Protein AF-A0AAV2ZDL5-F1 (afdb_monomer_lite)

InterPro domains:
  IPR011072 HR1 rho-binding domain [PS51860] (243-323)
  IPR027267 AH/BAR domain superfamily [G3DSA:1.20.1270.60] (12-220)
  IPR027267 AH/BAR domain superfamily [SSF103657] (15-218)
  IPR031160 F-BAR domain [PS51741] (1-211)
  IPR057870 TOCA, HR1 domain [PF25610] (236-327)

Foldseek 3Di:
DVVLVVVLVVLLCPALVVVLVVLLVVLVVVLVVLVVVLVVLCVPLPVVVLVVLVVVVVVVVVVLVVLLVVLVVVLVVLVVVLVVLVVVLVVLVVVLVVLVVVLVCCVPPDDDDPVVNVVSVVVNVVSVVVNVVSVVVNVVSVVVSVVSVVVSVVSVVVSVVVVVVSVVVVVVSNVVSVVSSVVSVVVSVVSNVVSVVSSVVSVVPRDPVVSVVSSLVSVQVVQQPDWDKFWADDDLLLDPPHPDDLVVSLVVLVVVLVVLVVVLVVLVVVLVVLVVVLVVCVVDVVVDDPVVNVVSVVSNVVSVVVNVRSVVNSLSSQQSNCVSVVHDRDDDPQPVQKDWDDDPRGIIIIGTDRDRPPSVVVVVVVVVVCVVPVPPDDDDDDDDPDPDDDDDDDDPDDDDDDDDD

Structure (mmCIF, N/CA/C/O backbone):
data_AF-A0AAV2ZDL5-F1
#
_entry.id   AF-A0AAV2ZDL5-F1
#
loop_
_atom_site.group_PDB
_atom_site.id
_atom_site.type_symbol
_atom_site.label_atom_id
_atom_site.label_alt_id
_atom_site.label_comp_id
_atom_site.label_asym_id
_atom_site.label_entity_id
_atom_site.label_seq_id
_atom_site.pdbx_PDB_ins_code
_atom_site.Cartn_x
_atom_site.Cartn_y
_atom_site.Cartn_z
_atom_site.occupancy
_atom_site.B_iso_or_equiv
_atom_site.auth_seq_id
_atom_site.auth_comp_id
_atom_site.auth_asym_id
_atom_site.auth_atom_id
_atom_site.pdbx_PDB_model_num
ATOM 1 N N . MET A 1 1 ? 13.902 4.322 -51.307 1.00 53.91 1 MET A N 1
ATOM 2 C CA . MET A 1 1 ? 14.464 5.037 -50.133 1.00 53.91 1 MET A CA 1
ATOM 3 C C . MET A 1 1 ? 13.556 5.014 -48.897 1.00 53.91 1 MET A C 1
ATOM 5 O O . MET A 1 1 ? 14.048 4.603 -47.859 1.00 53.91 1 MET A O 1
ATOM 9 N N . ARG A 1 2 ? 12.256 5.366 -48.966 1.00 51.53 2 ARG A N 1
ATOM 10 C CA . ARG A 1 2 ? 11.361 5.420 -47.777 1.00 51.53 2 ARG A CA 1
ATOM 11 C C . ARG A 1 2 ? 11.283 4.133 -46.925 1.00 51.53 2 ARG A C 1
ATOM 13 O O . ARG A 1 2 ? 11.251 4.244 -45.709 1.00 51.53 2 ARG A O 1
ATOM 20 N N . GLY A 1 3 ? 11.305 2.939 -47.527 1.00 60.53 3 GLY A N 1
ATOM 21 C CA . GLY A 1 3 ? 11.232 1.670 -46.777 1.00 60.53 3 GLY A CA 1
ATOM 22 C C . GLY A 1 3 ? 12.473 1.341 -45.933 1.00 60.53 3 GLY A C 1
ATOM 23 O O . GLY A 1 3 ? 12.337 0.785 -44.851 1.00 60.53 3 GLY A O 1
ATOM 24 N N . LYS A 1 4 ? 13.670 1.755 -46.376 1.00 65.88 4 LYS A N 1
ATOM 25 C CA . LYS A 1 4 ? 14.940 1.463 -45.682 1.00 65.88 4 LYS A CA 1
ATOM 26 C C . LYS A 1 4 ? 15.053 2.216 -44.347 1.00 65.88 4 LYS A C 1
ATOM 28 O O . LYS A 1 4 ? 15.503 1.663 -43.356 1.00 65.88 4 LYS A O 1
ATOM 33 N N . PHE A 1 5 ? 14.570 3.460 -44.295 1.00 67.56 5 PHE A N 1
ATOM 34 C CA . PHE A 1 5 ? 14.575 4.253 -43.060 1.00 67.56 5 PHE A CA 1
ATOM 35 C C . PHE A 1 5 ? 13.596 3.730 -42.006 1.00 67.56 5 PHE A C 1
ATOM 37 O O . PHE A 1 5 ? 13.912 3.761 -40.822 1.00 67.56 5 PHE A O 1
ATOM 44 N N . LEU A 1 6 ? 12.430 3.218 -42.415 1.00 72.12 6 LEU A N 1
ATOM 45 C CA . LEU A 1 6 ? 11.452 2.652 -41.482 1.00 72.12 6 LEU A CA 1
ATOM 46 C C . LEU A 1 6 ? 12.008 1.419 -40.753 1.00 72.12 6 LEU A C 1
ATOM 48 O O . LEU A 1 6 ? 11.815 1.282 -39.549 1.00 72.12 6 LEU A O 1
ATOM 52 N N . GLN A 1 7 ? 12.745 0.565 -41.465 1.00 69.75 7 GLN A N 1
ATOM 53 C CA . GLN A 1 7 ? 13.383 -0.623 -40.896 1.00 69.75 7 GLN A CA 1
ATOM 54 C C . GLN A 1 7 ? 14.458 -0.261 -39.857 1.00 69.75 7 GLN A C 1
ATOM 56 O O . GLN A 1 7 ? 14.500 -0.858 -38.786 1.00 69.75 7 GLN A O 1
ATOM 61 N N . ILE A 1 8 ? 15.237 0.796 -40.112 1.00 72.31 8 ILE A N 1
ATOM 62 C CA . ILE A 1 8 ? 16.214 1.337 -39.153 1.00 72.31 8 ILE A CA 1
ATOM 63 C C . ILE A 1 8 ? 15.527 1.847 -37.874 1.00 72.31 8 ILE A C 1
ATOM 65 O O . ILE A 1 8 ? 16.003 1.587 -36.773 1.00 72.31 8 ILE A O 1
ATOM 69 N N . PHE A 1 9 ? 14.392 2.546 -37.986 1.00 73.25 9 PHE A N 1
ATOM 70 C CA . PHE A 1 9 ? 13.649 3.018 -36.808 1.00 73.25 9 PHE A CA 1
ATOM 71 C C . PHE A 1 9 ? 13.072 1.875 -35.967 1.00 73.25 9 PHE A C 1
ATOM 73 O O . PHE A 1 9 ? 13.092 1.953 -34.740 1.00 73.25 9 PHE A O 1
ATOM 80 N N . ILE A 1 10 ? 12.589 0.813 -36.615 1.00 75.38 10 ILE A N 1
ATOM 81 C CA . ILE A 1 10 ? 12.140 -0.399 -35.924 1.00 75.38 10 ILE A CA 1
ATOM 82 C C . ILE A 1 10 ? 13.317 -1.035 -35.181 1.00 75.38 10 ILE A C 1
ATOM 84 O O . ILE A 1 10 ? 13.180 -1.375 -34.013 1.00 75.38 10 ILE A O 1
ATOM 88 N N . PHE A 1 11 ? 14.491 -1.127 -35.802 1.00 73.69 11 PHE A N 1
ATOM 89 C CA . PHE A 1 11 ? 15.674 -1.675 -35.144 1.00 73.69 11 PHE A CA 1
ATOM 90 C C . PHE A 1 11 ? 16.095 -0.870 -33.908 1.00 73.69 11 PHE A C 1
ATOM 92 O O . PHE A 1 11 ? 16.310 -1.441 -32.843 1.00 73.69 11 PHE A O 1
ATOM 99 N N . ILE A 1 12 ? 16.124 0.465 -34.014 1.00 75.50 12 ILE A N 1
ATOM 100 C CA . ILE A 1 12 ? 16.434 1.343 -32.876 1.00 75.50 12 ILE A CA 1
ATOM 101 C C . ILE A 1 12 ? 15.496 1.056 -31.699 1.00 75.50 12 ILE A C 1
ATOM 103 O O . ILE A 1 12 ? 15.943 1.112 -30.560 1.00 75.50 12 ILE A O 1
ATOM 107 N N . SER A 1 13 ? 14.231 0.691 -31.941 1.00 74.69 13 SER A N 1
ATOM 108 C CA . SER A 1 13 ? 13.286 0.354 -30.866 1.00 74.69 13 SER A CA 1
ATOM 109 C C . SER A 1 13 ? 13.672 -0.882 -30.034 1.00 74.69 13 SER A C 1
ATOM 111 O O . SER A 1 13 ? 13.185 -1.016 -28.915 1.00 74.69 13 SER A O 1
ATOM 113 N N . PHE A 1 14 ? 14.590 -1.726 -30.520 1.00 78.19 14 PHE A N 1
ATOM 114 C CA . PHE A 1 14 ? 15.115 -2.908 -29.821 1.00 78.19 14 PHE A CA 1
ATOM 115 C C . PHE A 1 14 ? 16.468 -2.681 -29.132 1.00 78.19 14 PHE A C 1
ATOM 117 O O . PHE A 1 14 ? 17.075 -3.628 -28.638 1.00 78.19 14 PHE A O 1
ATOM 124 N N . SER A 1 15 ? 16.952 -1.441 -29.091 1.00 87.38 15 SER A N 1
ATOM 125 C CA . SER A 1 15 ? 18.209 -1.100 -28.429 1.00 87.38 15 SER A CA 1
ATOM 126 C C . SER A 1 15 ? 18.179 -1.391 -26.922 1.00 87.38 15 SER A C 1
ATOM 128 O O . SER A 1 15 ? 17.113 -1.424 -26.286 1.00 87.38 15 SER A O 1
ATOM 130 N N . CYS A 1 16 ? 19.352 -1.581 -26.316 1.00 90.88 16 CYS A N 1
ATOM 131 C CA . CYS A 1 16 ? 19.444 -1.868 -24.885 1.00 90.88 16 CYS A CA 1
ATOM 132 C C . CYS A 1 16 ? 18.875 -0.716 -24.038 1.00 90.88 16 CYS A C 1
ATOM 134 O O . CYS A 1 16 ? 18.203 -0.965 -23.036 1.00 90.88 16 CYS A O 1
ATOM 136 N N . ILE A 1 17 ? 19.024 0.539 -24.484 1.00 91.69 17 ILE A N 1
ATOM 137 C CA . ILE A 1 17 ? 18.417 1.701 -23.819 1.00 91.69 17 ILE A CA 1
ATOM 138 C C . ILE A 1 17 ? 16.883 1.659 -23.856 1.00 91.69 17 ILE A C 1
ATOM 140 O O . ILE A 1 17 ? 16.236 1.986 -22.861 1.00 91.69 17 ILE A O 1
ATOM 144 N N . ASN A 1 18 ? 16.280 1.223 -24.965 1.00 91.06 18 ASN A N 1
ATOM 145 C CA . ASN A 1 18 ? 14.827 1.083 -25.057 1.00 91.06 18 ASN A CA 1
ATOM 146 C C . ASN A 1 18 ? 14.321 -0.077 -24.201 1.00 91.06 18 ASN A C 1
ATOM 148 O O . ASN A 1 18 ? 13.294 0.056 -23.540 1.00 91.06 18 ASN A O 1
ATOM 152 N N . THR A 1 19 ? 15.085 -1.167 -24.135 1.00 92.00 19 THR A N 1
ATOM 153 C CA . THR A 1 19 ? 14.809 -2.285 -23.225 1.00 92.00 19 THR A CA 1
ATOM 154 C C . THR A 1 19 ? 14.855 -1.834 -21.762 1.00 92.00 19 THR A C 1
ATOM 156 O O . THR A 1 19 ? 13.963 -2.173 -20.985 1.00 92.00 19 THR A O 1
ATOM 159 N N . ALA A 1 20 ? 15.834 -1.008 -21.381 1.00 95.19 20 ALA A N 1
ATOM 160 C CA . ALA A 1 20 ? 15.928 -0.463 -20.029 1.00 95.19 20 ALA A CA 1
ATOM 161 C C . ALA A 1 20 ? 14.747 0.459 -19.681 1.00 95.19 20 ALA A C 1
ATOM 163 O O . ALA A 1 20 ? 14.181 0.352 -18.593 1.00 95.19 20 ALA A O 1
ATOM 164 N N . TRP A 1 21 ? 14.318 1.318 -20.612 1.00 96.00 21 TRP A N 1
ATOM 165 C CA . TRP A 1 21 ? 13.121 2.146 -20.428 1.00 96.00 21 TRP A CA 1
ATOM 166 C C . TRP A 1 21 ? 11.828 1.330 -20.365 1.00 96.00 21 TRP A C 1
ATOM 168 O O . TRP A 1 21 ? 10.944 1.662 -19.575 1.00 96.00 21 TRP A O 1
ATOM 178 N N . ALA A 1 22 ? 11.715 0.266 -21.163 1.00 95.06 22 ALA A N 1
ATOM 179 C CA . ALA A 1 22 ? 10.581 -0.650 -21.108 1.00 95.06 22 ALA A CA 1
ATOM 180 C C . ALA A 1 22 ? 10.503 -1.346 -19.740 1.00 95.06 22 ALA A C 1
ATOM 182 O O . ALA A 1 22 ? 9.456 -1.280 -19.098 1.00 95.06 22 ALA A O 1
ATOM 183 N N . CYS A 1 23 ? 11.625 -1.891 -19.256 1.00 96.88 23 CYS A N 1
ATOM 184 C CA . CYS A 1 23 ? 11.739 -2.470 -17.915 1.00 96.88 23 CYS A CA 1
ATOM 185 C C . CYS A 1 23 ? 11.330 -1.456 -16.835 1.00 96.88 23 CYS A C 1
ATOM 187 O O . CYS A 1 23 ? 10.445 -1.727 -16.028 1.00 96.88 23 CYS A O 1
ATOM 189 N N . ALA A 1 24 ? 11.873 -0.234 -16.866 1.00 97.31 24 ALA A N 1
ATOM 190 C CA . ALA A 1 24 ? 11.500 0.805 -15.906 1.00 97.31 24 ALA A CA 1
ATOM 191 C C . ALA A 1 24 ? 9.993 1.113 -15.918 1.00 97.31 24 ALA A C 1
ATOM 193 O O . ALA A 1 24 ? 9.380 1.260 -14.860 1.00 97.31 24 ALA A O 1
ATOM 194 N N . ALA A 1 25 ? 9.371 1.180 -17.098 1.00 97.56 25 ALA A N 1
ATOM 195 C CA . ALA A 1 25 ? 7.934 1.403 -17.219 1.00 97.56 25 ALA A CA 1
ATOM 196 C C . ALA A 1 25 ? 7.100 0.230 -16.668 1.00 97.56 25 ALA A C 1
ATOM 198 O O . ALA A 1 25 ? 6.031 0.454 -16.093 1.00 97.56 25 ALA A O 1
ATOM 199 N N . GLU A 1 26 ? 7.558 -1.010 -16.836 1.00 97.62 26 GLU A N 1
ATOM 200 C CA . GLU A 1 26 ? 6.923 -2.203 -16.266 1.00 97.62 26 GLU A CA 1
ATOM 201 C C . GLU A 1 26 ? 7.037 -2.226 -14.739 1.00 97.62 26 GLU A C 1
ATOM 203 O O . GLU A 1 26 ? 6.022 -2.373 -14.054 1.00 97.62 26 GLU A O 1
ATOM 208 N N . GLU A 1 27 ? 8.219 -1.950 -14.194 1.00 97.88 27 GLU A N 1
ATOM 209 C CA . GLU A 1 27 ? 8.453 -1.906 -12.748 1.00 97.88 27 GLU A CA 1
ATOM 210 C C . GLU A 1 27 ? 7.701 -0.750 -12.063 1.00 97.88 27 GLU A C 1
ATOM 212 O O . GLU A 1 27 ? 7.210 -0.889 -10.938 1.00 97.88 27 GLU A O 1
ATOM 217 N N . MET A 1 28 ? 7.498 0.380 -12.752 1.00 96.50 28 MET A N 1
ATOM 218 C CA . MET A 1 28 ? 6.607 1.451 -12.281 1.00 96.50 28 MET A CA 1
ATOM 219 C C . MET A 1 28 ? 5.148 0.984 -12.183 1.00 96.50 28 MET A C 1
ATOM 221 O O . MET A 1 28 ? 4.465 1.289 -11.200 1.00 96.50 28 MET A O 1
ATOM 225 N N . LYS A 1 29 ? 4.659 0.217 -13.168 1.00 97.50 29 LYS A N 1
ATOM 226 C CA . LYS A 1 29 ? 3.310 -0.377 -13.113 1.00 97.50 29 LYS A CA 1
ATOM 227 C C . LYS A 1 29 ? 3.208 -1.401 -11.984 1.00 97.50 29 LYS A C 1
ATOM 229 O O . LYS A 1 29 ? 2.225 -1.385 -11.245 1.00 97.50 29 LYS A O 1
ATOM 234 N N . ALA A 1 30 ? 4.223 -2.249 -11.814 1.00 97.00 30 ALA A N 1
ATOM 235 C CA . ALA A 1 30 ? 4.283 -3.216 -10.721 1.00 97.00 30 ALA A CA 1
ATOM 236 C C . ALA A 1 30 ? 4.237 -2.513 -9.354 1.00 97.00 30 ALA A C 1
ATOM 238 O O . ALA A 1 30 ? 3.434 -2.881 -8.496 1.00 97.00 30 ALA A O 1
ATOM 239 N N . THR A 1 31 ? 5.006 -1.434 -9.189 1.00 96.75 31 THR A N 1
ATOM 240 C CA . THR A 1 31 ? 5.013 -0.602 -7.976 1.00 96.75 31 THR A CA 1
ATOM 241 C C . THR A 1 31 ? 3.627 -0.024 -7.672 1.00 96.75 31 THR A C 1
ATOM 243 O O . THR A 1 31 ? 3.155 -0.101 -6.535 1.00 96.75 31 THR A O 1
ATOM 246 N N . ALA A 1 32 ? 2.925 0.502 -8.681 1.00 97.75 32 ALA A N 1
ATOM 247 C CA . ALA A 1 32 ? 1.563 1.013 -8.513 1.00 97.75 32 ALA A CA 1
ATOM 248 C C . ALA A 1 32 ? 0.581 -0.079 -8.039 1.00 97.75 32 ALA A C 1
ATOM 250 O O . ALA A 1 32 ? -0.213 0.145 -7.120 1.00 97.75 32 ALA A O 1
ATOM 251 N N . GLU A 1 33 ? 0.663 -1.284 -8.609 1.00 97.50 33 GLU A N 1
ATOM 252 C CA . GLU A 1 33 ? -0.158 -2.418 -8.172 1.00 97.50 33 GLU A CA 1
ATOM 253 C C . GLU A 1 33 ? 0.184 -2.873 -6.747 1.00 97.50 33 GLU A C 1
ATOM 255 O O . GLU A 1 33 ? -0.709 -3.239 -5.981 1.00 97.50 33 GLU A O 1
ATOM 260 N N . VAL A 1 34 ? 1.454 -2.804 -6.345 1.00 97.31 34 VAL A N 1
ATOM 261 C CA . VAL A 1 34 ? 1.894 -3.119 -4.978 1.00 97.31 34 VAL A CA 1
ATOM 262 C C . VAL A 1 34 ? 1.311 -2.128 -3.961 1.00 97.31 34 VAL A C 1
ATOM 264 O O . VAL A 1 34 ? 0.780 -2.557 -2.934 1.00 97.31 34 VAL A O 1
ATOM 267 N N . HIS A 1 35 ? 1.284 -0.826 -4.267 1.00 97.69 35 HIS A N 1
ATOM 268 C CA . HIS A 1 35 ? 0.589 0.171 -3.439 1.00 97.69 35 HIS A CA 1
ATOM 269 C C . HIS A 1 35 ? -0.911 -0.113 -3.309 1.00 97.69 35 HIS A C 1
ATOM 271 O O . HIS A 1 35 ? -1.470 -0.062 -2.210 1.00 97.69 35 HIS A O 1
ATOM 277 N N . LYS A 1 36 ? -1.574 -0.440 -4.423 1.00 98.19 36 LYS A N 1
ATOM 278 C CA . LYS A 1 36 ? -3.004 -0.771 -4.440 1.00 98.19 36 LYS A CA 1
ATOM 279 C C . LYS A 1 36 ? -3.311 -2.017 -3.606 1.00 98.19 36 LYS A C 1
ATOM 281 O O . LYS A 1 36 ? -4.295 -2.029 -2.858 1.00 98.19 36 LYS A O 1
ATOM 286 N N . LYS A 1 37 ? -2.468 -3.049 -3.701 1.00 97.38 37 LYS A N 1
ATOM 287 C CA . LYS A 1 37 ? -2.567 -4.265 -2.881 1.00 97.38 37 LYS A CA 1
ATOM 288 C C . LYS A 1 37 ? -2.408 -3.947 -1.398 1.00 97.38 37 LYS A C 1
ATOM 290 O O . LYS A 1 37 ? -3.260 -4.364 -0.621 1.00 97.38 37 LYS A O 1
ATOM 295 N N . LEU A 1 38 ? -1.402 -3.153 -1.019 1.00 98.12 38 LEU A N 1
ATOM 296 C CA . LEU A 1 38 ? -1.198 -2.736 0.372 1.00 98.12 38 LEU A CA 1
ATOM 297 C C . LEU A 1 38 ? -2.417 -1.980 0.921 1.00 98.12 38 LEU A C 1
ATOM 299 O O . LEU A 1 38 ? -2.917 -2.315 1.992 1.00 98.12 38 LEU A O 1
ATOM 303 N N . GLY A 1 39 ? -2.936 -1.000 0.174 1.00 98.06 39 GLY A N 1
ATOM 304 C CA . GLY A 1 39 ? -4.128 -0.252 0.583 1.00 98.06 39 GLY A CA 1
ATOM 305 C C . GLY A 1 39 ? -5.353 -1.153 0.765 1.00 98.06 39 GLY A C 1
ATOM 306 O O . GLY A 1 39 ? -6.083 -1.027 1.748 1.00 98.06 39 GLY A O 1
ATOM 307 N N . THR A 1 40 ? -5.543 -2.115 -0.142 1.00 98.25 40 THR A N 1
ATOM 308 C CA . THR A 1 40 ? -6.632 -3.100 -0.050 1.00 98.25 40 THR A CA 1
ATOM 309 C C . THR A 1 40 ? -6.473 -4.005 1.172 1.00 98.25 40 THR A C 1
ATOM 311 O O . THR A 1 40 ? -7.444 -4.214 1.896 1.00 98.25 40 THR A O 1
ATOM 314 N N . ALA A 1 41 ? -5.259 -4.493 1.431 1.00 97.94 41 ALA A N 1
ATOM 315 C CA . ALA A 1 41 ? -4.955 -5.353 2.568 1.00 97.94 41 ALA A CA 1
ATOM 316 C C . ALA A 1 41 ? -5.192 -4.634 3.905 1.00 97.94 41 ALA A C 1
ATOM 318 O O . ALA A 1 41 ? -5.907 -5.145 4.758 1.00 97.94 41 ALA A O 1
ATOM 319 N N . ILE A 1 42 ? -4.713 -3.394 4.062 1.00 97.75 42 ILE A N 1
ATOM 320 C CA . ILE A 1 42 ? -4.975 -2.584 5.267 1.00 97.75 42 ILE A CA 1
ATOM 321 C C . ILE A 1 42 ? -6.484 -2.364 5.462 1.00 97.75 42 ILE A C 1
ATOM 323 O O . ILE A 1 42 ? -7.007 -2.488 6.572 1.00 97.75 42 ILE A O 1
ATOM 327 N N . GLN A 1 43 ? -7.213 -2.068 4.385 1.00 97.94 43 GLN A N 1
ATOM 328 C CA . GLN A 1 43 ? -8.656 -1.862 4.456 1.00 97.94 43 GLN A CA 1
ATOM 329 C C . GLN A 1 43 ? -9.411 -3.126 4.895 1.00 97.94 43 GLN A C 1
ATOM 331 O O . GLN A 1 43 ? -10.378 -3.025 5.657 1.00 97.94 43 GLN A O 1
ATOM 336 N N . GLN A 1 44 ? -9.015 -4.295 4.389 1.00 97.44 44 GLN A N 1
ATOM 337 C CA . GLN A 1 44 ? -9.683 -5.572 4.647 1.00 97.44 44 GLN A CA 1
ATOM 338 C C . GLN A 1 44 ? -9.294 -6.186 5.989 1.00 97.44 44 GLN A C 1
ATOM 340 O O . GLN A 1 44 ? -10.181 -6.649 6.701 1.00 97.44 44 GLN A O 1
ATOM 345 N N . ASP A 1 45 ? -8.017 -6.119 6.347 1.00 96.69 45 ASP A N 1
ATOM 346 C CA . ASP A 1 45 ? -7.460 -6.888 7.459 1.00 96.69 45 ASP A CA 1
ATOM 347 C C . ASP A 1 45 ? -7.282 -6.056 8.732 1.00 96.69 45 ASP A C 1
ATOM 349 O O . ASP A 1 45 ? -7.204 -6.617 9.821 1.00 96.69 45 ASP A O 1
ATOM 353 N N . ALA A 1 46 ? -7.240 -4.722 8.629 1.00 95.12 46 ALA A N 1
ATOM 354 C CA . ALA A 1 46 ? -7.106 -3.840 9.789 1.00 95.12 46 ALA A CA 1
ATOM 355 C C . ALA A 1 46 ? -8.360 -2.997 10.033 1.00 95.12 46 ALA A C 1
ATOM 357 O O . ALA A 1 46 ? -8.949 -3.051 11.114 1.00 95.12 46 ALA A O 1
ATOM 358 N N . ILE A 1 47 ? -8.808 -2.234 9.032 1.00 96.00 47 ILE A N 1
ATOM 359 C CA . ILE A 1 47 ? -9.884 -1.248 9.228 1.00 96.00 47 ILE A CA 1
ATOM 360 C C . ILE A 1 47 ? -11.237 -1.934 9.452 1.00 96.00 47 ILE A C 1
ATOM 362 O O . ILE A 1 47 ? -11.925 -1.633 10.428 1.00 96.00 47 ILE A O 1
ATOM 366 N N . LYS A 1 48 ? -11.630 -2.868 8.574 1.00 96.56 48 LYS A N 1
ATOM 367 C CA . LYS A 1 48 ? -12.922 -3.566 8.704 1.00 96.56 48 LYS A CA 1
ATOM 368 C C . LYS A 1 48 ? -13.052 -4.347 10.024 1.00 96.56 48 LYS A C 1
ATOM 370 O O . LYS A 1 48 ? -14.061 -4.136 10.697 1.00 96.56 48 LYS A O 1
ATOM 375 N N . PRO A 1 49 ? -12.071 -5.169 10.448 1.00 95.19 49 PRO A N 1
ATOM 376 C CA . PRO A 1 49 ? -12.179 -5.921 11.696 1.00 95.19 49 PRO A CA 1
ATOM 377 C C . PRO A 1 49 ? -12.202 -5.011 12.928 1.00 95.19 49 PRO A C 1
ATOM 379 O O . PRO A 1 49 ? -12.962 -5.266 13.859 1.00 95.19 49 PRO A O 1
ATOM 382 N N . THR A 1 50 ? -11.447 -3.903 12.911 1.00 95.25 50 THR A N 1
ATOM 383 C CA . THR A 1 50 ? -11.468 -2.905 13.999 1.00 95.25 50 THR A CA 1
ATOM 384 C C . THR A 1 50 ? -12.850 -2.267 14.157 1.00 95.25 50 THR A C 1
ATOM 386 O O . THR A 1 50 ? -13.345 -2.122 15.274 1.00 95.25 50 THR A O 1
ATOM 389 N N . ASN A 1 51 ? -13.506 -1.911 13.051 1.00 96.00 51 ASN A N 1
ATOM 390 C CA . ASN A 1 51 ? -14.856 -1.351 13.109 1.00 96.00 51 ASN A CA 1
ATOM 391 C C . ASN A 1 51 ? -15.877 -2.388 13.589 1.00 96.00 51 ASN A C 1
ATOM 393 O O . ASN A 1 51 ? -16.727 -2.074 14.421 1.00 96.00 51 ASN A O 1
ATOM 397 N N . GLN A 1 52 ? -15.762 -3.632 13.115 1.00 94.94 52 GLN A N 1
ATOM 398 C CA . GLN A 1 52 ? -16.655 -4.714 13.518 1.00 94.94 52 GLN A CA 1
ATOM 399 C C . GLN A 1 52 ? -16.593 -4.966 15.032 1.00 94.94 52 GLN A C 1
ATOM 401 O O . GLN A 1 52 ? -17.633 -4.961 15.692 1.00 94.94 52 GLN A O 1
ATOM 406 N N . ILE A 1 53 ? -15.393 -5.125 15.603 1.00 94.81 53 ILE A N 1
ATOM 407 C CA . ILE A 1 53 ? -15.258 -5.380 17.044 1.00 94.81 53 ILE A CA 1
ATOM 408 C C . ILE A 1 53 ? -15.746 -4.193 17.882 1.00 94.81 53 ILE A C 1
ATOM 410 O O . ILE A 1 53 ? -16.369 -4.386 18.925 1.00 94.81 53 ILE A O 1
ATOM 414 N N . LEU A 1 54 ? -15.539 -2.959 17.409 1.00 94.81 54 LEU A N 1
ATOM 415 C CA . LEU A 1 54 ? -16.021 -1.754 18.083 1.00 94.81 54 LEU A CA 1
ATOM 416 C C . LEU A 1 54 ? -17.554 -1.723 18.159 1.00 94.81 54 LEU A C 1
ATOM 418 O O . LEU A 1 54 ? -18.113 -1.454 19.225 1.00 94.81 54 LEU A O 1
ATOM 422 N N . GLU A 1 55 ? -18.243 -2.050 17.065 1.00 96.44 55 GLU A N 1
ATOM 423 C CA . GLU A 1 55 ? -19.706 -2.141 17.045 1.00 96.44 55 GLU A CA 1
ATOM 424 C C . GLU A 1 55 ? -20.239 -3.275 17.930 1.00 96.44 55 GLU A C 1
ATOM 426 O O . GLU A 1 55 ? -21.240 -3.106 18.635 1.00 96.44 55 GLU A O 1
ATOM 431 N N . GLU A 1 56 ? -19.599 -4.443 17.893 1.00 95.50 56 GLU A N 1
ATOM 432 C CA . GLU A 1 56 ? -19.989 -5.592 18.709 1.00 95.50 56 GLU A CA 1
ATOM 433 C C . GLU A 1 56 ? -19.807 -5.310 20.205 1.00 95.50 56 GLU A C 1
ATOM 435 O O . GLU A 1 56 ? -20.716 -5.577 21.001 1.00 95.50 56 GLU A O 1
ATOM 440 N N . HIS A 1 57 ? -18.684 -4.700 20.591 1.00 96.62 57 HIS A N 1
ATOM 441 C CA . HIS A 1 57 ? -18.410 -4.321 21.975 1.00 96.62 57 HIS A CA 1
ATOM 442 C C . HIS A 1 57 ? -19.372 -3.241 22.469 1.00 96.62 57 HIS A C 1
ATOM 444 O O . HIS A 1 57 ? -19.868 -3.355 23.589 1.00 96.62 57 HIS A O 1
ATOM 450 N N . ASP A 1 58 ? -19.709 -2.238 21.651 1.00 96.38 58 ASP A N 1
ATOM 451 C CA . ASP A 1 58 ? -20.684 -1.211 22.041 1.00 96.38 58 ASP A CA 1
ATOM 452 C C . ASP A 1 58 ? -22.079 -1.808 22.296 1.00 96.38 58 ASP A C 1
ATOM 454 O O . ASP A 1 58 ? -22.739 -1.477 23.286 1.00 96.38 58 ASP A O 1
ATOM 458 N N . LYS A 1 59 ? -22.511 -2.759 21.454 1.00 97.06 59 LYS A N 1
ATOM 459 C CA . LYS A 1 59 ? -23.777 -3.488 21.647 1.00 97.06 59 LYS A CA 1
ATOM 460 C C . LYS A 1 59 ? -23.769 -4.315 22.932 1.00 97.06 59 LYS A C 1
ATOM 462 O O . LYS A 1 59 ? -24.768 -4.314 23.652 1.00 97.06 59 LYS A O 1
ATOM 467 N N . ARG A 1 60 ? -22.677 -5.034 23.222 1.00 96.56 60 ARG A N 1
ATOM 468 C CA . ARG A 1 60 ? -22.552 -5.849 24.444 1.00 96.56 60 ARG A CA 1
ATOM 469 C C . ARG A 1 60 ? -22.496 -4.963 25.693 1.00 96.56 60 ARG A C 1
ATOM 471 O O . ARG A 1 60 ? -23.267 -5.200 26.617 1.00 96.56 60 ARG A O 1
ATOM 478 N N . ARG A 1 61 ? -21.704 -3.887 25.679 1.00 96.19 61 ARG A N 1
ATOM 479 C CA . ARG A 1 61 ? -21.620 -2.896 26.766 1.00 96.19 61 ARG A CA 1
ATOM 480 C C . ARG A 1 61 ? -22.990 -2.332 27.142 1.00 96.19 61 ARG A C 1
ATOM 482 O O . ARG A 1 61 ? -23.361 -2.380 28.305 1.00 96.19 61 ARG A O 1
ATOM 489 N N . LYS A 1 62 ? -23.785 -1.889 26.160 1.00 97.19 62 LYS A N 1
ATOM 490 C CA . LYS A 1 62 ? -25.145 -1.369 26.401 1.00 97.19 62 LYS A CA 1
ATOM 491 C C . LYS A 1 62 ? -26.061 -2.374 27.107 1.00 97.19 62 LYS A C 1
ATOM 493 O O . LYS A 1 62 ? -26.906 -1.972 27.901 1.00 97.19 62 LYS A O 1
ATOM 498 N N . LYS A 1 63 ? -25.935 -3.674 26.812 1.00 97.12 63 LYS A N 1
ATOM 499 C CA . LYS A 1 63 ? -26.712 -4.716 27.505 1.00 97.12 63 LYS A CA 1
ATOM 500 C C . LYS A 1 63 ? -26.298 -4.831 28.971 1.00 97.12 63 LYS A C 1
ATOM 502 O O . LYS A 1 63 ? -27.176 -4.852 29.826 1.00 97.12 63 LYS A O 1
ATOM 507 N N . LEU A 1 64 ? -24.992 -4.838 29.237 1.00 97.75 64 LEU A N 1
ATOM 508 C CA . LEU A 1 64 ? -24.448 -4.889 30.595 1.00 97.75 64 LEU A CA 1
ATOM 509 C C . LEU A 1 64 ? -24.861 -3.655 31.411 1.00 97.75 64 LEU A C 1
ATOM 511 O O . LEU A 1 64 ? -25.345 -3.809 32.529 1.00 97.75 64 LEU A O 1
ATOM 515 N N . ASP A 1 65 ? -24.768 -2.452 30.830 1.00 96.88 65 ASP A N 1
ATOM 516 C CA . ASP A 1 65 ? -25.195 -1.198 31.472 1.00 96.88 65 ASP A CA 1
ATOM 517 C C . ASP A 1 65 ? -26.674 -1.280 31.908 1.00 96.88 65 ASP A C 1
ATOM 519 O O . ASP A 1 65 ? -27.011 -1.014 33.062 1.00 96.88 65 ASP A O 1
ATOM 523 N N . ASN A 1 66 ? -27.558 -1.753 31.019 1.00 97.56 66 ASN A N 1
ATOM 524 C CA . ASN A 1 66 ? -28.984 -1.917 31.322 1.00 97.56 66 ASN A CA 1
ATOM 525 C C . ASN A 1 66 ? -29.254 -2.941 32.441 1.00 97.56 66 ASN A C 1
ATOM 527 O O . ASN A 1 66 ? -30.170 -2.753 33.247 1.00 97.56 66 ASN A O 1
ATOM 531 N N . GLU A 1 67 ? -28.504 -4.045 32.484 1.00 97.12 67 GLU A N 1
ATOM 532 C CA . GLU A 1 67 ? -28.642 -5.066 33.528 1.00 97.12 67 GLU A CA 1
ATOM 533 C C . GLU A 1 67 ? -28.199 -4.540 34.897 1.00 97.12 67 GLU A C 1
ATOM 535 O O . GLU A 1 67 ? -28.916 -4.721 35.890 1.00 97.12 67 GLU A O 1
ATOM 540 N N . VAL A 1 68 ? -27.069 -3.827 34.940 1.00 97.56 68 VAL A N 1
ATOM 541 C CA . VAL A 1 68 ? -26.562 -3.176 36.154 1.00 97.56 68 VAL A CA 1
ATOM 542 C C . VAL A 1 68 ? -27.555 -2.129 36.654 1.00 97.56 68 VAL A C 1
ATOM 544 O O . VAL A 1 68 ? -27.929 -2.168 37.828 1.00 97.56 68 VAL A O 1
ATOM 547 N N . ASP A 1 69 ? -28.058 -1.258 35.776 1.00 97.81 69 ASP A N 1
ATOM 548 C CA . ASP A 1 69 ? -29.036 -0.225 36.134 1.00 97.81 69 ASP A CA 1
ATOM 549 C C . ASP A 1 69 ? -30.336 -0.825 36.673 1.00 97.81 69 ASP A C 1
ATOM 551 O O . ASP A 1 69 ? -30.893 -0.360 37.676 1.00 97.81 69 ASP A O 1
ATOM 555 N N . LYS A 1 70 ? -30.833 -1.897 36.047 1.00 97.88 70 LYS A N 1
ATOM 556 C CA . LYS A 1 70 ? -32.034 -2.599 36.510 1.00 97.88 70 LYS A CA 1
ATOM 557 C C . LYS A 1 70 ? -31.853 -3.132 37.932 1.00 97.88 70 LYS A C 1
ATOM 559 O O . LYS A 1 70 ? -32.742 -2.957 38.770 1.00 97.88 70 LYS A O 1
ATOM 564 N N . MET A 1 71 ? -30.716 -3.762 38.218 1.00 97.44 71 MET A N 1
ATOM 565 C CA . MET A 1 71 ? -30.451 -4.337 39.537 1.00 97.44 71 MET A CA 1
ATOM 566 C C . MET A 1 71 ? -30.144 -3.274 40.595 1.00 97.44 71 MET A C 1
ATOM 568 O O . MET A 1 71 ? -30.638 -3.380 41.719 1.00 97.44 71 MET A O 1
ATOM 572 N N . ALA A 1 72 ? -29.428 -2.206 40.237 1.00 97.19 72 ALA A N 1
ATOM 573 C CA . ALA A 1 72 ? -29.200 -1.063 41.118 1.00 97.19 72 ALA A CA 1
ATOM 574 C C . ALA A 1 72 ? -30.527 -0.410 41.544 1.00 97.19 72 ALA A C 1
ATOM 576 O O . ALA A 1 72 ? -30.743 -0.127 42.727 1.00 97.19 72 ALA A O 1
ATOM 577 N N . ASN A 1 73 ? -31.466 -0.256 40.606 1.00 98.00 73 ASN A N 1
ATOM 578 C CA . ASN A 1 73 ? -32.810 0.239 40.899 1.00 98.00 73 ASN A CA 1
ATOM 579 C C . ASN A 1 73 ? -33.599 -0.701 41.823 1.00 98.00 73 ASN A C 1
ATOM 581 O O . ASN A 1 73 ? -34.305 -0.226 42.716 1.00 98.00 73 ASN A O 1
ATOM 585 N N . ALA A 1 74 ? -33.472 -2.021 41.655 1.00 97.50 74 ALA A N 1
ATOM 586 C CA . ALA A 1 74 ? -34.112 -2.995 42.540 1.00 97.50 74 ALA A CA 1
ATOM 587 C C . ALA A 1 74 ? -33.603 -2.875 43.988 1.00 97.50 74 ALA A C 1
ATOM 589 O O . ALA A 1 74 ? -34.414 -2.803 44.916 1.00 97.50 74 ALA A O 1
ATOM 590 N N . VAL A 1 75 ? -32.282 -2.763 44.178 1.00 97.94 75 VAL A N 1
ATOM 591 C CA . VAL A 1 75 ? -31.656 -2.542 45.495 1.00 97.94 75 VAL A CA 1
ATOM 592 C C . VAL A 1 75 ? -32.135 -1.227 46.112 1.00 97.94 75 VAL A C 1
ATOM 594 O O . VAL A 1 75 ? -32.570 -1.203 47.264 1.00 97.94 75 VAL A O 1
ATOM 597 N N . LEU A 1 76 ? -32.121 -0.133 45.343 1.00 98.06 76 LEU A N 1
ATOM 598 C CA . LEU A 1 76 ? -32.558 1.178 45.826 1.00 98.06 76 LEU A CA 1
ATOM 599 C C . LEU A 1 76 ? -34.038 1.181 46.235 1.00 98.06 76 LEU A C 1
ATOM 601 O O . LEU A 1 76 ? -34.412 1.795 47.237 1.00 98.06 76 LEU A O 1
ATOM 605 N N . ASN A 1 77 ? -34.893 0.507 45.467 1.00 97.94 77 ASN A N 1
ATOM 606 C CA . ASN A 1 77 ? -36.319 0.416 45.763 1.00 97.94 77 ASN A CA 1
ATOM 607 C C . ASN A 1 77 ? -36.592 -0.417 47.017 1.00 97.94 77 ASN A C 1
ATOM 609 O O . ASN A 1 77 ? -37.374 0.025 47.860 1.00 97.94 77 ASN A O 1
ATOM 613 N N . ASN A 1 78 ? -35.927 -1.563 47.183 1.00 97.56 78 ASN A N 1
ATOM 614 C CA . ASN A 1 78 ? -36.030 -2.356 48.409 1.00 97.56 78 ASN A CA 1
ATOM 615 C C . ASN A 1 78 ? -35.537 -1.560 49.632 1.00 97.56 78 ASN A C 1
ATOM 617 O O . ASN A 1 78 ? -36.263 -1.463 50.621 1.00 97.56 78 ASN A O 1
ATOM 621 N N . TRP A 1 79 ? -34.392 -0.875 49.533 1.00 97.62 79 TRP A N 1
ATOM 622 C CA . TRP A 1 79 ? -33.885 -0.005 50.601 1.00 97.62 79 TRP A CA 1
ATOM 623 C C . TRP A 1 79 ? -34.914 1.055 51.027 1.00 97.62 79 TRP A C 1
ATOM 625 O O . TRP A 1 79 ? -35.166 1.268 52.216 1.00 97.62 79 TRP A O 1
ATOM 635 N N . LYS A 1 80 ? -35.583 1.698 50.060 1.00 98.19 80 LYS A N 1
ATOM 636 C CA . LYS A 1 80 ? -36.665 2.657 50.343 1.00 98.19 80 LYS A CA 1
ATOM 637 C C . LYS A 1 80 ? -37.831 2.008 51.102 1.00 98.19 80 LYS A C 1
ATOM 639 O O . LYS A 1 80 ? -38.378 2.649 52.003 1.00 98.19 80 LYS A O 1
ATOM 644 N N . GLN A 1 81 ? -38.213 0.769 50.775 1.00 97.81 81 GLN A N 1
ATOM 645 C CA . GLN A 1 81 ? -39.277 0.053 51.497 1.00 97.81 81 GLN A CA 1
ATOM 646 C C . GLN A 1 81 ? -38.858 -0.322 52.918 1.00 97.81 81 GLN A C 1
ATOM 648 O O . GLN A 1 81 ? -39.617 -0.055 53.850 1.00 97.81 81 GLN A O 1
ATOM 653 N N . GLN A 1 82 ? -37.635 -0.821 53.114 1.00 97.56 82 GLN A N 1
ATOM 654 C CA . GLN A 1 82 ? -37.096 -1.125 54.444 1.00 97.56 82 GLN A CA 1
ATOM 655 C C . GLN A 1 82 ? -37.157 0.097 55.366 1.00 97.56 82 GLN A C 1
ATOM 657 O O . GLN A 1 82 ? -37.688 0.023 56.474 1.00 97.56 82 GLN A O 1
ATOM 662 N N . ILE A 1 83 ? -36.698 1.260 54.887 1.00 98.12 83 ILE A N 1
ATOM 663 C CA . ILE A 1 83 ? -36.760 2.517 55.648 1.00 98.12 83 ILE A CA 1
ATOM 664 C C . ILE A 1 83 ? -38.207 2.927 55.945 1.00 98.12 83 ILE A C 1
ATOM 666 O O . ILE A 1 83 ? -38.504 3.416 57.039 1.00 98.12 83 ILE A O 1
ATOM 670 N N . LYS A 1 84 ? -39.125 2.736 54.993 1.00 98.06 84 LYS A N 1
ATOM 671 C CA . LYS A 1 84 ? -40.544 3.066 55.165 1.00 98.06 84 LYS A CA 1
ATOM 672 C C . LYS A 1 84 ? -41.203 2.200 56.240 1.00 98.06 84 LYS A C 1
ATOM 674 O O . LYS A 1 84 ? -41.895 2.749 57.096 1.00 98.06 84 LYS A O 1
ATOM 679 N N . ILE A 1 85 ? -40.998 0.884 56.212 1.00 97.81 85 ILE A N 1
ATOM 680 C CA . ILE A 1 85 ? -41.580 -0.037 57.199 1.00 97.81 85 ILE A CA 1
ATOM 681 C C . ILE A 1 85 ? -40.918 0.164 58.565 1.00 97.81 85 ILE A C 1
ATOM 683 O O . ILE A 1 85 ? -41.632 0.261 59.558 1.00 97.81 85 ILE A O 1
ATOM 687 N N . LYS A 1 86 ? -39.596 0.385 58.619 1.00 98.25 86 LYS A N 1
ATOM 688 C CA . LYS A 1 86 ? -38.885 0.736 59.860 1.00 98.25 86 LYS A CA 1
ATOM 689 C C . LYS A 1 86 ? -39.511 1.937 60.565 1.00 98.25 86 LYS A C 1
ATOM 691 O O . LYS A 1 86 ? -39.766 1.891 61.763 1.00 98.25 86 LYS A O 1
ATOM 696 N N . LYS A 1 87 ? -39.773 3.019 59.822 1.00 98.38 87 LYS A N 1
ATOM 697 C CA . LYS A 1 87 ? -40.422 4.221 60.371 1.00 98.38 87 LYS A CA 1
ATOM 698 C C . LYS A 1 87 ? -41.816 3.903 60.921 1.00 98.38 87 LYS A C 1
ATOM 700 O O . LYS A 1 87 ? -42.121 4.303 62.039 1.00 98.38 87 LYS A O 1
ATOM 705 N N . LYS A 1 88 ? -42.625 3.136 60.177 1.00 97.81 88 LYS A N 1
ATOM 706 C CA . LYS A 1 88 ? -43.953 2.692 60.637 1.00 97.81 88 LYS A CA 1
ATOM 707 C C . LYS A 1 88 ? -43.874 1.865 61.920 1.00 97.81 88 LYS A C 1
ATOM 709 O O . LYS A 1 88 ? -44.648 2.123 62.835 1.00 97.81 88 LYS A O 1
ATOM 714 N N . LEU A 1 89 ? -42.941 0.914 61.986 1.00 98.31 89 LEU A N 1
ATOM 715 C CA . LEU A 1 89 ? -42.711 0.085 63.165 1.00 98.31 89 LEU A CA 1
ATOM 716 C C . LEU A 1 89 ? -42.388 0.962 64.376 1.00 98.31 89 LEU A C 1
ATOM 718 O O . LEU A 1 89 ? -43.088 0.883 65.376 1.00 98.31 89 LEU A O 1
ATOM 722 N N . MET A 1 90 ? -41.423 1.881 64.248 1.00 97.88 90 MET A N 1
ATOM 723 C CA . MET A 1 90 ? -41.062 2.806 65.330 1.00 97.88 90 MET A CA 1
ATOM 724 C C . MET A 1 90 ? -42.249 3.643 65.822 1.00 97.88 90 MET A C 1
ATOM 726 O O . MET A 1 90 ? -42.399 3.852 67.026 1.00 97.88 90 MET A O 1
ATOM 730 N N . ASP A 1 91 ? -43.092 4.132 64.913 1.00 97.88 91 ASP A N 1
ATOM 731 C CA . ASP A 1 91 ? -44.275 4.912 65.281 1.00 97.88 91 ASP A CA 1
ATOM 732 C C . ASP A 1 91 ? -45.336 4.055 65.988 1.00 97.88 91 ASP A C 1
ATOM 734 O O . ASP A 1 91 ? -45.970 4.523 66.938 1.00 97.88 91 ASP A O 1
ATOM 738 N N . HIS A 1 92 ? -45.531 2.805 65.553 1.00 97.44 92 HIS A N 1
ATOM 739 C CA . HIS A 1 92 ? -46.417 1.848 66.220 1.00 97.44 92 HIS A CA 1
ATOM 740 C C . HIS A 1 92 ? -45.899 1.479 67.613 1.00 97.44 92 HIS A C 1
ATOM 742 O O . HIS A 1 92 ? -46.678 1.532 68.562 1.00 97.44 92 HIS A O 1
ATOM 748 N N . THR A 1 93 ? -44.599 1.205 67.760 1.00 97.75 93 THR A N 1
ATOM 749 C CA . THR A 1 93 ? -43.969 0.917 69.056 1.00 97.75 93 THR A CA 1
ATOM 750 C C . THR A 1 93 ? -44.167 2.077 70.026 1.00 97.75 93 THR A C 1
ATOM 752 O O . THR A 1 93 ? -44.696 1.877 71.110 1.00 97.75 93 THR A O 1
ATOM 755 N N . LYS A 1 94 ? -43.858 3.320 69.623 1.00 97.62 94 LYS A N 1
ATOM 756 C CA . LYS A 1 94 ? -44.044 4.503 70.489 1.00 97.62 94 LYS A CA 1
ATOM 757 C C . LYS A 1 94 ? -45.481 4.646 70.993 1.00 97.62 94 LYS A C 1
ATOM 759 O O . LYS A 1 94 ? -45.699 4.924 72.168 1.00 97.62 94 LYS A O 1
ATOM 764 N N . LYS A 1 95 ? -46.469 4.475 70.107 1.00 96.19 95 LYS A N 1
ATOM 765 C CA . LYS A 1 95 ? -47.893 4.542 70.476 1.00 96.19 95 LYS A CA 1
ATOM 766 C C . LYS A 1 95 ? -48.294 3.393 71.403 1.00 96.19 95 LYS A C 1
ATOM 768 O O . LYS A 1 95 ? -49.098 3.615 72.305 1.00 96.19 95 LYS A O 1
ATOM 773 N N . HIS A 1 96 ? -47.744 2.200 71.176 1.00 97.12 96 HIS A N 1
ATOM 774 C CA . HIS A 1 96 ? -47.987 1.028 72.008 1.00 97.12 96 HIS A CA 1
ATOM 775 C C . HIS A 1 96 ? -47.479 1.239 73.434 1.00 97.12 96 HIS A C 1
ATOM 777 O O . HIS A 1 96 ? -48.261 1.075 74.362 1.00 97.12 96 HIS A O 1
ATOM 783 N N . GLU A 1 97 ? -46.235 1.695 73.603 1.00 97.25 97 GLU A N 1
ATOM 784 C CA . GLU A 1 97 ? -45.631 1.943 74.922 1.00 97.25 97 GLU A CA 1
ATOM 785 C C . GLU A 1 97 ? -46.420 2.973 75.740 1.00 97.25 97 GLU A C 1
ATOM 787 O O . GLU A 1 97 ? -46.711 2.766 76.917 1.00 97.25 97 GLU A O 1
ATOM 792 N N . VAL A 1 98 ? -46.855 4.068 75.105 1.00 96.38 98 VAL A N 1
ATOM 793 C CA . VAL A 1 98 ? -47.701 5.075 75.769 1.00 96.38 98 VAL A CA 1
ATOM 794 C C . VAL A 1 98 ? -49.026 4.463 76.240 1.00 96.38 98 VAL A C 1
ATOM 796 O O . VAL A 1 98 ? -49.469 4.733 77.357 1.00 96.38 98 VAL A O 1
ATOM 799 N N . LEU A 1 99 ? -49.666 3.633 75.408 1.00 94.81 99 LEU A N 1
ATOM 800 C CA . LEU A 1 99 ? -50.916 2.960 75.764 1.00 94.81 99 LEU A CA 1
ATOM 801 C C . LEU A 1 99 ? -50.705 1.911 76.864 1.00 94.81 99 LEU A C 1
ATOM 803 O O . LEU A 1 99 ? -51.542 1.800 77.757 1.00 94.81 99 LEU A O 1
ATOM 807 N N . PHE A 1 100 ? -49.601 1.169 76.809 1.00 94.19 100 PHE A N 1
ATOM 808 C CA . PHE A 1 100 ? -49.229 0.158 77.792 1.00 94.19 100 PHE A CA 1
ATOM 809 C C . PHE A 1 100 ? -49.041 0.789 79.176 1.00 94.19 100 PHE A C 1
ATOM 811 O O . PHE A 1 100 ? -49.731 0.410 80.121 1.00 94.19 100 PHE A O 1
ATOM 818 N N . HIS A 1 101 ? -48.230 1.846 79.272 1.00 92.94 101 HIS A N 1
ATOM 819 C CA . HIS A 1 101 ? -48.045 2.589 80.519 1.00 92.94 101 HIS A CA 1
ATOM 820 C C . HIS A 1 101 ? -49.330 3.239 81.033 1.00 92.94 101 HIS A C 1
ATOM 822 O O . HIS A 1 101 ? -49.529 3.334 82.245 1.00 92.94 101 HIS A O 1
ATOM 828 N N . HIS A 1 102 ? -50.214 3.708 80.148 1.00 90.25 102 HIS A N 1
ATOM 829 C CA . HIS A 1 102 ? -51.518 4.211 80.573 1.00 90.25 102 HIS A CA 1
ATOM 830 C C . HIS A 1 102 ? -52.341 3.101 81.240 1.00 90.25 102 HIS A C 1
ATOM 832 O O . HIS A 1 102 ? -52.844 3.308 82.339 1.00 90.25 102 HIS A O 1
ATOM 838 N N . VAL A 1 103 ? -52.408 1.906 80.642 1.00 88.94 103 VAL A N 1
ATOM 839 C CA . VAL A 1 103 ? -53.108 0.751 81.230 1.00 88.94 103 VAL A CA 1
ATOM 840 C C . VAL A 1 103 ? -52.499 0.334 82.576 1.00 88.94 103 VAL A C 1
ATOM 842 O O . VAL A 1 103 ? -53.247 0.081 83.519 1.00 88.94 103 VAL A O 1
ATOM 845 N N . GLU A 1 104 ? -51.170 0.297 82.708 1.00 86.75 104 GLU A N 1
ATOM 846 C CA . GLU A 1 104 ? -50.498 -0.022 83.980 1.00 86.75 104 GLU A CA 1
ATOM 847 C C . GLU A 1 104 ? -50.798 0.993 85.092 1.00 86.75 104 GLU A C 1
ATOM 849 O O . GLU A 1 104 ? -51.105 0.610 86.225 1.00 86.75 104 GLU A O 1
ATOM 854 N N . ASN A 1 105 ? -50.730 2.290 84.774 1.00 85.31 105 ASN A N 1
ATOM 855 C CA . ASN A 1 105 ? -51.003 3.363 85.732 1.00 85.31 105 ASN A CA 1
ATOM 856 C C . ASN A 1 105 ? -52.467 3.369 86.190 1.00 85.31 105 ASN A C 1
ATOM 858 O O . ASN A 1 105 ? -52.749 3.561 87.372 1.00 85.31 105 ASN A O 1
ATOM 862 N N . GLU A 1 106 ? -53.400 3.150 85.267 1.00 82.81 106 GLU A N 1
ATOM 863 C CA . GLU A 1 106 ? -54.826 3.069 85.581 1.00 82.81 106 GLU A CA 1
ATOM 864 C C . GLU A 1 106 ? -55.147 1.848 86.461 1.00 82.81 106 GLU A C 1
ATOM 866 O O . GLU A 1 106 ? -55.915 1.963 87.412 1.00 82.81 106 GLU A O 1
ATOM 871 N N . ASN A 1 107 ? -54.483 0.706 86.238 1.00 73.94 107 ASN A N 1
ATOM 872 C CA . ASN A 1 107 ? -54.623 -0.483 87.091 1.00 73.94 107 ASN A CA 1
ATOM 873 C C . ASN A 1 107 ? -54.101 -0.281 88.529 1.00 73.94 107 ASN A C 1
ATOM 875 O O . ASN A 1 107 ? -54.478 -1.042 89.419 1.00 73.94 107 ASN A O 1
ATOM 879 N N . THR A 1 108 ? -53.230 0.706 88.769 1.00 73.62 108 THR A N 1
ATOM 880 C CA . THR A 1 108 ? -52.604 0.955 90.081 1.00 73.62 108 THR A CA 1
ATOM 881 C C . THR A 1 108 ? -53.209 2.123 90.863 1.00 73.62 108 THR A C 1
ATOM 883 O O . THR A 1 108 ? -53.041 2.161 92.081 1.00 73.62 108 THR A O 1
ATOM 886 N N . LYS A 1 109 ? -53.892 3.082 90.215 1.00 68.88 109 LYS A N 1
ATOM 887 C CA . LYS A 1 109 ? -54.258 4.371 90.845 1.00 68.88 109 LYS A CA 1
ATOM 888 C C . LYS A 1 109 ? -55.758 4.661 91.001 1.00 68.88 109 LYS A C 1
ATOM 890 O O . LYS A 1 109 ? -56.097 5.391 91.930 1.00 68.88 109 LYS A O 1
ATOM 895 N N . GLN A 1 110 ? -56.660 4.146 90.156 1.00 59.25 110 GLN A N 1
ATOM 896 C CA . GLN A 1 110 ? -58.108 4.421 90.265 1.00 59.25 110 GLN A CA 1
ATOM 897 C C . GLN A 1 110 ? -58.987 3.222 89.857 1.00 59.25 110 GLN A C 1
ATOM 899 O O . GLN A 1 110 ? -58.664 2.522 88.901 1.00 59.25 110 GLN A O 1
ATOM 904 N N . PRO A 1 111 ? -60.144 2.990 90.516 1.00 61.72 111 PRO A N 1
ATOM 905 C CA . PRO A 1 111 ? -61.104 1.986 90.073 1.00 61.72 111 PRO A CA 1
ATOM 906 C C . PRO A 1 111 ? -61.881 2.501 88.849 1.00 61.72 111 PRO A C 1
ATOM 908 O O . PRO A 1 111 ? -62.874 3.216 88.970 1.00 61.72 111 PRO A O 1
ATOM 911 N N . LEU A 1 112 ? -61.422 2.134 87.651 1.00 68.81 112 LEU A N 1
ATOM 912 C CA . LEU A 1 112 ? -62.182 2.302 86.409 1.00 68.81 112 LEU A CA 1
ATOM 913 C C . LEU A 1 112 ? -63.458 1.449 86.420 1.00 68.81 112 LEU A C 1
ATOM 915 O O . LEU A 1 112 ? -63.485 0.342 86.958 1.00 68.81 112 LEU A O 1
ATOM 919 N N . SER A 1 113 ? -64.499 1.923 85.727 1.00 77.88 113 SER A N 1
ATOM 920 C CA . SER A 1 113 ? -65.645 1.077 85.381 1.00 77.88 113 SER A CA 1
ATOM 921 C C . SER A 1 113 ? -65.169 -0.145 84.594 1.00 77.88 113 SER A C 1
ATOM 923 O O . SER A 1 113 ? -64.378 -0.020 83.658 1.00 77.88 113 SER A O 1
ATOM 925 N N . GLU A 1 114 ? -65.716 -1.320 84.909 1.00 79.75 114 GLU A N 1
ATOM 926 C CA . GLU A 1 114 ? -65.407 -2.585 84.232 1.00 79.75 114 GLU A CA 1
ATOM 927 C C . GLU A 1 114 ? -65.519 -2.481 82.699 1.00 79.75 114 GLU A C 1
ATOM 929 O O . GLU A 1 114 ? -64.699 -3.015 81.948 1.00 79.75 114 GLU A O 1
ATOM 934 N N . LYS A 1 115 ? -66.490 -1.693 82.216 1.00 85.25 115 LYS A N 1
ATOM 935 C CA . LYS A 1 115 ? -66.697 -1.434 80.787 1.00 85.25 115 LYS A CA 1
ATOM 936 C C . LYS A 1 115 ? -65.547 -0.642 80.159 1.00 85.25 115 LYS A C 1
ATOM 938 O O . LYS A 1 115 ? -65.183 -0.903 79.012 1.00 85.25 115 LYS A O 1
ATOM 943 N N . ASP A 1 116 ? -64.988 0.330 80.872 1.00 86.19 116 ASP A N 1
ATOM 944 C CA . ASP A 1 116 ? -63.903 1.177 80.367 1.00 86.19 116 ASP A CA 1
ATOM 945 C C . ASP A 1 116 ? -62.542 0.487 80.487 1.00 86.19 116 ASP A C 1
ATOM 947 O O . ASP A 1 116 ? -61.741 0.554 79.550 1.00 86.19 116 ASP A O 1
ATOM 951 N N . ARG A 1 117 ? -62.349 -0.314 81.542 1.00 84.62 117 ARG A N 1
ATOM 952 C CA . ARG A 1 117 ? -61.223 -1.247 81.676 1.00 84.62 117 ARG A CA 1
ATOM 953 C C . ARG A 1 117 ? -61.161 -2.223 80.497 1.00 84.62 117 ARG A C 1
ATOM 955 O O . ARG A 1 117 ? -60.127 -2.345 79.840 1.00 84.62 117 ARG A O 1
ATOM 962 N N . GLN A 1 118 ? -62.287 -2.849 80.145 1.00 89.12 118 GLN A N 1
ATOM 963 C CA . GLN A 1 118 ? -62.345 -3.772 79.009 1.00 89.12 118 GLN A CA 1
ATOM 964 C C . GLN A 1 118 ? -62.041 -3.082 77.667 1.00 89.12 118 GLN A C 1
ATOM 966 O O . GLN A 1 118 ? -61.362 -3.655 76.813 1.00 89.12 118 GLN A O 1
ATOM 971 N N . LYS A 1 119 ? -62.501 -1.839 77.455 1.00 92.12 119 LYS A N 1
ATOM 972 C CA . LYS A 1 119 ? -62.171 -1.071 76.237 1.00 92.12 119 LYS A CA 1
ATOM 973 C C . LYS A 1 119 ? -60.672 -0.794 76.121 1.00 92.12 119 LYS A C 1
ATOM 975 O O . LYS A 1 119 ? -60.136 -0.893 75.017 1.00 92.12 119 LYS A O 1
ATOM 980 N N . LEU A 1 120 ? -60.015 -0.431 77.222 1.00 90.25 120 LEU A N 1
ATOM 981 C CA . LEU A 1 120 ? -58.575 -0.170 77.258 1.00 90.25 120 LEU A CA 1
ATOM 982 C C . LEU A 1 120 ? -57.770 -1.431 76.936 1.00 90.25 120 LEU A C 1
ATOM 984 O O . LEU A 1 120 ? -56.926 -1.394 76.043 1.00 90.25 120 LEU A O 1
ATOM 988 N N . LEU A 1 121 ? -58.110 -2.565 77.555 1.00 90.62 121 LEU A N 1
ATOM 989 C CA . LEU A 1 121 ? -57.490 -3.858 77.249 1.00 90.62 121 LEU A CA 1
ATOM 990 C C . LEU A 1 121 ? -57.700 -4.268 75.784 1.00 90.62 121 LEU A C 1
ATOM 992 O O . LEU A 1 121 ? -56.768 -4.726 75.126 1.00 90.62 121 LEU A O 1
ATOM 996 N N . ASN A 1 122 ? -58.890 -4.028 75.227 1.00 95.06 122 ASN A N 1
ATOM 997 C CA . ASN A 1 122 ? -59.161 -4.290 73.812 1.00 95.06 122 ASN A CA 1
ATOM 998 C C . ASN A 1 122 ? -58.331 -3.390 72.876 1.00 95.06 122 ASN A C 1
ATOM 1000 O O . ASN A 1 122 ? -57.896 -3.848 71.819 1.00 95.06 122 ASN A O 1
ATOM 1004 N N . LYS A 1 123 ? -58.107 -2.115 73.233 1.00 95.50 123 LYS A N 1
ATOM 1005 C CA . LYS A 1 123 ? -57.209 -1.218 72.480 1.00 95.50 123 LYS A CA 1
ATOM 1006 C C . LYS A 1 123 ? -55.761 -1.693 72.561 1.00 95.50 123 LYS A C 1
ATOM 1008 O O . LYS A 1 123 ? -55.083 -1.695 71.536 1.00 95.50 123 LYS A O 1
ATOM 1013 N N . LEU A 1 124 ? -55.314 -2.112 73.746 1.00 95.19 124 LEU A N 1
ATOM 1014 C CA . LEU A 1 124 ? -53.962 -2.620 73.954 1.00 95.19 124 LEU A CA 1
ATOM 1015 C C . LEU A 1 124 ? -53.724 -3.877 73.117 1.00 95.19 124 LEU A C 1
ATOM 1017 O O . LEU A 1 124 ? -52.779 -3.901 72.337 1.00 95.19 124 LEU A O 1
ATOM 1021 N N . LYS A 1 125 ? -54.650 -4.844 73.170 1.00 96.56 125 LYS A N 1
ATOM 1022 C CA . LYS A 1 125 ? -54.611 -6.062 72.349 1.00 96.56 125 LYS A CA 1
ATOM 1023 C C . LYS A 1 125 ? -54.491 -5.751 70.854 1.00 96.56 125 LYS A C 1
ATOM 1025 O O . LYS A 1 125 ? -53.599 -6.271 70.194 1.00 96.56 125 LYS A O 1
ATOM 1030 N N . LYS A 1 126 ? -55.332 -4.852 70.325 1.00 97.38 126 LYS A N 1
ATOM 1031 C CA . LYS A 1 126 ? -55.253 -4.420 68.915 1.00 97.38 126 LYS A CA 1
ATOM 1032 C C . LYS A 1 126 ? -53.916 -3.761 68.582 1.00 97.38 126 LYS A C 1
ATOM 1034 O O . LYS A 1 126 ? -53.387 -3.958 67.494 1.00 97.38 126 LYS A O 1
ATOM 1039 N N . SER A 1 127 ? -53.377 -2.960 69.500 1.00 97.38 127 SER A N 1
ATOM 1040 C CA . SER A 1 127 ? -52.066 -2.340 69.318 1.00 97.38 127 SER A CA 1
ATOM 1041 C C . SER A 1 127 ? -50.946 -3.381 69.283 1.00 97.38 127 SER A C 1
ATOM 1043 O O . SER A 1 127 ? -50.046 -3.228 68.465 1.00 97.38 127 SER A O 1
ATOM 1045 N N . THR A 1 128 ? -51.009 -4.424 70.119 1.00 97.56 128 THR A N 1
ATOM 1046 C CA . THR A 1 128 ? -50.071 -5.556 70.087 1.00 97.56 128 THR A CA 1
ATOM 1047 C C . THR A 1 128 ? -50.162 -6.298 68.756 1.00 97.56 128 THR A C 1
ATOM 1049 O O . THR A 1 128 ? -49.142 -6.495 68.113 1.00 97.56 128 THR A O 1
ATOM 1052 N N . GLU A 1 129 ? -51.369 -6.626 68.283 1.00 97.69 129 GLU A N 1
ATOM 1053 C CA . GLU A 1 129 ? -51.575 -7.305 66.991 1.00 97.69 129 GLU A CA 1
ATOM 1054 C C . GLU A 1 129 ? -51.002 -6.500 65.808 1.00 97.69 129 GLU A C 1
ATOM 1056 O O . GLU A 1 129 ? -50.329 -7.052 64.938 1.00 97.69 129 GLU A O 1
ATOM 1061 N N . VAL A 1 130 ? -51.228 -5.179 65.783 1.00 97.12 130 VAL A N 1
ATOM 1062 C CA . VAL A 1 130 ? -50.656 -4.283 64.761 1.00 97.12 130 VAL A CA 1
ATOM 1063 C C . VAL A 1 130 ? -49.131 -4.229 64.857 1.00 97.12 130 VAL A C 1
ATOM 1065 O O . VAL A 1 130 ? -48.462 -4.203 63.820 1.00 97.12 130 VAL A O 1
ATOM 1068 N N . LEU A 1 131 ? -48.582 -4.200 66.074 1.00 97.31 131 LEU A N 1
ATOM 1069 C CA . LEU A 1 131 ? -47.142 -4.162 66.300 1.00 97.31 131 LEU A CA 1
ATOM 1070 C C . LEU A 1 131 ? -46.477 -5.455 65.823 1.00 97.31 131 LEU A C 1
ATOM 1072 O O . LEU A 1 131 ? -45.583 -5.369 64.990 1.00 97.31 131 LEU A O 1
ATOM 1076 N N . THR A 1 132 ? -46.972 -6.619 66.257 1.00 97.69 132 THR A N 1
ATOM 1077 C CA . THR A 1 132 ? -46.480 -7.939 65.829 1.00 97.69 132 THR A CA 1
ATOM 1078 C C . THR A 1 132 ? -46.499 -8.066 64.311 1.00 97.69 132 THR A C 1
ATOM 1080 O O . THR A 1 132 ? -45.487 -8.400 63.711 1.00 97.69 132 THR A O 1
ATOM 1083 N N . LYS A 1 133 ? -47.607 -7.687 63.660 1.00 97.94 133 LYS A N 1
ATOM 1084 C CA . LYS A 1 133 ? -47.686 -7.729 62.195 1.00 97.94 133 LYS A CA 1
ATOM 1085 C C . LYS A 1 133 ? -46.674 -6.800 61.515 1.00 97.94 133 LYS A C 1
ATOM 1087 O O . LYS A 1 133 ? -46.075 -7.171 60.515 1.00 97.94 133 LYS A O 1
ATOM 1092 N N . THR A 1 134 ? -46.506 -5.576 62.019 1.00 98.00 134 THR A N 1
ATOM 1093 C CA . THR A 1 134 ? -45.570 -4.610 61.413 1.00 98.00 134 THR A CA 1
ATOM 1094 C C . THR A 1 134 ? -44.113 -5.030 61.631 1.00 98.00 134 THR A C 1
ATOM 1096 O O . THR A 1 134 ? -43.267 -4.733 60.790 1.00 98.00 134 THR A O 1
ATOM 1099 N N . ASP A 1 135 ? -43.823 -5.693 62.751 1.00 98.19 135 ASP A N 1
ATOM 1100 C CA . ASP A 1 135 ? -42.512 -6.269 63.053 1.00 98.19 135 ASP A CA 1
ATOM 1101 C C . ASP A 1 135 ? -42.192 -7.431 62.106 1.00 98.19 135 ASP A C 1
ATOM 1103 O O . ASP A 1 135 ? -41.148 -7.409 61.453 1.00 98.19 135 ASP A O 1
ATOM 1107 N N . ASP A 1 136 ? -43.142 -8.353 61.912 1.00 98.31 136 ASP A N 1
ATOM 1108 C CA . ASP A 1 136 ? -43.033 -9.429 60.922 1.00 98.31 136 ASP A CA 1
ATOM 1109 C C . ASP A 1 136 ? -42.813 -8.868 59.506 1.00 98.31 136 ASP A C 1
ATOM 1111 O O . ASP A 1 136 ? -41.885 -9.284 58.811 1.00 98.31 136 ASP A O 1
ATOM 1115 N N . ASP A 1 137 ? -43.605 -7.871 59.087 1.00 97.94 137 ASP A N 1
ATOM 1116 C CA . ASP A 1 137 ? -43.449 -7.202 57.786 1.00 97.94 137 ASP A CA 1
ATOM 1117 C C . ASP A 1 137 ? -42.048 -6.566 57.645 1.00 97.94 137 ASP A C 1
ATOM 1119 O O . ASP A 1 137 ? -41.420 -6.641 56.584 1.00 97.94 137 ASP A O 1
ATOM 1123 N N . TYR A 1 138 ? -41.530 -5.938 58.709 1.00 98.19 138 TYR A N 1
ATOM 1124 C CA . TYR A 1 138 ? -40.192 -5.343 58.714 1.00 98.19 138 TYR A CA 1
ATOM 1125 C C . TYR A 1 138 ? -39.100 -6.407 58.609 1.00 98.19 138 TYR A C 1
ATOM 1127 O O . TYR A 1 138 ? -38.162 -6.246 57.822 1.00 98.19 138 TYR A O 1
ATOM 1135 N N . TYR A 1 139 ? -39.216 -7.491 59.375 1.00 97.88 139 TYR A N 1
ATOM 1136 C CA . TYR A 1 139 ? -38.281 -8.607 59.338 1.00 97.88 139 TYR A CA 1
ATOM 1137 C C . TYR A 1 139 ? -38.235 -9.236 57.941 1.00 97.88 139 TYR A C 1
ATOM 1139 O O . TYR A 1 139 ? -37.155 -9.355 57.358 1.00 97.88 139 TYR A O 1
ATOM 1147 N N . GLN A 1 140 ? -39.396 -9.537 57.353 1.00 98.00 140 GLN A N 1
ATOM 1148 C CA . GLN A 1 140 ? -39.481 -10.111 56.008 1.00 98.00 140 GLN A CA 1
ATOM 1149 C C . GLN A 1 140 ? -38.884 -9.184 54.939 1.00 98.00 140 GLN A C 1
ATOM 1151 O O . GLN A 1 140 ? -38.139 -9.649 54.077 1.00 98.00 140 GLN A O 1
ATOM 1156 N N . GLU A 1 141 ? -39.115 -7.868 55.011 1.00 97.62 141 GLU A N 1
ATOM 1157 C CA . GLU A 1 141 ? -38.519 -6.921 54.055 1.00 97.62 141 GLU A CA 1
ATOM 1158 C C . GLU A 1 141 ? -36.985 -6.809 54.209 1.00 97.62 141 GLU A C 1
ATOM 1160 O O . GLU A 1 141 ? -36.265 -6.563 53.233 1.00 97.62 141 GLU A O 1
ATOM 1165 N N . ASN A 1 142 ? -36.452 -7.023 55.418 1.00 96.94 142 ASN A N 1
ATOM 1166 C CA . ASN A 1 142 ? -35.005 -7.109 55.644 1.00 96.94 142 ASN A CA 1
ATOM 1167 C C . ASN A 1 142 ? -34.407 -8.381 55.039 1.00 96.94 142 ASN A C 1
ATOM 1169 O O . ASN A 1 142 ? -33.409 -8.292 54.322 1.00 96.94 142 ASN A O 1
ATOM 1173 N N . ILE A 1 143 ? -35.037 -9.539 55.259 1.00 97.44 143 ILE A N 1
ATOM 1174 C CA . ILE A 1 143 ? -34.619 -10.810 54.649 1.00 97.44 143 ILE A CA 1
ATOM 1175 C C . ILE A 1 143 ? -34.693 -10.730 53.117 1.00 97.44 143 ILE A C 1
ATOM 1177 O O . ILE A 1 143 ? -33.745 -11.103 52.422 1.00 97.44 143 ILE A O 1
ATOM 1181 N N . ASN A 1 144 ? -35.768 -10.156 52.570 1.00 97.19 144 ASN A N 1
ATOM 1182 C CA . ASN A 1 144 ? -35.888 -9.901 51.134 1.00 97.19 144 ASN A CA 1
ATOM 1183 C C . ASN A 1 144 ? -34.751 -9.003 50.621 1.00 97.19 144 ASN A C 1
ATOM 1185 O O . ASN A 1 144 ? -34.151 -9.287 49.585 1.00 97.19 144 ASN A O 1
ATOM 1189 N N . GLY A 1 145 ? -34.392 -7.956 51.367 1.00 97.50 145 GLY A N 1
ATOM 1190 C CA . GLY A 1 145 ? -33.291 -7.076 50.984 1.00 97.50 145 GLY A CA 1
ATOM 1191 C C . GLY A 1 145 ? -31.927 -7.755 50.954 1.00 97.50 145 GLY A C 1
ATOM 1192 O O . GLY A 1 145 ? -31.145 -7.479 50.046 1.00 97.50 145 GLY A O 1
ATOM 1193 N N . GLN A 1 146 ? -31.661 -8.697 51.864 1.00 96.38 146 GLN A N 1
ATOM 1194 C CA . GLN A 1 146 ? -30.463 -9.542 51.785 1.00 96.38 146 GLN A CA 1
ATOM 1195 C C . GLN A 1 146 ? -30.450 -10.352 50.480 1.00 96.38 146 GLN A C 1
ATOM 1197 O O . GLN A 1 146 ? -29.444 -10.366 49.772 1.00 96.38 146 GLN A O 1
ATOM 1202 N N . SER A 1 147 ? -31.582 -10.958 50.104 1.00 96.94 147 SER A N 1
ATOM 1203 C CA . SER A 1 147 ? -31.704 -11.699 48.840 1.00 96.94 147 SER A CA 1
ATOM 1204 C C . SER A 1 147 ? -31.493 -10.808 47.609 1.00 96.94 147 SER A C 1
ATOM 1206 O O . SER A 1 147 ? -30.772 -11.184 46.684 1.00 96.94 147 SER A O 1
ATOM 1208 N N . VAL A 1 148 ? -32.083 -9.607 47.589 1.00 98.12 148 VAL A N 1
ATOM 1209 C CA . VAL A 1 148 ? -31.920 -8.636 46.492 1.00 98.12 148 VAL A CA 1
ATOM 1210 C C . VAL A 1 148 ? -30.467 -8.161 46.384 1.00 98.12 148 VAL A C 1
ATOM 1212 O O . VAL A 1 148 ? -29.942 -8.073 45.274 1.00 98.12 148 VAL A O 1
ATOM 1215 N N . ARG A 1 149 ? -29.802 -7.909 47.519 1.00 97.38 149 ARG A N 1
ATOM 1216 C CA . ARG A 1 149 ? -28.386 -7.519 47.580 1.00 97.38 149 ARG A CA 1
ATOM 1217 C C . ARG A 1 149 ? -27.476 -8.605 47.003 1.00 97.38 149 ARG A C 1
ATOM 1219 O O . ARG A 1 149 ? -26.695 -8.303 46.109 1.00 97.38 149 ARG A O 1
ATOM 1226 N N . MET A 1 150 ? -27.648 -9.856 47.436 1.00 97.75 150 MET A N 1
ATOM 1227 C CA . MET A 1 150 ? -26.879 -11.000 46.924 1.00 97.75 150 MET A CA 1
ATOM 1228 C C . MET A 1 150 ? -27.052 -11.179 45.410 1.00 97.75 150 MET A C 1
ATOM 1230 O O . MET A 1 150 ? -26.087 -11.429 44.692 1.00 97.75 150 MET A O 1
ATOM 1234 N N . LYS A 1 151 ? -28.278 -11.008 44.892 1.00 97.62 151 LYS A N 1
ATOM 1235 C CA . LYS A 1 151 ? -28.533 -11.055 43.442 1.00 97.62 151 LYS A CA 1
ATOM 1236 C C . LYS A 1 151 ? -27.825 -9.927 42.693 1.00 97.62 151 LYS A C 1
ATOM 1238 O O . LYS A 1 151 ? -27.306 -10.167 41.611 1.00 97.62 151 LYS A O 1
ATOM 1243 N N . TRP A 1 152 ? -27.814 -8.710 43.240 1.00 98.25 152 TRP A N 1
ATOM 1244 C CA . TRP A 1 152 ? -27.087 -7.590 42.637 1.00 98.25 152 TRP A CA 1
ATOM 1245 C C . TRP A 1 152 ? -25.576 -7.840 42.611 1.00 98.25 152 TRP A C 1
ATOM 1247 O O . TRP A 1 152 ? -24.961 -7.617 41.575 1.00 98.25 152 TRP A O 1
ATOM 1257 N N . GLU A 1 153 ? -24.999 -8.361 43.696 1.00 97.56 153 GLU A N 1
ATOM 1258 C CA . GLU A 1 153 ? -23.570 -8.702 43.766 1.00 97.56 153 GLU A CA 1
ATOM 1259 C C . GLU A 1 153 ? -23.196 -9.789 42.747 1.00 97.56 153 GLU A C 1
ATOM 1261 O O . GLU A 1 153 ? -22.228 -9.622 42.011 1.00 97.56 153 GLU A O 1
ATOM 1266 N N . SER A 1 154 ? -24.019 -10.833 42.607 1.00 97.94 154 SER A N 1
ATOM 1267 C CA . SER A 1 154 ? -23.816 -11.883 41.597 1.00 97.94 154 SER A CA 1
ATOM 1268 C C . SER A 1 154 ? -23.915 -11.360 40.155 1.00 97.94 154 SER A C 1
ATOM 1270 O O . SER A 1 154 ? -23.100 -11.724 39.307 1.00 97.94 154 SER A O 1
ATOM 1272 N N . VAL A 1 155 ? -24.880 -10.479 39.863 1.00 97.94 155 VAL A N 1
ATOM 1273 C CA . VAL A 1 155 ? -24.979 -9.835 38.540 1.00 97.94 155 VAL A CA 1
ATOM 1274 C C . VAL A 1 155 ? -23.763 -8.951 38.283 1.00 97.94 155 VAL A C 1
ATOM 1276 O O . VAL A 1 155 ? -23.208 -8.979 37.189 1.00 97.94 155 VAL A O 1
ATOM 1279 N N . LEU A 1 156 ? -23.316 -8.195 39.286 1.00 97.81 156 LEU A N 1
ATOM 1280 C CA . LEU A 1 156 ? -22.156 -7.322 39.165 1.00 97.81 156 LEU A CA 1
ATOM 1281 C C . LEU A 1 156 ? -20.876 -8.121 38.874 1.00 97.81 156 LEU A C 1
ATOM 1283 O O . LEU A 1 156 ? -20.121 -7.748 37.980 1.00 97.81 156 LEU A O 1
ATOM 1287 N N . GLU A 1 157 ? -20.666 -9.239 39.569 1.00 97.94 157 GLU A N 1
ATOM 1288 C CA . GLU A 1 157 ? -19.562 -10.171 39.310 1.00 97.94 157 GLU A CA 1
ATOM 1289 C C . GLU A 1 157 ? -19.604 -10.713 37.870 1.00 97.94 157 GLU A C 1
ATOM 1291 O O . GLU A 1 157 ? -18.608 -10.638 37.148 1.00 97.94 157 GLU A O 1
ATOM 1296 N N . SER A 1 158 ? -20.776 -11.158 37.404 1.00 97.88 158 SER A N 1
ATOM 1297 C CA . SER A 1 158 ? -20.968 -11.627 36.024 1.00 97.88 158 SER A CA 1
ATOM 1298 C C . SER A 1 158 ? -20.693 -10.534 34.981 1.00 97.88 158 SER A C 1
ATOM 1300 O O . SER A 1 158 ? -20.106 -10.803 33.926 1.00 97.88 158 SER A O 1
ATOM 1302 N N . CYS A 1 159 ? -21.097 -9.291 35.255 1.00 97.94 159 CYS A N 1
ATOM 1303 C CA . CYS A 1 159 ? -20.815 -8.151 34.387 1.00 97.94 159 CYS A CA 1
ATOM 1304 C C . CYS A 1 159 ? -19.313 -7.851 34.326 1.00 97.94 159 CYS A C 1
ATOM 1306 O O . CYS A 1 159 ? -18.791 -7.612 33.237 1.00 97.94 159 CYS A O 1
ATOM 1308 N N . TYR A 1 160 ? -18.604 -7.905 35.457 1.00 97.44 160 TYR A N 1
ATOM 1309 C CA . TYR A 1 160 ? -17.152 -7.718 35.479 1.00 97.44 160 TYR A CA 1
ATOM 1310 C C . TYR A 1 160 ? -16.419 -8.795 34.684 1.00 97.44 160 TYR A C 1
ATOM 1312 O O . TYR A 1 160 ? -15.539 -8.453 33.893 1.00 97.44 160 TYR A O 1
ATOM 1320 N N . GLN A 1 161 ? -16.815 -10.063 34.825 1.00 98.19 161 GLN A N 1
ATOM 1321 C CA . GLN A 1 161 ? -16.245 -11.145 34.022 1.00 98.19 161 GLN A CA 1
ATOM 1322 C C . GLN A 1 161 ? -16.479 -10.903 32.525 1.00 98.19 161 GLN A C 1
ATOM 1324 O O . GLN A 1 161 ? -15.548 -10.978 31.728 1.00 98.19 161 GLN A O 1
ATOM 1329 N N . SER A 1 162 ? -17.698 -10.502 32.153 1.00 97.81 162 SER A N 1
ATOM 1330 C CA . SER A 1 162 ? -18.035 -10.190 30.759 1.00 97.81 162 SER A CA 1
ATOM 1331 C C . SER A 1 162 ? -17.190 -9.037 30.204 1.00 97.81 162 SER A C 1
ATOM 1333 O O . SER A 1 162 ? -16.716 -9.107 29.075 1.00 97.81 162 SER A O 1
ATOM 1335 N N . ILE A 1 163 ? -16.962 -7.976 30.987 1.00 96.81 163 ILE A N 1
ATOM 1336 C CA . ILE A 1 163 ? -16.097 -6.851 30.590 1.00 96.81 163 ILE A CA 1
ATOM 1337 C C . ILE A 1 163 ? -14.642 -7.307 30.435 1.00 96.81 163 ILE A C 1
ATOM 1339 O O . ILE A 1 163 ? -13.972 -6.895 29.488 1.00 96.81 163 ILE A O 1
ATOM 1343 N N . GLN A 1 164 ? -14.154 -8.159 31.337 1.00 97.62 164 GLN A N 1
ATOM 1344 C CA . GLN A 1 164 ? -12.803 -8.709 31.255 1.00 97.62 164 GLN A CA 1
ATOM 1345 C C . GLN A 1 164 ? -12.611 -9.545 29.983 1.00 97.62 164 GLN A C 1
ATOM 1347 O O . GLN A 1 164 ? -11.588 -9.406 29.309 1.00 97.62 164 GLN A O 1
ATOM 1352 N N . ASP A 1 165 ? -13.600 -10.364 29.625 1.00 96.88 165 ASP A N 1
ATOM 1353 C CA . ASP A 1 165 ? -13.568 -11.181 28.412 1.00 96.88 165 ASP A CA 1
ATOM 1354 C C . ASP A 1 165 ? -13.574 -10.311 27.148 1.00 96.88 165 ASP A C 1
ATOM 1356 O O . ASP A 1 165 ? -12.786 -10.559 26.234 1.00 96.88 165 ASP A O 1
ATOM 1360 N N . LEU A 1 166 ? -14.375 -9.236 27.125 1.00 96.31 166 LEU A N 1
ATOM 1361 C CA . LEU A 1 166 ? -14.353 -8.252 26.036 1.00 96.31 166 LEU A CA 1
ATOM 1362 C C . LEU A 1 166 ? -12.997 -7.560 25.919 1.00 96.31 166 LEU A C 1
ATOM 1364 O O . LEU A 1 166 ? -12.483 -7.395 24.818 1.00 96.31 166 LEU A O 1
ATOM 1368 N N . GLU A 1 167 ? -12.384 -7.149 27.026 1.00 95.50 167 GLU A N 1
ATOM 1369 C CA . GLU A 1 167 ? -11.068 -6.509 26.964 1.00 95.50 167 GLU A CA 1
ATOM 1370 C C . GLU A 1 167 ? -10.000 -7.480 26.448 1.00 95.50 167 GLU A C 1
ATOM 1372 O O . GLU A 1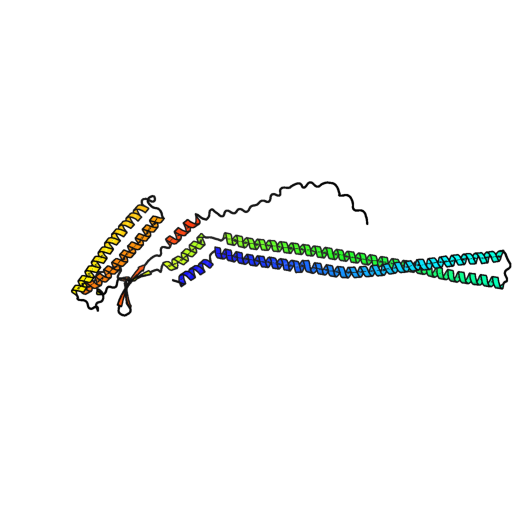 167 ? -9.171 -7.109 25.614 1.00 95.50 167 GLU A O 1
ATOM 1377 N N . LYS A 1 168 ? -10.056 -8.746 26.873 1.00 97.31 168 LYS A N 1
ATOM 1378 C CA . LYS A 1 168 ? -9.166 -9.795 26.371 1.00 97.31 168 LYS A CA 1
ATOM 1379 C C . LYS A 1 168 ? -9.343 -10.015 24.867 1.00 97.31 168 LYS A C 1
ATOM 1381 O O . LYS A 1 168 ? -8.343 -10.042 24.150 1.00 97.31 168 LYS A O 1
ATOM 1386 N N . GLU A 1 169 ? -10.585 -10.113 24.392 1.00 96.12 169 GLU A N 1
ATOM 1387 C CA . GLU A 1 169 ? -10.924 -10.213 22.966 1.00 96.12 169 GLU A CA 1
ATOM 1388 C C . GLU A 1 169 ? -10.372 -9.003 22.189 1.00 96.12 169 GLU A C 1
ATOM 1390 O O . GLU A 1 169 ? -9.672 -9.176 21.188 1.00 96.12 169 GLU A O 1
ATOM 1395 N N . ARG A 1 170 ? -10.576 -7.776 22.701 1.00 95.69 170 ARG A N 1
ATOM 1396 C CA . ARG A 1 170 ? -10.065 -6.541 22.080 1.00 95.69 170 ARG A CA 1
ATOM 1397 C C . ARG A 1 170 ? -8.551 -6.572 21.918 1.00 95.69 170 ARG A C 1
ATOM 1399 O O . ARG A 1 170 ? -8.043 -6.282 20.838 1.00 95.69 170 ARG A O 1
ATOM 1406 N N . ILE A 1 171 ? -7.830 -6.899 22.991 1.00 96.94 171 ILE A N 1
ATOM 1407 C CA . ILE A 1 171 ? -6.364 -6.927 22.996 1.00 96.94 171 ILE A CA 1
ATOM 1408 C C . ILE A 1 171 ? -5.846 -7.970 22.001 1.00 96.94 171 ILE A C 1
ATOM 1410 O O . ILE A 1 171 ? -4.932 -7.676 21.231 1.00 96.94 171 ILE A O 1
ATOM 1414 N N . GLN A 1 172 ? -6.439 -9.166 21.984 1.00 96.94 172 GLN A N 1
ATOM 1415 C CA . GLN A 1 172 ? -6.044 -10.239 21.069 1.00 96.94 172 GLN A CA 1
ATOM 1416 C C . GLN A 1 172 ? -6.245 -9.839 19.604 1.00 96.94 172 GLN A C 1
ATOM 1418 O O . GLN A 1 172 ? -5.330 -9.998 18.795 1.00 96.94 172 GLN A O 1
ATOM 1423 N N . VAL A 1 173 ? -7.402 -9.262 19.272 1.00 95.94 173 VAL A N 1
ATOM 1424 C CA . VAL A 1 173 ? -7.704 -8.816 17.907 1.00 95.94 173 VAL A CA 1
ATOM 1425 C C . VAL A 1 173 ? -6.790 -7.667 17.482 1.00 95.94 173 VAL A C 1
ATOM 1427 O O . VAL A 1 173 ? -6.198 -7.736 16.408 1.00 95.94 173 VAL A O 1
ATOM 1430 N N . LEU A 1 174 ? -6.590 -6.647 18.322 1.00 95.69 174 LEU A N 1
ATOM 1431 C CA . LEU A 1 174 ? -5.694 -5.529 17.996 1.00 95.69 174 LEU A CA 1
ATOM 1432 C C . LEU A 1 174 ? -4.236 -5.978 17.831 1.00 95.69 174 LEU A C 1
ATOM 1434 O O . LEU A 1 174 ? -3.544 -5.504 16.931 1.00 95.69 174 LEU A O 1
ATOM 1438 N N . SER A 1 175 ? -3.772 -6.920 18.656 1.00 97.75 175 SER A N 1
ATOM 1439 C CA . SER A 1 175 ? -2.436 -7.509 18.522 1.00 97.75 175 SER A CA 1
ATOM 1440 C C . SER A 1 175 ? -2.281 -8.275 17.203 1.00 97.75 175 SER A C 1
ATOM 1442 O O . SER A 1 175 ? -1.266 -8.130 16.511 1.00 97.75 175 SER A O 1
ATOM 1444 N N . HIS A 1 176 ? -3.303 -9.039 16.814 1.00 97.44 176 HIS A N 1
ATOM 1445 C CA . HIS A 1 176 ? -3.319 -9.746 15.538 1.00 97.44 176 HIS A CA 1
ATOM 1446 C C . HIS A 1 176 ? -3.308 -8.776 14.348 1.00 97.44 176 HIS A C 1
ATOM 1448 O O . HIS A 1 176 ? -2.474 -8.916 13.455 1.00 97.44 176 HIS A O 1
ATOM 1454 N N . ILE A 1 177 ? -4.154 -7.741 14.375 1.00 97.12 177 ILE A N 1
ATOM 1455 C CA . ILE A 1 177 ? -4.206 -6.694 13.344 1.00 97.12 177 ILE A CA 1
ATOM 1456 C C . ILE A 1 177 ? -2.851 -5.994 13.196 1.00 97.12 177 ILE A C 1
ATOM 1458 O O . ILE A 1 177 ? -2.378 -5.796 12.078 1.00 97.12 177 ILE A O 1
ATOM 1462 N N . LEU A 1 178 ? -2.193 -5.650 14.307 1.00 97.06 178 LEU A N 1
ATOM 1463 C CA . LEU A 1 178 ? -0.874 -5.017 14.275 1.00 97.06 178 LEU A CA 1
ATOM 1464 C C . LEU A 1 178 ? 0.185 -5.936 13.647 1.00 97.06 178 LEU A C 1
ATOM 1466 O O . LEU A 1 178 ? 1.040 -5.478 12.887 1.00 97.06 178 LEU A O 1
ATOM 1470 N N . THR A 1 179 ? 0.100 -7.238 13.926 1.00 98.06 179 THR A N 1
ATOM 1471 C CA . THR A 1 179 ? 0.972 -8.247 13.315 1.00 98.06 179 THR A CA 1
ATOM 1472 C C . THR A 1 179 ? 0.764 -8.304 11.802 1.00 98.06 179 THR A C 1
ATOM 1474 O O . THR A 1 179 ? 1.741 -8.244 11.055 1.00 98.06 179 THR A O 1
ATOM 1477 N N . LEU A 1 180 ? -0.492 -8.350 11.342 1.00 97.69 180 LEU A N 1
ATOM 1478 C CA . LEU A 1 180 ? -0.828 -8.339 9.915 1.00 97.69 180 LEU A CA 1
ATOM 1479 C C . LEU A 1 180 ? -0.351 -7.054 9.233 1.00 97.69 180 LEU A C 1
ATOM 1481 O O . LEU A 1 180 ? 0.279 -7.113 8.182 1.00 97.69 180 LEU A O 1
ATOM 1485 N N . TYR A 1 181 ? -0.575 -5.892 9.851 1.00 97.31 181 TYR A N 1
ATOM 1486 C CA . TYR A 1 181 ? -0.085 -4.615 9.335 1.00 97.31 181 TYR A CA 1
ATOM 1487 C C . TYR A 1 181 ? 1.434 -4.638 9.117 1.00 97.31 181 TYR A C 1
ATOM 1489 O O . TYR A 1 181 ? 1.913 -4.282 8.040 1.00 97.31 181 TYR A O 1
ATOM 1497 N N . ASN A 1 182 ? 2.196 -5.112 10.107 1.00 97.31 182 ASN A N 1
ATOM 1498 C CA . ASN A 1 182 ? 3.648 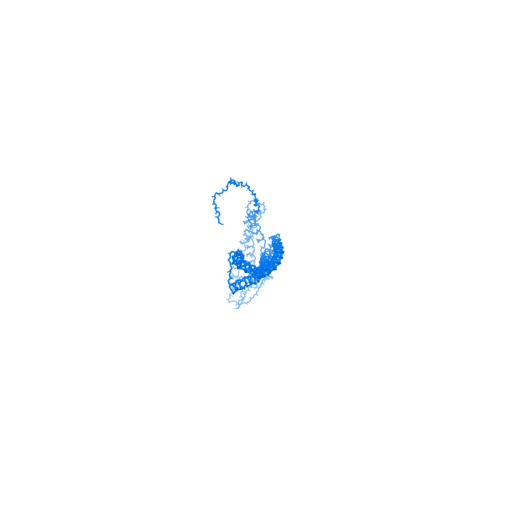-5.206 9.992 1.00 97.31 182 ASN A CA 1
ATOM 1499 C C . ASN A 1 182 ? 4.088 -6.170 8.874 1.00 97.31 182 ASN A C 1
ATOM 1501 O O . ASN A 1 182 ? 5.033 -5.877 8.139 1.00 97.31 182 ASN A O 1
ATOM 1505 N N . GLN A 1 183 ? 3.393 -7.301 8.712 1.00 97.62 183 GLN A N 1
ATOM 1506 C CA . GLN A 1 183 ? 3.645 -8.255 7.626 1.00 97.62 183 GLN A CA 1
ATOM 1507 C C . GLN A 1 183 ? 3.380 -7.629 6.251 1.00 97.62 183 GLN A C 1
ATOM 1509 O O . GLN A 1 183 ? 4.224 -7.736 5.359 1.00 97.62 183 GLN A O 1
ATOM 1514 N N . HIS A 1 184 ? 2.260 -6.918 6.099 1.00 97.81 184 HIS A N 1
ATOM 1515 C CA . HIS A 1 184 ? 1.892 -6.224 4.864 1.00 97.81 184 HIS A CA 1
ATOM 1516 C C . HIS A 1 184 ? 2.914 -5.149 4.481 1.00 97.81 184 HIS A C 1
ATOM 1518 O O . HIS A 1 184 ? 3.360 -5.107 3.335 1.00 97.81 184 HIS A O 1
ATOM 1524 N N . VAL A 1 185 ? 3.350 -4.324 5.439 1.00 97.31 185 VAL A N 1
ATOM 1525 C CA . VAL A 1 185 ? 4.381 -3.294 5.212 1.00 97.31 185 VAL A CA 1
ATOM 1526 C C . VAL A 1 185 ? 5.735 -3.922 4.863 1.00 97.31 185 VAL A C 1
ATOM 1528 O O . VAL A 1 185 ? 6.425 -3.439 3.965 1.00 97.31 185 VAL A O 1
ATOM 1531 N N . SER A 1 186 ? 6.101 -5.026 5.519 1.00 97.81 186 SER A N 1
ATOM 1532 C CA . SER A 1 186 ? 7.351 -5.743 5.236 1.00 97.81 186 SER A CA 1
ATOM 1533 C C . SER A 1 186 ? 7.362 -6.339 3.825 1.00 97.81 186 SER A C 1
ATOM 1535 O O . SER A 1 186 ? 8.325 -6.152 3.083 1.00 97.81 186 SER A O 1
ATOM 1537 N N . SER A 1 187 ? 6.278 -7.013 3.425 1.00 96.81 187 SER A N 1
ATOM 1538 C CA . SER A 1 187 ? 6.129 -7.586 2.079 1.00 96.81 187 SER A CA 1
ATOM 1539 C C . SER A 1 187 ? 6.113 -6.505 0.992 1.00 96.81 187 SER A C 1
ATOM 1541 O O . SER A 1 187 ? 6.766 -6.652 -0.047 1.00 96.81 187 SER A O 1
ATOM 1543 N N . TYR A 1 188 ? 5.430 -5.386 1.255 1.00 97.75 188 TYR A N 1
ATOM 1544 C CA . TYR A 1 188 ? 5.460 -4.198 0.405 1.00 97.75 188 TYR A CA 1
ATOM 1545 C C . TYR A 1 188 ? 6.900 -3.700 0.194 1.00 97.75 188 TYR A C 1
ATOM 1547 O O . TYR A 1 188 ? 7.328 -3.534 -0.948 1.00 97.75 188 TYR A O 1
ATOM 1555 N N . GLY A 1 189 ? 7.670 -3.537 1.277 1.00 97.44 189 GLY A N 1
ATOM 1556 C CA . GLY A 1 189 ? 9.061 -3.080 1.215 1.00 97.44 189 GLY A CA 1
ATOM 1557 C C . GLY A 1 189 ? 9.963 -4.016 0.408 1.00 97.44 189 GLY A C 1
ATOM 1558 O O . GLY A 1 189 ? 10.695 -3.559 -0.466 1.00 97.44 189 GLY A O 1
ATOM 1559 N N . GLN A 1 190 ? 9.859 -5.330 0.633 1.00 97.69 190 GLN A N 1
ATOM 1560 C CA . GLN A 1 190 ? 10.618 -6.338 -0.122 1.00 97.69 190 GLN A CA 1
ATOM 1561 C C . GLN A 1 190 ? 10.320 -6.283 -1.624 1.00 97.69 190 GLN A C 1
ATOM 1563 O O . GLN A 1 190 ? 11.238 -6.345 -2.442 1.00 97.69 190 GLN A O 1
ATOM 1568 N N . THR A 1 191 ? 9.044 -6.137 -1.989 1.00 96.88 191 THR A N 1
ATOM 1569 C CA . THR A 1 191 ? 8.637 -6.078 -3.397 1.00 96.88 191 THR A CA 1
ATOM 1570 C C . THR A 1 191 ? 9.129 -4.794 -4.062 1.00 96.88 191 THR A C 1
ATOM 1572 O O . THR A 1 191 ? 9.623 -4.843 -5.185 1.00 96.88 191 THR A O 1
ATOM 1575 N N . LEU A 1 192 ? 9.070 -3.657 -3.361 1.00 97.19 192 LEU A N 1
ATOM 1576 C CA . LEU A 1 192 ? 9.587 -2.386 -3.868 1.00 97.19 192 LEU A CA 1
ATOM 1577 C C . LEU A 1 192 ? 11.100 -2.451 -4.120 1.00 97.19 192 LEU A C 1
ATOM 1579 O O . LEU A 1 192 ? 11.568 -2.037 -5.180 1.00 97.19 192 LEU A O 1
ATOM 1583 N N . SER A 1 193 ? 11.859 -3.033 -3.186 1.00 97.81 193 SER A N 1
ATOM 1584 C CA . SER A 1 193 ? 13.294 -3.267 -3.372 1.00 97.81 193 SER A CA 1
ATOM 1585 C C . SER A 1 193 ? 13.581 -4.191 -4.557 1.00 97.81 193 SER A C 1
ATOM 1587 O O . SER A 1 193 ? 14.527 -3.949 -5.301 1.00 97.81 193 SER A O 1
ATOM 1589 N N . ALA A 1 194 ? 12.767 -5.230 -4.771 1.00 97.56 194 ALA A N 1
ATOM 1590 C CA . ALA A 1 194 ? 12.906 -6.101 -5.936 1.00 97.56 194 ALA A CA 1
ATOM 1591 C C . ALA A 1 194 ? 12.673 -5.342 -7.253 1.00 97.56 194 ALA A C 1
ATOM 1593 O O . ALA A 1 194 ? 13.465 -5.506 -8.179 1.00 97.56 194 ALA A O 1
ATOM 1594 N N . CYS A 1 195 ? 11.651 -4.480 -7.317 1.00 97.31 195 CYS A N 1
ATOM 1595 C CA . CYS A 1 195 ? 11.377 -3.663 -8.503 1.00 97.31 195 CYS A CA 1
ATOM 1596 C C . CYS A 1 195 ? 12.551 -2.724 -8.812 1.00 97.31 195 CYS A C 1
ATOM 1598 O O . CYS A 1 195 ? 13.047 -2.666 -9.935 1.00 97.31 195 CYS A O 1
ATOM 1600 N N . GLN A 1 196 ? 13.065 -2.040 -7.787 1.00 96.88 196 GLN A N 1
ATOM 1601 C CA . GLN A 1 196 ? 14.222 -1.158 -7.931 1.00 96.88 196 GLN A CA 1
ATOM 1602 C C . GLN A 1 196 ? 15.468 -1.910 -8.421 1.00 96.88 196 GLN A C 1
ATOM 1604 O O . GLN A 1 196 ? 16.150 -1.441 -9.329 1.00 96.88 196 GLN A O 1
ATOM 1609 N N . ASN A 1 197 ? 15.734 -3.103 -7.881 1.00 97.62 197 ASN A N 1
ATOM 1610 C CA . ASN A 1 197 ? 16.866 -3.923 -8.309 1.00 97.62 197 ASN A CA 1
ATOM 1611 C C . ASN A 1 197 ? 16.772 -4.336 -9.787 1.00 97.62 197 ASN A C 1
ATOM 1613 O O . ASN A 1 197 ? 17.805 -4.416 -10.450 1.00 97.62 197 ASN A O 1
ATOM 1617 N N . GLN A 1 198 ? 15.570 -4.595 -10.314 1.00 97.69 198 GLN A N 1
ATOM 1618 C CA . GLN A 1 198 ? 15.382 -4.911 -11.736 1.00 97.69 198 GLN A CA 1
ATOM 1619 C C . GLN A 1 198 ? 15.710 -3.713 -12.631 1.00 97.69 198 GLN A C 1
ATOM 1621 O O . GLN A 1 198 ? 16.416 -3.868 -13.629 1.00 97.69 198 GLN A O 1
ATOM 1626 N N . ILE A 1 199 ? 15.282 -2.509 -12.237 1.00 97.50 199 ILE A N 1
ATOM 1627 C CA . ILE A 1 199 ? 15.646 -1.269 -12.935 1.00 97.50 199 ILE A CA 1
ATOM 1628 C C . ILE A 1 199 ? 17.166 -1.069 -12.901 1.00 97.50 199 ILE A C 1
ATOM 1630 O O . ILE A 1 199 ? 17.778 -0.833 -13.941 1.00 97.50 199 ILE A O 1
ATOM 1634 N N . ASP A 1 200 ? 17.797 -1.226 -11.735 1.00 97.44 200 ASP A N 1
ATOM 1635 C CA . ASP A 1 200 ? 19.250 -1.089 -11.589 1.00 97.44 200 ASP A CA 1
ATOM 1636 C C . ASP A 1 200 ? 20.018 -2.102 -12.453 1.00 97.44 200 ASP A C 1
ATOM 1638 O O . ASP A 1 200 ? 21.054 -1.771 -13.034 1.00 97.44 200 ASP A O 1
ATOM 1642 N N . GLN A 1 201 ? 19.527 -3.340 -12.559 1.00 97.00 201 GLN A N 1
ATOM 1643 C CA . GLN A 1 201 ? 20.095 -4.349 -13.455 1.00 97.00 201 GLN A CA 1
ATOM 1644 C C . GLN A 1 201 ? 19.936 -3.953 -14.925 1.00 97.00 201 GLN A C 1
ATOM 1646 O O . GLN A 1 201 ? 20.899 -4.048 -15.683 1.00 97.00 201 GLN A O 1
ATOM 1651 N N . ALA A 1 202 ? 18.761 -3.463 -15.324 1.00 95.94 202 ALA A N 1
ATOM 1652 C CA . ALA A 1 202 ? 18.522 -3.008 -16.688 1.00 95.94 202 ALA A CA 1
ATOM 1653 C C . ALA A 1 202 ? 19.433 -1.828 -17.065 1.00 95.94 202 ALA A C 1
ATOM 1655 O O . ALA A 1 202 ? 19.987 -1.817 -18.160 1.00 95.94 202 ALA A O 1
ATOM 1656 N N . ILE A 1 203 ? 19.665 -0.892 -16.138 1.00 95.81 203 ILE A N 1
ATOM 1657 C CA . ILE A 1 203 ? 20.606 0.222 -16.320 1.00 95.81 203 ILE A CA 1
ATOM 1658 C C . ILE A 1 203 ? 22.041 -0.287 -16.499 1.00 95.81 203 ILE A C 1
ATOM 1660 O O . ILE A 1 203 ? 22.750 0.184 -17.383 1.00 95.81 203 ILE A O 1
ATOM 1664 N N . LYS A 1 204 ? 22.478 -1.260 -15.688 1.00 95.38 204 LYS A N 1
ATOM 1665 C CA . LYS A 1 204 ? 23.829 -1.846 -15.794 1.00 95.38 204 LYS A CA 1
ATOM 1666 C C . LYS A 1 204 ? 24.075 -2.564 -17.121 1.00 95.38 204 LYS A C 1
ATOM 1668 O O . LYS A 1 204 ? 25.224 -2.666 -17.533 1.00 95.38 204 LYS A O 1
ATOM 1673 N N . ASN A 1 205 ? 23.017 -3.046 -17.767 1.00 93.56 205 ASN A N 1
ATOM 1674 C CA . ASN A 1 205 ? 23.092 -3.721 -19.060 1.00 93.56 205 ASN A CA 1
ATOM 1675 C C . ASN A 1 205 ? 23.091 -2.749 -20.253 1.00 93.56 205 ASN A C 1
ATOM 1677 O O . ASN A 1 205 ? 23.144 -3.206 -21.394 1.00 93.56 205 ASN A O 1
ATOM 1681 N N . ILE A 1 206 ? 23.011 -1.431 -20.022 1.00 94.12 206 ILE A N 1
ATOM 1682 C CA . ILE A 1 206 ? 23.094 -0.440 -21.097 1.00 94.12 206 ILE A CA 1
ATOM 1683 C C . ILE A 1 206 ? 24.530 -0.391 -21.624 1.00 94.12 206 ILE A C 1
ATOM 1685 O O . ILE A 1 206 ? 25.453 0.002 -20.912 1.00 94.12 206 ILE A O 1
ATOM 1689 N N . ASP A 1 207 ? 24.688 -0.721 -22.901 1.00 91.25 207 ASP A N 1
ATOM 1690 C CA . ASP A 1 207 ? 25.940 -0.635 -23.638 1.00 91.25 207 ASP A CA 1
ATOM 1691 C C . ASP A 1 207 ? 25.734 0.192 -24.911 1.00 91.25 207 ASP A C 1
ATOM 1693 O O . ASP A 1 207 ? 25.185 -0.263 -25.918 1.00 91.25 207 ASP A O 1
ATOM 1697 N N . VAL A 1 208 ? 26.187 1.443 -24.841 1.00 89.94 208 VAL A N 1
ATOM 1698 C CA . VAL A 1 208 ? 26.081 2.403 -25.942 1.00 89.94 208 VAL A CA 1
ATOM 1699 C C . VAL A 1 208 ? 26.888 1.944 -27.152 1.00 89.94 208 VAL A C 1
ATOM 1701 O O . VAL A 1 208 ? 26.437 2.120 -28.280 1.00 89.94 208 VAL A O 1
ATOM 1704 N N . GLU A 1 209 ? 28.069 1.364 -26.945 1.00 87.69 209 GLU A N 1
ATOM 1705 C CA . GLU A 1 209 ? 28.932 0.966 -28.057 1.00 87.69 209 GLU A CA 1
ATOM 1706 C C . GLU A 1 209 ? 28.355 -0.249 -28.776 1.00 87.69 209 GLU A C 1
ATOM 1708 O O . GLU A 1 209 ? 28.353 -0.283 -30.006 1.00 87.69 209 GLU A O 1
ATOM 1713 N N . ASN A 1 210 ? 27.782 -1.196 -28.030 1.00 87.38 210 ASN A N 1
ATOM 1714 C CA . ASN A 1 210 ? 27.057 -2.317 -28.618 1.00 87.38 210 ASN A CA 1
ATOM 1715 C C . ASN A 1 210 ? 25.825 -1.848 -29.414 1.00 87.38 210 ASN A C 1
ATOM 1717 O O . ASN A 1 210 ? 25.652 -2.260 -30.559 1.00 87.38 210 ASN A O 1
ATOM 1721 N N . ASP A 1 211 ? 25.013 -0.932 -28.872 1.00 88.31 211 ASP A N 1
ATOM 1722 C CA . ASP A 1 211 ? 23.858 -0.370 -29.593 1.00 88.31 211 ASP A CA 1
ATOM 1723 C C . ASP A 1 211 ? 24.275 0.346 -30.892 1.00 88.31 211 ASP A C 1
ATOM 1725 O O . ASP A 1 211 ? 23.627 0.194 -31.932 1.00 88.31 211 ASP A O 1
ATOM 1729 N N . ILE A 1 212 ? 25.363 1.127 -30.857 1.00 85.31 212 ILE A N 1
ATOM 1730 C CA . ILE A 1 212 ? 25.888 1.830 -32.038 1.00 85.31 212 ILE A CA 1
ATOM 1731 C C . ILE A 1 212 ? 26.463 0.845 -33.054 1.00 85.31 212 ILE A C 1
ATOM 1733 O O . ILE A 1 212 ? 26.235 1.013 -34.254 1.00 85.31 212 ILE A O 1
ATOM 1737 N N . GLN A 1 213 ? 27.185 -0.177 -32.600 1.00 82.00 213 GLN A N 1
ATOM 1738 C CA . GLN A 1 213 ? 27.729 -1.216 -33.466 1.00 82.00 213 GLN A CA 1
ATOM 1739 C C . GLN A 1 213 ? 26.599 -1.983 -34.164 1.00 82.00 213 GLN A C 1
ATOM 1741 O O . GLN A 1 213 ? 26.619 -2.112 -35.388 1.00 82.00 213 GLN A O 1
ATOM 1746 N N . ALA A 1 214 ? 25.568 -2.384 -33.423 1.00 82.12 214 ALA A N 1
ATOM 1747 C CA . ALA A 1 214 ? 24.406 -3.074 -33.969 1.00 82.12 214 ALA A CA 1
ATOM 1748 C C . ALA A 1 214 ? 23.632 -2.184 -34.967 1.00 82.12 214 ALA A C 1
ATOM 1750 O O . ALA A 1 214 ? 23.247 -2.629 -36.049 1.00 82.12 214 ALA A O 1
ATOM 1751 N N . PHE A 1 215 ? 23.489 -0.885 -34.669 1.00 82.88 215 PHE A N 1
ATOM 1752 C CA . PHE A 1 215 ? 22.933 0.094 -35.610 1.00 82.88 215 PHE A CA 1
ATOM 1753 C C . PHE A 1 215 ? 23.773 0.219 -36.891 1.00 82.88 215 PHE A C 1
ATOM 1755 O O . PHE A 1 215 ? 23.228 0.333 -37.995 1.00 82.88 215 PHE A O 1
ATOM 1762 N N . MET A 1 216 ? 25.101 0.222 -36.763 1.00 77.50 216 MET A N 1
ATOM 1763 C CA . MET A 1 216 ? 26.021 0.303 -37.894 1.00 77.50 216 MET A CA 1
ATOM 1764 C C . MET A 1 216 ? 25.961 -0.937 -38.787 1.00 77.50 216 MET A C 1
ATOM 1766 O O . MET A 1 216 ? 25.989 -0.801 -40.009 1.00 77.50 216 MET A O 1
ATOM 1770 N N . GLU A 1 217 ? 25.881 -2.130 -38.206 1.00 76.50 217 GLU A N 1
ATOM 1771 C CA . GLU A 1 217 ? 25.748 -3.388 -38.948 1.00 76.50 217 GLU A CA 1
ATOM 1772 C C . GLU A 1 217 ? 24.466 -3.392 -39.782 1.00 76.50 217 GLU A C 1
ATOM 1774 O O . GLU A 1 217 ? 24.528 -3.560 -41.002 1.00 76.50 217 GLU A O 1
ATOM 1779 N N . GLU A 1 218 ? 23.332 -3.059 -39.164 1.00 72.62 218 GLU A N 1
ATOM 1780 C CA . GLU A 1 218 ? 22.040 -2.989 -39.851 1.00 72.62 218 GLU A CA 1
ATOM 1781 C C . GLU A 1 218 ? 22.037 -1.914 -40.954 1.00 72.62 218 GLU A C 1
ATOM 1783 O O . GLU A 1 218 ? 21.502 -2.118 -42.044 1.00 72.62 218 GLU A O 1
ATOM 1788 N N . THR A 1 219 ? 22.688 -0.766 -40.727 1.00 68.94 219 THR A N 1
ATOM 1789 C CA . THR A 1 219 ? 22.807 0.283 -41.757 1.00 68.94 219 THR A CA 1
ATOM 1790 C C . THR A 1 219 ? 23.771 -0.072 -42.890 1.00 68.94 219 THR A C 1
ATOM 1792 O O . THR A 1 219 ? 23.539 0.350 -44.026 1.00 68.94 219 THR A O 1
ATOM 1795 N N . THR A 1 220 ? 24.809 -0.871 -42.629 1.00 64.00 220 THR A N 1
ATOM 1796 C CA . THR A 1 220 ? 25.802 -1.276 -43.640 1.00 64.00 220 THR A CA 1
ATOM 1797 C C . THR A 1 220 ? 25.187 -2.203 -44.691 1.00 64.00 220 THR A C 1
ATOM 1799 O O . THR A 1 220 ? 25.445 -2.011 -45.884 1.00 64.00 220 THR A O 1
ATOM 1802 N N . ILE A 1 221 ? 24.271 -3.094 -44.288 1.00 61.56 221 ILE A N 1
ATOM 1803 C CA . ILE A 1 221 ? 23.493 -3.969 -45.188 1.00 61.56 221 ILE A CA 1
ATOM 1804 C C . ILE A 1 221 ? 22.772 -3.157 -46.281 1.00 61.56 221 ILE A C 1
ATOM 1806 O O . ILE A 1 221 ? 22.643 -3.592 -47.424 1.00 61.56 221 ILE A O 1
ATOM 1810 N N . PHE A 1 222 ? 22.349 -1.924 -45.987 1.00 58.84 222 PHE A N 1
ATOM 1811 C CA . PHE A 1 222 ? 21.681 -1.069 -46.972 1.00 58.84 222 PHE A CA 1
ATOM 1812 C C . PHE A 1 222 ? 22.622 -0.347 -47.947 1.00 58.84 222 PHE A C 1
ATOM 1814 O O . PHE A 1 222 ? 22.116 0.219 -48.927 1.00 58.84 222 PHE A O 1
ATOM 1821 N N . THR A 1 223 ? 23.934 -0.345 -47.678 1.00 56.53 223 THR A N 1
ATOM 1822 C CA . THR A 1 223 ? 24.968 0.396 -48.427 1.00 56.53 223 THR A CA 1
ATOM 1823 C C . THR A 1 223 ? 25.799 -0.465 -49.378 1.00 56.53 223 THR A C 1
ATOM 1825 O O . THR A 1 223 ? 26.293 0.068 -50.367 1.00 56.53 223 THR A O 1
ATOM 1828 N N . GLU A 1 224 ? 25.916 -1.778 -49.154 1.00 53.72 224 GLU A N 1
ATOM 1829 C CA . GLU A 1 224 ? 26.659 -2.674 -50.063 1.00 53.72 224 GLU A CA 1
ATOM 1830 C C . GLU A 1 224 ? 25.996 -2.822 -51.443 1.00 53.72 224 GLU A C 1
ATOM 1832 O O . GLU A 1 224 ? 26.668 -3.091 -52.436 1.00 53.72 224 GLU A O 1
ATOM 1837 N N . ASP A 1 225 ? 24.694 -2.543 -51.536 1.00 53.97 225 ASP A N 1
ATOM 1838 C CA . ASP A 1 225 ? 23.909 -2.681 -52.767 1.00 53.97 225 ASP A CA 1
ATOM 1839 C C . ASP A 1 225 ? 23.745 -1.355 -53.551 1.00 53.97 225 ASP A C 1
ATOM 1841 O O . ASP A 1 225 ? 22.938 -1.254 -54.478 1.00 53.97 225 ASP A O 1
ATOM 1845 N N . SER A 1 226 ? 24.470 -0.281 -53.191 1.00 60.75 226 SER A N 1
ATOM 1846 C CA . SER A 1 226 ? 24.315 1.026 -53.854 1.00 60.75 226 SER A CA 1
ATOM 1847 C C . SER A 1 226 ? 25.127 1.150 -55.147 1.00 60.75 226 SER A C 1
ATOM 1849 O O . SER A 1 226 ? 26.102 1.902 -55.238 1.00 60.75 226 SER A O 1
ATOM 1851 N N . LYS A 1 227 ? 24.686 0.461 -56.203 1.00 71.69 227 LYS A N 1
ATOM 1852 C CA . LYS A 1 227 ? 25.029 0.871 -57.574 1.00 71.69 227 LYS A CA 1
ATOM 1853 C C . LYS A 1 227 ? 24.317 2.190 -57.872 1.00 71.69 227 LYS A C 1
ATOM 1855 O O . LYS A 1 227 ? 23.097 2.281 -57.764 1.00 71.69 227 LYS A O 1
ATOM 1860 N N . SER A 1 228 ? 25.086 3.222 -58.202 1.00 80.12 228 SER A N 1
ATOM 1861 C CA . SER A 1 228 ? 24.549 4.520 -58.611 1.00 80.12 228 SER A CA 1
ATOM 1862 C C . SER A 1 228 ? 24.489 4.570 -60.133 1.00 80.12 228 SER A C 1
ATOM 1864 O O . SER A 1 228 ? 25.490 4.300 -60.796 1.00 80.12 228 SER A O 1
ATOM 1866 N N . G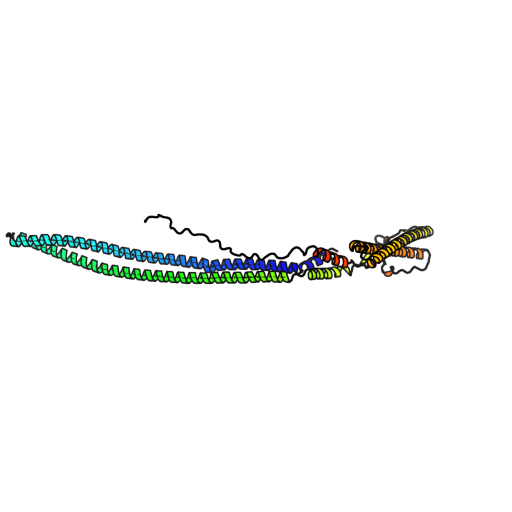LU A 1 229 ? 23.327 4.899 -60.687 1.00 86.25 229 GLU A N 1
ATOM 1867 C CA . GLU A 1 229 ? 23.140 5.068 -62.127 1.00 86.25 229 GLU A CA 1
ATOM 1868 C C . GLU A 1 229 ? 23.261 6.549 -62.499 1.00 86.25 229 GLU A C 1
ATOM 1870 O O . GLU A 1 229 ? 22.607 7.402 -61.898 1.00 86.25 229 GLU A O 1
ATOM 1875 N N . PHE A 1 230 ? 24.108 6.853 -63.482 1.00 89.50 230 PHE A N 1
ATOM 1876 C CA . PHE A 1 230 ? 24.332 8.211 -63.973 1.00 89.50 230 PHE A CA 1
ATOM 1877 C C . PHE A 1 230 ? 23.959 8.307 -65.443 1.00 89.50 230 PHE A C 1
ATOM 1879 O O . PHE A 1 230 ? 24.438 7.519 -66.255 1.00 89.50 230 PHE A O 1
ATO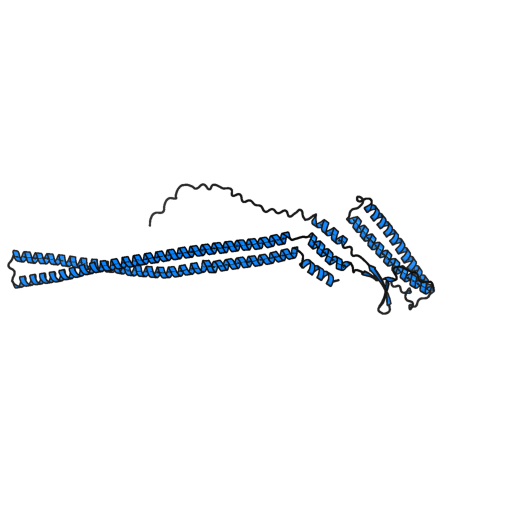M 1886 N N . LEU A 1 231 ? 23.128 9.290 -65.785 1.00 92.50 231 LEU A N 1
ATOM 1887 C CA . LEU A 1 231 ? 22.790 9.602 -67.168 1.00 92.50 231 LEU A CA 1
ATOM 1888 C C . LEU A 1 231 ? 24.023 10.169 -67.890 1.00 92.50 231 LEU A C 1
ATOM 1890 O O . LEU A 1 231 ? 24.701 11.057 -67.367 1.00 92.50 231 LEU A O 1
ATOM 1894 N N . LEU A 1 232 ? 24.305 9.653 -69.082 1.00 92.38 232 LEU A N 1
ATOM 1895 C CA . LEU A 1 232 ? 25.326 10.172 -69.984 1.00 92.38 232 LEU A CA 1
ATOM 1896 C C . LEU A 1 232 ? 24.724 11.234 -70.911 1.00 92.38 232 LEU A C 1
ATOM 1898 O O . LEU A 1 232 ? 23.512 11.337 -71.075 1.00 92.38 232 LEU A O 1
ATOM 1902 N N . LEU A 1 233 ? 25.587 12.051 -71.503 1.00 91.38 233 LEU A N 1
ATOM 1903 C CA . LEU A 1 233 ? 25.207 13.104 -72.434 1.00 91.38 233 LEU A CA 1
ATOM 1904 C C . LEU A 1 233 ? 24.611 12.479 -73.694 1.00 91.38 233 LEU A C 1
ATOM 1906 O O . LEU A 1 233 ? 25.187 11.543 -74.247 1.00 91.38 233 LEU A O 1
ATOM 1910 N N . ASP A 1 234 ? 23.483 13.020 -74.146 1.00 89.31 234 ASP A N 1
ATOM 1911 C CA . ASP A 1 234 ? 22.828 12.639 -75.395 1.00 89.31 234 ASP A CA 1
ATOM 1912 C C . ASP A 1 234 ? 22.900 13.810 -76.375 1.00 89.31 234 ASP A C 1
ATOM 1914 O O . ASP A 1 234 ? 22.196 14.815 -76.236 1.00 89.31 234 ASP A O 1
ATOM 1918 N N . TYR A 1 235 ? 23.781 13.701 -77.364 1.00 90.25 235 TYR A N 1
ATOM 1919 C CA . TYR A 1 235 ? 23.910 14.687 -78.425 1.00 90.25 235 TYR A CA 1
ATOM 1920 C C . TYR A 1 235 ? 23.079 14.308 -79.653 1.00 90.25 235 TYR A C 1
ATOM 1922 O O . TYR A 1 235 ? 22.966 13.144 -80.024 1.00 90.25 235 TYR A O 1
ATOM 1930 N N . TYR A 1 236 ? 22.537 15.320 -80.336 1.00 87.94 236 TYR A N 1
ATOM 1931 C CA . TYR A 1 236 ? 21.735 15.145 -81.553 1.00 87.94 236 TYR A CA 1
ATOM 1932 C C . TYR A 1 236 ? 22.499 14.407 -82.665 1.00 87.94 236 TYR A C 1
ATOM 1934 O O . TYR A 1 236 ? 21.928 13.647 -83.438 1.00 87.94 236 TYR A O 1
ATOM 1942 N N . GLU A 1 237 ? 23.810 14.621 -82.743 1.00 89.88 237 GLU A N 1
ATOM 1943 C CA . GLU A 1 237 ? 24.694 14.041 -83.754 1.00 89.88 237 GLU A CA 1
ATOM 1944 C C . GLU A 1 237 ? 24.980 12.553 -83.553 1.00 89.88 237 GLU A C 1
ATOM 1946 O O . GLU A 1 237 ? 25.496 11.915 -84.469 1.00 89.88 237 GLU A O 1
ATOM 1951 N N . GLU A 1 238 ? 24.636 12.007 -82.385 1.00 87.81 238 GLU A N 1
ATOM 1952 C CA . GLU A 1 238 ? 24.717 10.573 -82.102 1.00 87.81 238 GLU A CA 1
ATOM 1953 C C . GLU A 1 238 ? 23.563 9.783 -82.719 1.00 87.81 238 GLU A C 1
ATOM 1955 O O . GLU A 1 238 ? 23.676 8.573 -82.907 1.00 87.81 238 GLU A O 1
ATOM 1960 N N . ASP A 1 239 ? 22.455 10.449 -83.049 1.00 85.56 239 ASP A N 1
ATOM 1961 C CA . ASP A 1 239 ? 21.305 9.795 -83.652 1.00 85.56 239 ASP A CA 1
ATOM 1962 C C . ASP A 1 239 ? 21.514 9.620 -85.163 1.00 85.56 239 ASP A C 1
ATOM 1964 O O . ASP A 1 239 ? 21.486 10.567 -85.957 1.00 85.56 239 ASP A O 1
ATOM 1968 N N . GLY A 1 240 ? 21.698 8.364 -85.575 1.00 78.62 240 GLY A N 1
ATOM 1969 C CA . GLY A 1 240 ? 21.835 7.981 -86.977 1.00 78.62 240 GLY A CA 1
ATOM 1970 C C . GLY A 1 240 ? 20.650 8.413 -87.848 1.00 78.62 240 GLY A C 1
ATOM 1971 O O . GLY A 1 240 ? 20.851 8.690 -89.029 1.00 78.62 240 GLY A O 1
ATOM 1972 N N . SER A 1 241 ? 19.450 8.538 -87.269 1.00 80.19 241 SER A N 1
ATOM 1973 C CA . SER A 1 241 ? 18.225 8.961 -87.960 1.00 80.19 241 SER A CA 1
ATOM 1974 C C . SER A 1 241 ? 18.072 10.481 -88.092 1.00 80.19 241 SER A C 1
ATOM 1976 O O . SER A 1 241 ? 17.200 10.957 -88.821 1.00 80.19 241 SER A O 1
ATOM 1978 N N . ALA A 1 242 ? 18.932 11.258 -87.430 1.00 82.06 242 ALA A N 1
ATOM 1979 C CA . ALA A 1 242 ? 18.863 12.709 -87.458 1.00 82.06 242 ALA A CA 1
ATOM 1980 C C . ALA A 1 242 ? 19.232 13.269 -88.845 1.00 82.06 242 ALA A C 1
ATOM 1982 O O . ALA A 1 242 ? 20.148 12.777 -89.508 1.00 82.06 242 ALA A O 1
ATOM 1983 N N . SER A 1 243 ? 18.571 14.348 -89.273 1.00 83.88 243 SER A N 1
ATOM 1984 C CA . SER A 1 243 ? 18.846 15.011 -90.555 1.00 83.88 243 SER A CA 1
ATOM 1985 C C . SER A 1 243 ? 20.068 15.930 -90.432 1.00 83.88 243 SER A C 1
ATOM 1987 O O . SER A 1 243 ? 19.937 17.140 -90.238 1.00 83.88 243 SER A O 1
ATOM 1989 N N . MET A 1 244 ? 21.271 15.363 -90.530 1.00 89.56 244 MET A N 1
ATOM 1990 C CA . MET A 1 244 ? 22.531 16.110 -90.530 1.00 89.56 244 MET A CA 1
ATOM 1991 C C . MET A 1 244 ? 23.474 15.590 -91.615 1.00 89.56 244 MET A C 1
ATOM 1993 O O . MET A 1 244 ? 23.622 14.385 -91.789 1.00 89.56 244 MET A O 1
ATOM 1997 N N . ASP A 1 245 ? 24.130 16.520 -92.309 1.00 92.69 245 ASP A N 1
ATOM 1998 C CA . ASP A 1 245 ? 25.186 16.216 -93.274 1.00 92.69 245 ASP A CA 1
ATOM 1999 C C . ASP A 1 245 ? 26.351 15.437 -92.630 1.00 92.69 245 ASP A C 1
ATOM 2001 O O . ASP A 1 245 ? 26.726 15.693 -91.482 1.00 92.69 245 ASP A O 1
ATOM 2005 N N . HIS A 1 246 ? 26.920 14.490 -93.376 1.00 88.75 246 HIS A N 1
ATOM 2006 C CA . HIS A 1 246 ? 27.902 13.532 -92.870 1.00 88.75 246 HIS A CA 1
ATOM 2007 C C . HIS A 1 246 ? 29.204 14.203 -92.406 1.00 88.75 246 HIS A C 1
ATOM 2009 O O . HIS A 1 246 ? 29.684 13.924 -91.303 1.00 88.75 246 HIS A O 1
ATOM 2015 N N . GLU A 1 247 ? 29.746 15.135 -93.193 1.00 90.88 247 GLU A N 1
ATOM 2016 C CA . GLU A 1 247 ? 30.974 15.851 -92.834 1.00 90.88 247 GLU A CA 1
ATOM 2017 C C . GLU A 1 247 ? 30.735 16.783 -91.643 1.00 90.88 247 GLU A C 1
ATOM 2019 O O . GLU A 1 247 ? 31.535 16.819 -90.701 1.00 90.88 247 GLU A O 1
ATOM 2024 N N . ARG A 1 248 ? 29.583 17.469 -91.620 1.00 92.31 248 ARG A N 1
ATOM 2025 C CA . ARG A 1 248 ? 29.174 18.299 -90.474 1.00 92.31 248 ARG A CA 1
ATOM 2026 C C . ARG A 1 248 ? 28.993 17.485 -89.194 1.00 92.31 248 ARG A C 1
ATOM 2028 O O . ARG A 1 248 ? 29.366 17.966 -88.121 1.00 92.31 248 ARG A O 1
ATOM 2035 N N . ARG A 1 249 ? 28.454 16.266 -89.287 1.00 93.69 249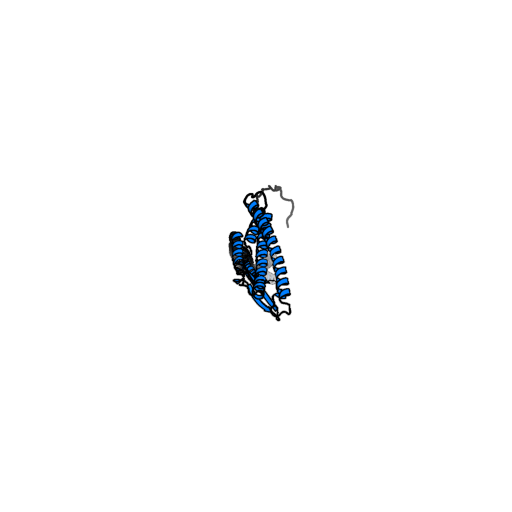 ARG A N 1
ATOM 2036 C CA . ARG A 1 249 ? 28.291 15.351 -88.148 1.00 93.69 249 ARG A CA 1
ATOM 2037 C C . ARG A 1 249 ? 29.646 14.944 -87.575 1.00 93.69 249 ARG A C 1
ATOM 2039 O O . ARG A 1 249 ? 29.856 15.080 -86.370 1.00 93.69 249 ARG A O 1
ATOM 2046 N N . ILE A 1 250 ? 30.585 14.539 -88.433 1.00 92.25 250 ILE A N 1
ATOM 2047 C CA . ILE A 1 250 ? 31.959 14.198 -88.034 1.00 92.25 250 ILE A CA 1
ATOM 2048 C C . ILE A 1 250 ? 32.657 15.395 -87.375 1.00 92.25 250 ILE A C 1
ATOM 2050 O O . ILE A 1 250 ? 33.256 15.240 -86.310 1.00 92.25 250 ILE A O 1
ATOM 2054 N N . ALA A 1 251 ? 32.566 16.589 -87.968 1.00 93.88 251 ALA A N 1
ATOM 2055 C CA . ALA A 1 251 ? 33.182 17.796 -87.419 1.00 93.88 251 ALA A CA 1
ATOM 2056 C C . ALA A 1 251 ? 32.599 18.175 -86.043 1.00 93.88 251 ALA A C 1
ATOM 2058 O O . ALA A 1 251 ? 33.354 18.478 -85.119 1.00 93.88 251 ALA A O 1
ATOM 2059 N N . SER A 1 252 ? 31.271 18.096 -85.877 1.00 94.62 252 SER A N 1
ATOM 2060 C CA . SER A 1 252 ? 30.597 18.376 -84.600 1.00 94.62 252 SER A CA 1
ATOM 2061 C C . SER A 1 252 ? 31.004 17.384 -83.504 1.00 94.62 252 SER A C 1
ATOM 2063 O O . SER A 1 252 ? 31.318 17.796 -82.386 1.00 94.62 252 SER A O 1
ATOM 2065 N N . ILE A 1 253 ? 31.052 16.082 -83.816 1.00 94.38 253 ILE A N 1
ATOM 2066 C CA . ILE A 1 253 ? 31.480 15.053 -82.855 1.00 94.38 253 ILE A CA 1
ATOM 2067 C C . ILE A 1 253 ? 32.950 15.250 -82.464 1.00 94.38 253 ILE A C 1
ATOM 2069 O O . ILE A 1 253 ? 33.264 15.207 -81.276 1.00 94.38 253 ILE A O 1
ATOM 2073 N N . ARG A 1 254 ? 33.840 15.549 -83.422 1.00 94.88 254 ARG A N 1
ATOM 2074 C CA . ARG A 1 254 ? 35.257 15.843 -83.137 1.00 94.88 254 ARG A CA 1
ATOM 2075 C C . ARG A 1 254 ? 35.423 17.024 -82.180 1.00 94.88 254 ARG A C 1
ATOM 2077 O O . ARG A 1 254 ? 36.163 16.897 -81.212 1.00 94.88 254 ARG A O 1
ATOM 2084 N N . GLY A 1 255 ? 34.692 18.122 -82.386 1.00 95.81 255 GLY A N 1
ATOM 2085 C CA . GLY A 1 255 ? 34.755 19.273 -81.478 1.00 95.81 255 GLY A CA 1
ATOM 2086 C C . GLY A 1 255 ? 34.275 18.956 -80.055 1.00 95.81 255 GLY A C 1
ATOM 2087 O O . GLY A 1 255 ? 34.822 19.462 -79.076 1.00 95.81 255 GLY A O 1
ATOM 2088 N N . LYS A 1 256 ? 33.273 18.078 -79.909 1.00 96.19 256 LYS A N 1
ATOM 2089 C CA . LYS A 1 256 ? 32.805 17.618 -78.590 1.00 96.19 256 LYS A CA 1
ATOM 2090 C C . LYS A 1 256 ? 33.798 16.680 -77.913 1.00 96.19 256 LYS A C 1
ATOM 2092 O O . LYS A 1 256 ? 33.986 16.789 -76.705 1.00 96.19 256 LYS A O 1
ATOM 2097 N N . LEU A 1 257 ? 34.445 15.801 -78.676 1.00 95.44 257 LEU A N 1
ATOM 2098 C CA . LEU A 1 257 ? 35.515 14.943 -78.169 1.00 95.44 257 LEU A CA 1
ATOM 2099 C C . LEU A 1 257 ? 36.722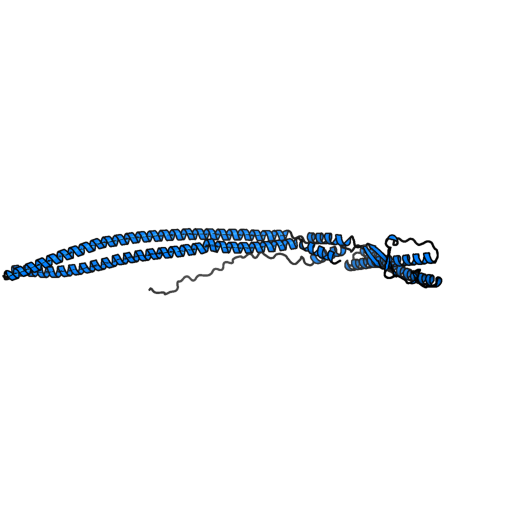 15.762 -77.703 1.00 95.44 257 LEU A C 1
ATOM 2101 O O . LEU A 1 257 ? 37.236 15.499 -76.624 1.00 95.44 257 LEU A O 1
ATOM 2105 N N . GLU A 1 258 ? 37.127 16.792 -78.450 1.00 96.56 258 GLU A N 1
ATOM 2106 C CA . GLU A 1 258 ? 38.206 17.706 -78.044 1.00 96.56 258 GLU A CA 1
ATOM 2107 C C . GLU A 1 258 ? 37.867 18.446 -76.740 1.00 96.56 258 GLU A C 1
ATOM 2109 O O . GLU A 1 258 ? 38.692 18.533 -75.826 1.00 96.56 258 GLU A O 1
ATOM 2114 N N . ARG A 1 259 ? 36.618 18.913 -76.608 1.00 96.50 259 ARG A N 1
ATOM 2115 C CA . ARG A 1 259 ? 36.125 19.508 -75.361 1.00 96.50 259 ARG A CA 1
ATOM 2116 C C . ARG A 1 259 ? 36.180 18.516 -74.197 1.00 96.50 259 ARG A C 1
ATOM 2118 O O . ARG A 1 259 ? 36.685 18.869 -73.137 1.00 96.50 259 ARG A O 1
ATOM 2125 N N . LEU A 1 260 ? 35.668 17.299 -74.387 1.00 96.44 260 LEU A N 1
ATOM 2126 C CA . LEU A 1 260 ? 35.687 16.265 -73.349 1.00 96.44 260 LEU A CA 1
ATOM 2127 C C . LEU A 1 260 ? 37.119 15.897 -72.952 1.00 96.44 260 LEU A C 1
ATOM 2129 O O . LEU A 1 260 ? 37.384 15.788 -71.763 1.00 96.44 260 LEU A O 1
ATOM 2133 N N . GLN A 1 261 ? 38.044 15.784 -73.909 1.00 96.88 261 GLN A N 1
ATOM 2134 C CA . GLN A 1 261 ? 39.458 15.536 -73.620 1.00 96.88 261 GLN A CA 1
ATOM 2135 C C . GLN A 1 261 ? 40.066 16.667 -72.784 1.00 96.88 261 GLN A C 1
ATOM 2137 O O . GLN A 1 261 ? 40.733 16.407 -71.791 1.00 96.88 261 GLN A O 1
ATOM 2142 N N . THR A 1 262 ? 39.770 17.924 -73.128 1.00 97.38 262 THR A N 1
ATOM 2143 C CA . THR A 1 262 ? 40.227 19.089 -72.353 1.00 97.38 262 THR A CA 1
ATOM 2144 C C . THR A 1 262 ? 39.699 19.053 -70.913 1.00 97.38 262 THR A C 1
ATOM 2146 O O . THR A 1 262 ? 40.432 19.349 -69.966 1.00 97.38 262 THR A O 1
ATOM 2149 N N . ASP A 1 263 ? 38.428 18.684 -70.736 1.00 97.25 263 ASP A N 1
ATOM 2150 C CA . ASP A 1 263 ? 37.800 18.565 -69.418 1.00 97.25 263 ASP A CA 1
ATOM 2151 C C . ASP A 1 263 ? 38.373 17.382 -68.608 1.00 97.25 263 ASP A C 1
ATOM 2153 O O . ASP A 1 263 ? 38.539 17.517 -67.391 1.00 97.25 263 ASP A O 1
ATOM 2157 N N . ILE A 1 264 ? 38.716 16.264 -69.265 1.00 96.56 264 ILE A N 1
ATOM 2158 C CA . ILE A 1 264 ? 39.405 15.107 -68.665 1.00 96.56 264 ILE A CA 1
ATOM 2159 C C . ILE A 1 264 ? 40.805 15.514 -68.203 1.00 96.56 264 ILE A C 1
ATOM 2161 O O . ILE A 1 264 ? 41.094 15.404 -67.016 1.00 96.56 264 ILE A O 1
ATOM 2165 N N . ASP A 1 265 ? 41.624 16.100 -69.081 1.00 96.38 265 ASP A N 1
ATOM 2166 C CA . ASP A 1 265 ? 42.999 16.511 -68.764 1.00 96.38 265 ASP A CA 1
ATOM 2167 C C . ASP A 1 265 ? 43.047 17.504 -67.593 1.00 96.38 265 ASP A C 1
ATOM 2169 O O . ASP A 1 265 ? 43.980 17.509 -66.782 1.00 96.38 265 ASP A O 1
ATOM 2173 N N . LYS A 1 266 ? 42.044 18.386 -67.499 1.00 96.81 266 LYS A N 1
ATOM 2174 C CA . LYS A 1 266 ? 41.899 19.301 -66.365 1.00 96.81 266 LYS A CA 1
ATOM 2175 C C . LYS A 1 266 ? 41.557 18.543 -65.083 1.00 96.81 266 LYS A C 1
ATOM 2177 O O . LYS A 1 266 ? 42.184 18.792 -64.057 1.00 96.81 266 LYS A O 1
ATOM 2182 N N . ALA A 1 267 ? 40.582 17.638 -65.137 1.00 96.06 267 ALA A N 1
ATOM 2183 C CA . ALA A 1 267 ? 40.175 16.852 -63.979 1.00 96.06 267 ALA A CA 1
ATOM 2184 C C . ALA A 1 267 ? 41.292 15.909 -63.493 1.00 96.06 267 ALA A C 1
ATOM 2186 O O . ALA A 1 267 ? 41.460 15.757 -62.286 1.00 96.06 267 ALA A O 1
ATOM 2187 N N . ASP A 1 268 ? 42.097 15.346 -64.397 1.00 96.62 268 ASP A N 1
ATOM 2188 C CA . ASP A 1 268 ? 43.286 14.559 -64.055 1.00 96.62 268 ASP A CA 1
ATOM 2189 C C . ASP A 1 268 ? 44.327 15.401 -63.307 1.00 96.62 268 ASP A C 1
ATOM 2191 O O . ASP A 1 268 ? 44.836 14.972 -62.274 1.00 96.62 268 ASP A O 1
ATOM 2195 N N . LYS A 1 269 ? 44.596 16.636 -63.755 1.00 96.19 269 LYS A N 1
ATOM 2196 C CA . LYS A 1 269 ? 45.495 17.557 -63.031 1.00 96.19 269 LYS A CA 1
ATOM 2197 C C . LYS A 1 269 ? 44.970 17.900 -61.638 1.00 96.19 269 LYS A C 1
ATOM 2199 O O . LYS A 1 269 ? 45.759 17.955 -60.693 1.00 96.19 269 LYS A O 1
ATOM 2204 N N . ASP A 1 270 ? 43.662 18.121 -61.512 1.00 95.75 270 ASP A N 1
ATOM 2205 C CA . ASP A 1 270 ? 43.015 18.367 -60.221 1.00 95.75 270 ASP A CA 1
ATOM 2206 C C . ASP A 1 270 ? 43.158 17.133 -59.304 1.00 95.75 270 ASP A C 1
ATOM 2208 O O . ASP A 1 270 ? 43.561 17.270 -58.145 1.00 95.75 270 ASP A O 1
ATOM 2212 N N . ARG A 1 271 ? 42.923 15.918 -59.829 1.00 95.81 271 ARG A N 1
ATOM 2213 C CA . ARG A 1 271 ? 43.111 14.647 -59.104 1.00 95.81 271 ARG A CA 1
ATOM 2214 C C . ARG A 1 271 ? 44.554 14.487 -58.632 1.00 95.81 271 ARG A C 1
ATOM 2216 O O . ARG A 1 271 ? 44.777 14.250 -57.448 1.00 95.81 271 ARG A O 1
ATOM 2223 N N . ASP A 1 272 ? 45.528 14.674 -59.517 1.00 95.38 272 ASP A N 1
ATOM 2224 C CA . ASP A 1 272 ? 46.953 14.555 -59.194 1.00 95.38 272 ASP A CA 1
ATOM 2225 C C . ASP A 1 272 ? 47.376 15.559 -58.106 1.00 95.38 272 ASP A C 1
ATOM 2227 O O . ASP A 1 272 ? 48.212 15.254 -57.250 1.00 95.38 272 ASP A O 1
ATOM 2231 N N . GLY A 1 273 ? 46.804 16.769 -58.121 1.00 95.56 273 GLY A N 1
ATOM 2232 C CA . GLY A 1 273 ? 46.989 17.768 -57.068 1.00 95.56 273 GLY A CA 1
ATOM 2233 C C . GLY A 1 273 ? 46.461 17.291 -55.713 1.00 95.56 273 GLY A C 1
ATOM 2234 O O . GLY A 1 273 ? 47.184 17.342 -54.715 1.00 95.56 273 GLY A O 1
ATOM 2235 N N . LEU A 1 274 ? 45.235 16.764 -55.687 1.00 94.69 274 LEU A N 1
ATOM 2236 C CA . LEU A 1 274 ? 44.598 16.223 -54.483 1.00 94.69 274 LEU A CA 1
ATOM 2237 C C . LEU A 1 274 ? 45.333 14.985 -53.940 1.00 94.69 274 LEU A C 1
ATOM 2239 O O . LEU A 1 274 ? 45.522 14.859 -52.731 1.00 94.69 274 LEU A O 1
ATOM 2243 N N . GLU A 1 275 ? 45.818 14.092 -54.806 1.00 93.75 275 GLU A N 1
ATOM 2244 C CA . GLU A 1 275 ? 46.612 12.926 -54.399 1.00 93.75 275 GLU A CA 1
ATOM 2245 C C . GLU A 1 275 ? 47.940 13.324 -53.749 1.00 93.75 275 GLU A C 1
ATOM 2247 O O . GLU A 1 275 ? 48.356 12.719 -52.754 1.00 93.75 275 GLU A O 1
ATOM 2252 N N . LYS A 1 276 ? 48.598 14.366 -54.271 1.00 93.88 276 LYS A N 1
ATOM 2253 C CA . LYS A 1 276 ? 49.809 14.932 -53.660 1.00 93.88 276 LYS A CA 1
ATOM 2254 C C . LYS A 1 276 ? 49.512 15.530 -52.289 1.00 93.88 276 LYS A C 1
ATOM 2256 O O . LYS A 1 276 ? 50.276 15.279 -51.360 1.00 93.88 276 LYS A O 1
ATOM 2261 N N . MET A 1 277 ? 48.400 16.255 -52.141 1.00 90.56 277 MET A N 1
ATOM 2262 C CA . MET A 1 277 ? 47.962 16.772 -50.838 1.00 90.56 277 MET A CA 1
ATOM 2263 C C . MET A 1 277 ? 47.720 15.634 -49.838 1.00 90.56 277 MET A C 1
ATOM 2265 O O . MET A 1 277 ? 48.282 15.652 -48.746 1.00 90.56 277 MET A O 1
ATOM 2269 N N . MET A 1 278 ? 46.985 14.589 -50.234 1.00 88.50 278 MET A N 1
ATOM 2270 C CA . MET A 1 278 ? 46.734 13.420 -49.380 1.00 88.50 278 MET A CA 1
ATOM 2271 C C . MET A 1 278 ? 48.017 12.686 -48.979 1.00 88.50 278 MET A C 1
ATOM 2273 O O . MET A 1 278 ? 48.115 12.170 -47.864 1.00 88.50 278 MET A O 1
ATOM 2277 N N . ARG A 1 279 ? 49.010 12.621 -49.872 1.00 90.31 279 ARG A N 1
ATOM 2278 C CA . ARG A 1 279 ? 50.323 12.044 -49.564 1.00 90.31 279 ARG A CA 1
ATOM 2279 C C . ARG A 1 279 ? 51.087 12.897 -48.552 1.00 90.31 279 ARG A C 1
ATOM 2281 O O . ARG A 1 279 ? 51.589 12.347 -47.577 1.00 90.31 279 ARG A O 1
ATOM 2288 N N . ALA A 1 280 ? 51.093 14.218 -48.730 1.00 89.56 280 ALA A N 1
ATOM 2289 C CA . ALA A 1 280 ? 51.738 15.149 -47.807 1.00 89.56 280 ALA A CA 1
ATOM 2290 C C . ALA A 1 280 ? 51.140 15.075 -46.392 1.00 89.56 280 ALA A C 1
ATOM 2292 O O . ALA A 1 280 ? 51.887 15.088 -45.417 1.00 89.56 280 ALA A O 1
ATOM 2293 N N . TYR A 1 281 ? 49.817 14.924 -46.270 1.00 89.06 281 TYR A N 1
ATOM 2294 C CA . TYR A 1 281 ? 49.154 14.732 -44.974 1.00 89.06 281 TYR A CA 1
ATOM 2295 C C . TYR A 1 281 ? 49.612 13.449 -44.269 1.00 89.06 281 TYR A C 1
ATOM 2297 O O . TYR A 1 281 ? 49.904 13.463 -43.077 1.00 89.06 281 TYR A O 1
ATOM 2305 N N . LYS A 1 282 ? 49.751 12.343 -45.015 1.00 84.06 282 LYS A N 1
ATOM 2306 C CA . LYS A 1 282 ? 50.243 11.067 -44.468 1.00 84.06 282 LYS A CA 1
ATOM 2307 C C . LYS A 1 282 ? 51.712 11.126 -44.049 1.00 84.06 282 LYS A C 1
ATOM 2309 O O . LYS A 1 282 ? 52.079 10.517 -43.050 1.00 84.06 282 LYS A O 1
ATOM 2314 N N . GLU A 1 283 ? 52.545 11.815 -44.824 1.00 88.88 283 GLU A N 1
ATOM 2315 C CA . GLU A 1 283 ? 53.981 11.950 -44.557 1.00 88.88 283 GLU A CA 1
ATOM 2316 C C . GLU A 1 283 ? 54.268 12.933 -43.415 1.00 88.88 283 GLU A C 1
ATOM 2318 O O . GLU A 1 283 ? 55.232 12.748 -42.673 1.00 88.88 283 GLU A O 1
ATOM 2323 N N . ASN A 1 284 ? 53.419 13.951 -43.235 1.00 85.56 284 ASN A N 1
ATOM 2324 C CA . ASN A 1 284 ? 53.542 14.925 -42.159 1.00 85.56 284 ASN A CA 1
ATOM 2325 C C . ASN A 1 284 ? 52.187 15.208 -41.478 1.00 85.56 284 ASN A C 1
ATOM 2327 O O . ASN A 1 284 ? 51.499 16.167 -41.842 1.00 85.56 284 ASN A O 1
ATOM 2331 N N . PRO A 1 285 ? 51.839 14.444 -40.424 1.00 80.81 285 PRO A N 1
ATOM 2332 C CA . PRO A 1 285 ? 50.574 14.596 -39.700 1.00 80.81 285 PRO A CA 1
ATOM 2333 C C . PRO A 1 285 ? 50.360 15.958 -39.017 1.00 80.81 285 PRO A C 1
ATOM 2335 O O . PRO A 1 285 ? 49.262 16.236 -38.554 1.00 80.81 285 PRO A O 1
ATOM 2338 N N . ALA A 1 286 ? 51.387 16.812 -38.917 1.00 79.19 286 ALA A N 1
ATOM 2339 C CA . ALA A 1 286 ? 51.250 18.171 -38.381 1.00 79.19 286 ALA A CA 1
ATOM 2340 C C . ALA A 1 286 ? 50.803 19.198 -39.441 1.00 79.19 286 ALA A C 1
ATOM 2342 O O . ALA A 1 286 ? 50.486 20.336 -39.101 1.00 79.19 286 ALA A O 1
ATOM 2343 N N . PHE A 1 287 ? 50.816 18.822 -40.724 1.00 79.81 287 PHE A N 1
ATOM 2344 C CA . PHE A 1 287 ? 50.543 19.710 -41.857 1.00 79.81 287 PHE A CA 1
ATOM 2345 C C . PHE A 1 287 ? 49.045 19.911 -42.129 1.00 79.81 287 PHE A C 1
ATOM 2347 O O . PHE A 1 287 ? 48.664 20.801 -42.888 1.00 79.81 287 PHE A O 1
ATOM 2354 N N . SER A 1 288 ? 48.193 19.086 -41.522 1.00 80.12 288 SER A N 1
ATOM 2355 C CA . SER A 1 288 ? 46.746 19.117 -41.702 1.00 80.12 288 SER A CA 1
ATOM 2356 C C . SER A 1 288 ? 46.035 18.696 -40.428 1.00 80.12 288 SER A C 1
ATOM 2358 O O . SER A 1 288 ? 46.617 18.064 -39.549 1.00 80.12 288 SER A O 1
ATOM 2360 N N . ASP A 1 289 ? 44.759 19.045 -40.334 1.00 82.44 289 ASP A N 1
ATOM 2361 C CA . ASP A 1 289 ? 43.864 18.473 -39.344 1.00 82.44 289 ASP A CA 1
ATOM 2362 C C . ASP A 1 289 ? 42.981 17.395 -39.990 1.00 82.44 289 ASP A C 1
ATOM 2364 O O . ASP A 1 289 ? 42.776 17.336 -41.204 1.00 82.44 289 ASP A O 1
ATOM 2368 N N . LEU A 1 290 ? 42.409 16.537 -39.145 1.00 79.31 290 LEU A N 1
ATOM 2369 C CA . LEU A 1 290 ? 41.509 15.461 -39.576 1.00 79.31 290 LEU A CA 1
ATOM 2370 C C . LEU A 1 290 ? 40.348 15.958 -40.452 1.00 79.31 290 LEU A C 1
ATOM 2372 O O . LEU A 1 290 ? 39.829 15.199 -41.261 1.00 79.31 290 LEU A O 1
ATOM 2376 N N . LYS A 1 291 ? 39.922 17.216 -40.283 1.00 82.38 291 LYS A N 1
ATOM 2377 C CA . LYS A 1 291 ? 38.831 17.800 -41.065 1.00 82.38 291 LYS A CA 1
ATOM 2378 C C . LYS A 1 291 ? 39.276 18.070 -42.505 1.00 82.38 291 LYS A C 1
ATOM 2380 O O . LYS A 1 291 ? 38.600 17.637 -43.432 1.00 82.38 291 LYS A O 1
ATOM 2385 N N . ASN A 1 292 ? 40.415 18.730 -42.691 1.00 84.00 292 ASN A N 1
ATOM 2386 C CA . ASN A 1 292 ? 40.966 19.022 -44.013 1.00 84.00 292 ASN A CA 1
ATOM 2387 C C . ASN A 1 292 ? 41.379 17.738 -44.756 1.00 84.00 292 ASN A C 1
ATOM 2389 O O . ASN A 1 292 ? 41.201 17.644 -45.972 1.00 84.00 292 ASN A O 1
ATOM 2393 N N . GLU A 1 293 ? 41.870 16.719 -44.040 1.00 83.69 293 GLU A N 1
ATOM 2394 C CA . GLU A 1 293 ? 42.118 15.387 -44.615 1.00 83.69 293 GLU A CA 1
ATOM 2395 C C . GLU A 1 293 ? 40.834 14.735 -45.151 1.00 83.69 293 GLU A C 1
ATOM 2397 O O . GLU A 1 293 ? 40.819 14.202 -46.263 1.00 83.69 293 GLU A O 1
ATOM 2402 N N . GLU A 1 294 ? 39.744 14.788 -44.381 1.00 83.06 294 GLU A N 1
ATOM 2403 C CA . GLU A 1 294 ? 38.446 14.239 -44.785 1.00 83.06 294 GLU A CA 1
ATOM 2404 C C . GLU A 1 294 ? 37.842 14.999 -45.975 1.00 83.06 294 GLU A C 1
ATOM 2406 O O . GLU A 1 294 ? 37.344 14.369 -46.910 1.00 83.06 294 GLU A O 1
ATOM 2411 N N . GLU A 1 295 ? 37.912 16.331 -45.974 1.00 85.19 295 GLU A N 1
ATOM 2412 C CA . GLU A 1 295 ? 37.442 17.171 -47.084 1.00 85.19 295 GLU A CA 1
ATOM 2413 C C . GLU A 1 295 ? 38.231 16.894 -48.372 1.00 85.19 295 GLU A C 1
ATOM 2415 O O . GLU A 1 295 ? 37.639 16.714 -49.438 1.00 85.19 295 GLU A O 1
ATOM 2420 N N . THR A 1 296 ? 39.554 16.751 -48.276 1.00 89.56 296 THR A N 1
ATOM 2421 C CA . THR A 1 296 ? 40.408 16.424 -49.430 1.00 89.56 296 THR A CA 1
ATOM 2422 C C . THR A 1 296 ? 40.111 15.023 -49.970 1.00 89.56 296 THR A C 1
ATOM 2424 O O . THR A 1 296 ? 40.034 14.833 -51.184 1.00 89.56 296 THR A O 1
ATOM 2427 N N . ALA A 1 297 ? 39.872 14.041 -49.095 1.00 87.19 297 ALA A N 1
ATOM 2428 C CA . ALA A 1 297 ? 39.471 12.697 -49.509 1.00 87.19 297 ALA A CA 1
ATOM 2429 C C . ALA A 1 297 ? 38.112 12.685 -50.239 1.00 87.19 297 ALA A C 1
ATOM 2431 O O . ALA A 1 297 ? 37.942 11.928 -51.195 1.00 87.19 297 ALA A O 1
ATOM 2432 N N . ILE A 1 298 ? 37.160 13.532 -49.821 1.00 86.50 298 ILE A N 1
ATOM 2433 C CA . ILE A 1 298 ? 35.870 13.709 -50.510 1.00 86.50 298 ILE A CA 1
ATOM 2434 C C . ILE A 1 298 ? 36.082 14.282 -51.907 1.00 86.50 298 ILE A C 1
ATOM 2436 O O . ILE A 1 298 ? 35.595 13.704 -52.877 1.00 86.50 298 ILE A O 1
ATOM 2440 N N . LEU A 1 299 ? 36.843 15.373 -52.017 1.00 90.75 299 LEU A N 1
ATOM 2441 C CA . LEU A 1 299 ? 37.135 16.002 -53.305 1.00 90.75 299 LEU A CA 1
ATOM 2442 C C . LEU A 1 299 ? 37.845 15.037 -54.259 1.00 90.75 299 LEU A C 1
ATOM 2444 O O . LEU A 1 299 ? 37.568 15.043 -55.458 1.00 90.75 299 LEU A O 1
ATOM 2448 N N . LEU A 1 300 ? 38.725 14.177 -53.741 1.00 90.25 300 LEU A N 1
ATOM 2449 C CA . LEU A 1 300 ? 39.406 13.159 -54.537 1.00 90.25 300 LEU A CA 1
ATOM 2450 C C . LEU A 1 300 ? 38.429 12.102 -55.076 1.00 90.25 300 LEU A C 1
ATOM 2452 O O . LEU A 1 300 ? 38.496 11.748 -56.256 1.00 90.25 300 LEU A O 1
ATOM 2456 N N . GLU A 1 301 ? 37.496 11.626 -54.245 1.00 87.75 301 GLU A N 1
ATOM 2457 C CA . GLU A 1 301 ? 36.443 10.689 -54.661 1.00 87.75 301 GLU A CA 1
ATOM 2458 C C . GLU A 1 301 ? 35.522 11.320 -55.722 1.00 87.75 301 GLU A C 1
ATOM 2460 O O . GLU A 1 301 ? 35.239 10.705 -56.752 1.00 87.75 301 GLU A O 1
ATOM 2465 N N . GLU A 1 302 ? 35.091 12.566 -55.504 1.00 89.38 302 GLU A N 1
ATOM 2466 C CA . GLU A 1 302 ? 34.239 13.318 -56.432 1.00 89.38 302 GLU A CA 1
ATOM 2467 C C . GLU A 1 302 ? 34.932 13.579 -57.772 1.00 89.38 302 GLU A C 1
ATOM 2469 O O . GLU A 1 302 ? 34.330 13.384 -58.830 1.00 89.38 302 GLU A O 1
ATOM 2474 N N . THR A 1 303 ? 36.210 13.962 -57.741 1.00 93.25 303 THR A N 1
ATOM 2475 C CA . THR A 1 303 ? 37.010 14.199 -58.951 1.00 93.25 303 THR A CA 1
ATOM 2476 C C . THR A 1 303 ? 37.227 12.902 -59.725 1.00 93.25 303 THR A C 1
ATOM 2478 O O . THR A 1 303 ? 37.059 12.879 -60.942 1.00 93.25 303 THR A O 1
ATOM 2481 N N . SER A 1 304 ? 37.496 11.793 -59.032 1.00 90.69 304 SER A N 1
ATOM 2482 C CA . SER A 1 304 ? 37.625 10.471 -59.661 1.00 90.69 304 SER A CA 1
ATOM 2483 C C . SER A 1 304 ? 36.317 10.023 -60.321 1.00 90.69 304 SER A C 1
ATOM 2485 O O . SER A 1 304 ? 36.321 9.522 -61.444 1.00 90.69 304 SER A O 1
ATOM 2487 N N . LEU A 1 305 ? 35.171 10.243 -59.663 1.00 89.44 305 LEU A N 1
ATOM 2488 C CA . LEU A 1 305 ? 33.860 9.982 -60.261 1.00 89.44 305 LEU A CA 1
ATOM 2489 C C . LEU A 1 305 ? 33.627 10.858 -61.497 1.00 89.44 305 LEU A C 1
ATOM 2491 O O . LEU A 1 305 ? 33.155 10.358 -62.515 1.00 89.44 305 LEU A O 1
ATOM 2495 N N . LYS A 1 306 ? 33.973 12.146 -61.427 1.00 92.38 306 LYS A N 1
ATOM 2496 C CA . LYS A 1 306 ? 33.850 13.072 -62.556 1.00 92.38 306 LYS A CA 1
ATOM 2497 C C . LYS A 1 306 ? 34.661 12.599 -63.765 1.00 92.38 306 LYS A C 1
ATOM 2499 O O . LYS A 1 306 ? 34.116 12.603 -64.864 1.00 92.38 306 LYS A O 1
ATOM 2504 N N . ILE A 1 307 ? 35.905 12.160 -63.563 1.00 92.12 307 ILE A N 1
ATOM 2505 C CA . ILE A 1 307 ? 36.756 11.600 -64.626 1.00 92.12 307 ILE A CA 1
ATOM 2506 C C . ILE A 1 307 ? 36.076 10.382 -65.257 1.00 92.12 307 ILE A C 1
ATOM 2508 O O . ILE A 1 307 ? 35.813 10.406 -66.455 1.00 92.12 307 ILE A O 1
ATOM 2512 N N . ASN A 1 308 ? 35.653 9.398 -64.453 1.00 89.62 308 ASN A N 1
ATOM 2513 C CA . ASN A 1 308 ? 34.963 8.201 -64.955 1.00 89.62 308 ASN A CA 1
ATOM 2514 C C . ASN A 1 308 ? 33.725 8.540 -65.812 1.00 89.62 308 ASN A C 1
ATOM 2516 O O . ASN A 1 308 ? 33.457 7.891 -66.824 1.00 89.62 308 ASN A O 1
ATOM 2520 N N . LEU A 1 309 ? 32.940 9.549 -65.410 1.00 91.62 309 LEU A N 1
ATOM 2521 C CA . LEU A 1 309 ? 31.762 9.986 -66.166 1.00 91.62 309 LEU A CA 1
ATOM 2522 C C . LEU A 1 309 ? 32.146 10.707 -67.466 1.00 91.62 309 LEU A C 1
ATOM 2524 O O . LEU A 1 309 ? 31.490 10.504 -68.489 1.00 91.62 309 LEU A O 1
ATOM 2528 N N . LEU A 1 310 ? 33.190 11.538 -67.453 1.00 93.94 310 LEU A N 1
ATOM 2529 C CA . LEU A 1 310 ? 33.697 12.203 -68.657 1.00 93.94 310 LEU A CA 1
ATOM 2530 C C . LEU A 1 310 ? 34.271 11.188 -69.654 1.00 93.94 310 LEU A C 1
ATOM 2532 O O . LEU A 1 310 ? 33.939 11.255 -70.835 1.00 93.94 310 LEU A O 1
ATOM 2536 N N . GLU A 1 311 ? 35.039 10.207 -69.184 1.00 91.56 311 GLU A N 1
ATOM 2537 C CA . GLU A 1 311 ? 35.582 9.114 -69.998 1.00 91.56 311 GLU A CA 1
ATOM 2538 C C . GLU A 1 311 ? 34.474 8.241 -70.596 1.00 91.56 311 GLU A C 1
ATOM 2540 O O . GLU A 1 311 ? 34.528 7.899 -71.775 1.00 91.56 311 GLU A O 1
ATOM 2545 N N . ALA A 1 312 ? 33.419 7.930 -69.833 1.00 91.75 312 ALA A N 1
ATOM 2546 C CA . ALA A 1 312 ? 32.263 7.200 -70.356 1.00 91.75 312 ALA A CA 1
ATOM 2547 C C . ALA A 1 312 ? 31.558 7.970 -71.489 1.00 91.75 312 ALA A C 1
ATOM 2549 O O . ALA A 1 312 ? 31.168 7.375 -72.497 1.00 91.75 312 ALA A O 1
ATOM 2550 N N . ASN A 1 313 ? 31.431 9.295 -71.356 1.00 93.31 313 ASN A N 1
ATOM 2551 C CA . ASN A 1 313 ? 30.896 10.161 -72.411 1.00 93.31 313 ASN A CA 1
ATOM 2552 C C . ASN A 1 313 ? 31.822 10.232 -73.632 1.00 93.31 313 ASN A C 1
ATOM 2554 O O . ASN A 1 313 ? 31.357 10.127 -74.768 1.00 93.31 313 ASN A O 1
ATOM 2558 N N . TYR A 1 314 ? 33.128 10.375 -73.405 1.00 93.38 314 TYR A N 1
ATOM 2559 C CA . TYR A 1 314 ? 34.137 10.393 -74.459 1.00 93.38 314 TYR A CA 1
ATOM 2560 C C . TYR A 1 314 ? 34.126 9.082 -75.249 1.00 93.38 314 TYR A C 1
ATOM 2562 O O . TYR A 1 314 ? 34.090 9.086 -76.480 1.00 93.38 314 TYR A O 1
ATOM 2570 N N . PHE A 1 315 ? 34.076 7.951 -74.547 1.00 91.69 315 PHE A N 1
ATOM 2571 C CA . PHE A 1 315 ? 33.990 6.627 -75.143 1.00 91.69 315 PHE A CA 1
ATOM 2572 C C . PHE A 1 315 ? 32.717 6.456 -75.979 1.00 91.69 315 PHE A C 1
ATOM 2574 O O . PHE A 1 315 ? 32.798 6.026 -77.130 1.00 91.69 315 PHE A O 1
ATOM 2581 N N . LYS A 1 316 ? 31.553 6.849 -75.439 1.00 91.88 316 LYS A N 1
ATOM 2582 C CA . LYS A 1 316 ? 30.265 6.807 -76.152 1.00 91.88 316 LYS A CA 1
ATOM 2583 C C . LYS A 1 316 ? 30.341 7.556 -77.485 1.00 91.88 316 LYS A C 1
ATOM 2585 O O . LYS A 1 316 ? 29.990 6.995 -78.518 1.00 91.88 316 LYS A O 1
ATOM 2590 N N . LEU A 1 317 ? 30.841 8.792 -77.472 1.00 92.31 317 LEU A N 1
ATOM 2591 C CA . LEU A 1 317 ? 30.990 9.598 -78.685 1.00 92.31 317 LEU A CA 1
ATOM 2592 C C . LEU A 1 317 ? 32.048 9.049 -79.646 1.00 92.31 317 LEU A C 1
ATOM 2594 O O . LEU A 1 317 ? 31.883 9.154 -80.861 1.00 92.31 317 LEU A O 1
ATOM 2598 N N . SER A 1 318 ? 33.115 8.450 -79.121 1.00 91.31 318 SER A N 1
ATOM 2599 C CA . SER A 1 318 ? 34.162 7.824 -79.932 1.00 91.31 318 SER A CA 1
ATOM 2600 C C . SER A 1 318 ? 33.645 6.597 -80.684 1.00 91.31 318 SER A C 1
ATOM 2602 O O . SER A 1 318 ? 34.026 6.398 -81.835 1.00 91.31 318 SER A O 1
ATOM 2604 N N . LEU A 1 319 ? 32.737 5.815 -80.083 1.00 89.88 319 LEU A N 1
ATOM 2605 C CA . LEU A 1 319 ? 32.034 4.729 -80.776 1.00 89.88 319 LEU A CA 1
ATOM 2606 C C . LEU A 1 319 ? 31.225 5.267 -81.961 1.00 89.88 319 LEU A C 1
ATOM 2608 O O . LEU A 1 319 ? 31.408 4.800 -83.082 1.00 89.88 319 LEU A O 1
ATOM 2612 N N . THR A 1 320 ? 30.410 6.302 -81.737 1.00 89.94 320 THR A N 1
ATOM 2613 C CA . THR A 1 320 ? 29.636 6.958 -82.802 1.00 89.94 320 THR A CA 1
ATOM 2614 C C . THR A 1 320 ? 30.545 7.484 -83.919 1.00 89.94 320 THR A C 1
ATOM 2616 O O . THR A 1 320 ? 30.237 7.342 -85.102 1.00 89.94 320 THR A O 1
ATOM 2619 N N . LEU A 1 321 ? 31.689 8.086 -83.576 1.00 91.56 321 LEU A N 1
ATOM 2620 C CA . LEU A 1 321 ? 32.641 8.591 -84.567 1.00 91.56 321 LEU A CA 1
ATOM 2621 C C . LEU A 1 321 ? 33.271 7.463 -85.396 1.00 91.56 321 LEU A C 1
ATOM 2623 O O . LEU A 1 321 ? 33.385 7.604 -86.615 1.00 91.56 321 LEU A O 1
ATOM 2627 N N . ALA A 1 322 ? 33.667 6.364 -84.748 1.00 88.50 322 ALA A N 1
ATOM 2628 C CA . ALA A 1 322 ? 34.249 5.201 -85.412 1.00 88.50 322 ALA A CA 1
ATOM 2629 C C . ALA A 1 322 ? 33.247 4.549 -86.378 1.00 88.50 322 ALA A C 1
ATOM 2631 O O . ALA A 1 322 ? 33.617 4.226 -87.506 1.00 88.50 322 ALA A O 1
ATOM 2632 N N . GLU A 1 323 ? 31.973 4.447 -85.982 1.00 88.88 323 GLU A N 1
ATOM 2633 C CA . GLU A 1 323 ? 30.882 3.975 -86.846 1.00 88.88 323 GLU A CA 1
ATOM 2634 C C . GLU A 1 323 ? 30.721 4.861 -88.093 1.00 88.88 323 GLU A C 1
ATOM 2636 O O . GLU A 1 323 ? 30.653 4.350 -89.212 1.00 88.88 323 GLU A O 1
ATOM 2641 N N . LEU A 1 324 ? 30.730 6.190 -87.931 1.00 87.50 324 LEU A N 1
ATOM 2642 C CA . LEU A 1 324 ? 30.626 7.133 -89.052 1.00 87.50 324 LEU A CA 1
ATOM 2643 C C . LEU A 1 324 ? 31.835 7.072 -89.996 1.00 87.50 324 LEU A C 1
ATOM 2645 O O . LEU A 1 324 ? 31.681 7.273 -91.196 1.00 87.50 324 LEU A O 1
ATOM 2649 N N . GLN A 1 325 ? 33.029 6.798 -89.471 1.00 88.19 325 GLN A N 1
ATOM 2650 C CA . GLN A 1 325 ? 34.274 6.739 -90.245 1.00 88.19 325 GLN A CA 1
ATOM 2651 C C . GLN A 1 325 ? 34.618 5.332 -90.754 1.00 88.19 325 GLN A C 1
ATOM 2653 O O . GLN A 1 325 ? 35.658 5.167 -91.388 1.00 88.19 325 GLN A O 1
ATOM 2658 N N . GLN A 1 326 ? 33.766 4.334 -90.486 1.00 84.25 326 GLN A N 1
ATOM 2659 C CA . GLN A 1 326 ? 34.003 2.917 -90.800 1.00 84.25 326 GLN A CA 1
ATOM 2660 C C . GLN A 1 326 ? 35.331 2.389 -90.222 1.00 84.25 326 GLN A C 1
ATOM 2662 O O . GLN A 1 326 ? 36.055 1.626 -90.861 1.00 84.25 326 GLN A O 1
ATOM 2667 N N . GLN A 1 327 ? 35.664 2.815 -89.002 1.00 86.56 327 GLN A N 1
ATOM 2668 C CA . GLN A 1 327 ? 36.851 2.381 -88.264 1.00 86.56 327 GLN A CA 1
ATOM 2669 C C . GLN A 1 327 ? 36.507 1.280 -87.256 1.00 86.56 327 GLN A C 1
ATOM 2671 O O . GLN A 1 327 ? 35.352 1.098 -86.870 1.00 86.56 327 GLN A O 1
ATOM 2676 N N . SER A 1 328 ? 37.522 0.539 -86.804 1.00 79.00 328 SER A N 1
ATOM 2677 C CA . SER A 1 328 ? 37.348 -0.426 -85.716 1.00 79.00 328 SER A CA 1
ATOM 2678 C C . SER A 1 328 ? 36.899 0.290 -84.433 1.00 79.00 328 SER A C 1
ATOM 2680 O O . SER A 1 328 ? 37.508 1.306 -84.081 1.00 79.00 328 SER A O 1
ATOM 2682 N N . PRO A 1 329 ? 35.885 -0.224 -83.716 1.00 77.75 329 PRO A N 1
ATOM 2683 C CA . PRO A 1 329 ? 35.390 0.416 -82.507 1.00 77.75 329 PRO A CA 1
ATOM 2684 C C . PRO A 1 329 ? 36.468 0.419 -81.410 1.00 77.75 329 PRO A C 1
ATOM 2686 O O . PRO A 1 329 ? 37.159 -0.588 -81.232 1.00 77.75 329 PRO A O 1
ATOM 2689 N N . PRO A 1 330 ? 36.623 1.522 -80.658 1.00 78.31 330 PRO A N 1
ATOM 2690 C CA . PRO A 1 330 ? 37.492 1.545 -79.487 1.00 78.31 330 PRO A CA 1
ATOM 2691 C C . PRO A 1 330 ? 36.992 0.579 -78.401 1.00 78.31 330 PRO A C 1
ATOM 2693 O O . PRO A 1 330 ? 35.790 0.347 -78.261 1.00 78.31 330 PRO A O 1
ATOM 2696 N N . THR A 1 331 ? 37.911 0.060 -77.583 1.00 74.94 331 THR A N 1
ATOM 2697 C CA . THR A 1 331 ? 37.597 -0.772 -76.408 1.00 74.94 331 THR A CA 1
ATOM 2698 C C . THR A 1 331 ? 37.781 0.047 -75.134 1.00 74.94 331 THR A C 1
ATOM 2700 O O . THR A 1 331 ? 38.814 0.690 -74.965 1.00 74.94 331 THR A O 1
ATOM 2703 N N . HIS A 1 332 ? 36.811 0.007 -74.216 1.00 75.31 332 HIS A N 1
ATOM 2704 C CA . HIS A 1 332 ? 36.913 0.678 -72.917 1.00 75.31 332 HIS A CA 1
ATOM 2705 C C . HIS A 1 332 ? 36.231 -0.117 -71.803 1.00 75.31 332 HIS A C 1
ATOM 2707 O O . HIS A 1 332 ? 35.191 -0.746 -72.020 1.00 75.31 332 HIS A O 1
ATOM 2713 N N . LEU A 1 333 ? 36.782 -0.032 -70.590 1.00 69.88 333 LEU A N 1
ATOM 2714 C CA . LEU A 1 333 ? 36.304 -0.745 -69.397 1.00 69.88 333 LEU A CA 1
ATOM 2715 C C . LEU A 1 333 ? 34.871 -0.359 -68.990 1.00 69.88 333 LEU A C 1
ATOM 2717 O O . LEU A 1 333 ? 34.170 -1.143 -68.356 1.00 69.88 333 LEU A O 1
ATOM 2721 N N . CYS A 1 334 ? 34.405 0.834 -69.367 1.00 71.44 334 CYS A N 1
ATOM 2722 C CA . CYS A 1 334 ? 33.040 1.283 -69.067 1.00 71.44 334 CYS A CA 1
ATOM 2723 C C . CYS A 1 334 ? 31.964 0.643 -69.953 1.00 71.44 334 CYS A C 1
ATOM 2725 O O . CYS A 1 334 ? 30.791 0.722 -69.594 1.00 71.44 334 CYS A O 1
ATOM 2727 N N . SER A 1 335 ? 32.330 0.016 -71.077 1.00 74.38 335 SER A N 1
ATOM 2728 C CA . SER A 1 335 ? 31.369 -0.534 -72.047 1.00 74.38 335 SER A CA 1
ATOM 2729 C C . SER A 1 335 ? 30.404 -1.553 -71.428 1.00 74.38 335 SER A C 1
ATOM 2731 O O . SER A 1 335 ? 29.207 -1.503 -71.696 1.00 74.38 335 SER A O 1
ATOM 2733 N N . GLU A 1 336 ? 30.893 -2.403 -70.523 1.00 76.25 336 GLU A N 1
ATOM 2734 C CA . GLU A 1 336 ? 30.105 -3.430 -69.824 1.00 76.25 336 GLU A CA 1
ATOM 2735 C C . GLU A 1 336 ? 29.111 -2.860 -68.797 1.00 76.25 336 GLU A C 1
ATOM 2737 O O . GLU A 1 336 ? 28.219 -3.564 -68.328 1.00 76.25 336 GLU A O 1
ATOM 2742 N N . ARG A 1 337 ? 29.264 -1.584 -68.420 1.00 81.69 337 ARG A N 1
ATOM 2743 C CA . ARG A 1 337 ? 28.456 -0.914 -67.386 1.00 81.69 337 ARG A CA 1
ATOM 2744 C C . ARG A 1 337 ? 27.489 0.119 -67.954 1.00 81.69 337 ARG A C 1
ATOM 2746 O O . ARG A 1 337 ? 26.784 0.770 -67.181 1.00 81.69 337 ARG A O 1
ATOM 2753 N N . MET A 1 338 ? 27.477 0.294 -69.274 1.00 87.44 338 MET A N 1
ATOM 2754 C CA . MET A 1 338 ? 26.598 1.233 -69.958 1.00 87.44 338 MET A CA 1
ATOM 2755 C C . MET A 1 338 ? 25.278 0.563 -70.333 1.00 87.44 338 MET A C 1
ATOM 2757 O O . MET A 1 338 ? 25.263 -0.506 -70.940 1.00 87.44 338 MET A O 1
ATOM 2761 N N . VAL A 1 339 ? 24.163 1.213 -70.011 1.00 87.12 339 VAL A N 1
ATOM 2762 C CA . VAL A 1 339 ? 22.818 0.729 -70.340 1.00 87.12 339 VAL A CA 1
ATOM 2763 C C . VAL A 1 339 ? 22.167 1.722 -71.286 1.00 87.12 339 VAL A C 1
ATOM 2765 O O . VAL A 1 339 ? 22.113 2.914 -70.999 1.00 87.12 339 VAL A O 1
ATOM 2768 N N . LYS A 1 340 ? 21.675 1.237 -72.428 1.00 88.25 340 LYS A N 1
ATOM 2769 C CA . LYS A 1 340 ? 20.936 2.043 -73.405 1.00 88.25 340 LYS A CA 1
ATOM 2770 C C . LYS A 1 340 ? 19.445 1.735 -73.301 1.00 88.25 340 LYS A C 1
ATOM 2772 O O . LYS A 1 340 ? 19.062 0.568 -73.264 1.00 88.25 340 LYS A O 1
ATOM 2777 N N . TRP A 1 341 ? 18.605 2.763 -73.316 1.00 88.19 341 TRP A N 1
ATOM 2778 C CA . TRP A 1 341 ? 17.148 2.616 -73.409 1.00 88.19 341 TRP A CA 1
ATOM 2779 C C . TRP A 1 341 ? 16.560 3.679 -74.334 1.00 88.19 341 TRP A C 1
ATOM 2781 O O . TRP A 1 341 ? 17.247 4.613 -74.745 1.00 88.19 341 TRP A O 1
ATOM 2791 N N . LYS A 1 342 ? 15.287 3.520 -74.702 1.00 85.06 342 LYS A N 1
ATOM 2792 C CA . LYS A 1 342 ? 14.556 4.501 -75.508 1.00 85.06 342 LYS A CA 1
ATOM 2793 C C . LYS A 1 342 ? 13.358 5.026 -74.740 1.00 85.06 342 LYS A C 1
ATOM 2795 O O . LYS A 1 342 ? 12.590 4.245 -74.185 1.00 85.06 342 LYS A O 1
ATOM 2800 N N . GLU A 1 343 ? 13.168 6.336 -74.772 1.00 86.38 343 GLU A N 1
ATOM 2801 C CA . GLU A 1 343 ? 12.003 7.001 -74.205 1.00 86.38 343 GLU A CA 1
ATOM 2802 C C . GLU A 1 343 ? 11.455 8.013 -75.216 1.00 86.38 343 GLU A C 1
ATOM 2804 O O . GLU A 1 343 ? 12.179 8.871 -75.709 1.00 86.38 343 GLU A O 1
ATOM 2809 N N . LYS A 1 344 ? 10.165 7.894 -75.564 1.00 82.06 344 LYS A N 1
ATOM 2810 C CA . LYS A 1 344 ? 9.461 8.812 -76.488 1.00 82.06 344 LYS A CA 1
ATOM 2811 C C . LYS A 1 344 ? 10.195 9.069 -77.820 1.00 82.06 344 LYS A C 1
ATOM 2813 O O . LYS A 1 344 ? 10.093 10.149 -78.388 1.00 82.06 344 LYS A O 1
ATOM 2818 N N . GLY A 1 345 ? 10.908 8.063 -78.329 1.00 75.88 345 GLY A N 1
ATOM 2819 C CA . GLY A 1 345 ? 11.664 8.144 -79.584 1.00 75.88 345 GLY A CA 1
ATOM 2820 C C . GLY A 1 345 ? 13.114 8.614 -79.436 1.00 75.88 345 GLY A C 1
ATOM 2821 O O . GLY A 1 345 ? 13.884 8.421 -80.370 1.00 75.88 345 GLY A O 1
ATOM 2822 N N . CYS A 1 346 ? 13.518 9.126 -78.271 1.00 79.19 346 CYS A N 1
ATOM 2823 C CA . CYS A 1 346 ? 14.904 9.480 -77.969 1.00 79.19 346 CYS A CA 1
ATOM 2824 C C . CYS A 1 346 ? 15.656 8.273 -77.400 1.00 79.19 346 CYS A C 1
ATOM 2826 O O . CYS A 1 346 ? 15.111 7.516 -76.592 1.00 79.19 346 CYS A O 1
ATOM 2828 N N . GLN A 1 347 ? 16.905 8.081 -77.820 1.00 85.69 347 GLN A N 1
ATOM 2829 C CA . GLN A 1 347 ? 17.795 7.083 -77.235 1.00 85.69 347 GLN A CA 1
ATOM 2830 C C . GLN A 1 347 ? 18.623 7.724 -76.124 1.00 85.69 347 GLN A C 1
ATOM 2832 O O . GLN A 1 347 ? 19.246 8.756 -76.340 1.00 85.69 347 GLN A O 1
ATOM 2837 N N . HIS A 1 348 ? 18.646 7.065 -74.972 1.00 90.38 348 HIS A N 1
ATOM 2838 C CA . HIS A 1 348 ? 19.371 7.482 -73.784 1.00 90.38 348 HIS A CA 1
ATOM 2839 C C . HIS A 1 348 ? 20.416 6.443 -73.409 1.00 90.38 348 HIS A C 1
ATOM 2841 O O . HIS A 1 348 ? 20.292 5.259 -73.746 1.00 90.38 348 HIS A O 1
ATOM 2847 N N . CYS A 1 349 ? 21.444 6.885 -72.694 1.00 90.94 349 CYS A N 1
ATOM 2848 C CA . CYS A 1 349 ? 22.448 5.999 -72.135 1.00 90.94 349 CYS A CA 1
ATOM 2849 C C . CYS A 1 349 ? 22.787 6.395 -70.703 1.00 90.94 349 CYS A C 1
ATOM 2851 O O . CYS A 1 349 ? 22.955 7.572 -70.403 1.00 90.94 349 CYS A O 1
ATOM 2853 N N . SER A 1 350 ? 22.964 5.411 -69.834 1.00 91.75 350 SER A N 1
ATOM 2854 C CA . SER A 1 350 ? 23.464 5.584 -68.474 1.00 91.75 350 SER A CA 1
ATOM 2855 C C . SER A 1 350 ? 24.703 4.736 -68.270 1.00 91.75 350 SER A C 1
ATOM 2857 O O . SER A 1 350 ? 25.000 3.845 -69.068 1.00 91.75 350 SER A O 1
ATOM 2859 N N . VAL A 1 351 ? 25.422 5.009 -67.189 1.00 90.25 351 VAL A N 1
ATOM 2860 C CA . VAL A 1 351 ? 26.488 4.157 -66.676 1.00 90.25 351 VAL A CA 1
ATOM 2861 C C . VAL A 1 351 ? 26.219 3.825 -65.213 1.00 90.25 351 VAL A C 1
ATOM 2863 O O . VAL A 1 351 ? 25.874 4.699 -64.414 1.00 90.25 351 VAL A O 1
ATOM 2866 N N . GLN A 1 352 ? 26.380 2.552 -64.854 1.00 87.38 352 GLN A N 1
ATOM 2867 C CA . GLN A 1 352 ? 26.318 2.112 -63.463 1.00 87.38 352 GLN A CA 1
ATOM 2868 C C . GLN A 1 352 ? 27.704 2.178 -62.821 1.00 87.38 352 GLN A C 1
ATOM 2870 O O . GLN A 1 352 ? 28.653 1.530 -63.268 1.00 87.38 352 GLN A O 1
ATOM 2875 N N . VAL A 1 353 ? 27.811 2.936 -61.732 1.00 82.06 353 VAL A N 1
ATOM 2876 C CA . VAL A 1 353 ? 29.036 3.072 -60.943 1.00 82.06 353 VAL A CA 1
ATOM 2877 C C . VAL A 1 353 ? 28.780 2.547 -59.536 1.00 82.06 353 VAL A C 1
ATOM 2879 O O . VAL A 1 353 ? 27.897 3.032 -58.824 1.00 82.06 353 VAL A O 1
ATOM 2882 N N . SER A 1 354 ? 29.560 1.550 -59.120 1.00 74.44 354 SER A N 1
ATOM 2883 C CA . SER A 1 354 ? 29.562 1.087 -57.733 1.00 74.44 354 SER A CA 1
ATOM 2884 C C . SER A 1 354 ? 30.106 2.195 -56.840 1.00 74.44 354 SER A C 1
ATOM 2886 O O . SER A 1 354 ? 31.242 2.632 -57.021 1.00 74.44 354 SER A O 1
ATOM 2888 N N . ARG A 1 355 ? 29.301 2.650 -55.877 1.00 68.44 355 ARG A N 1
ATOM 2889 C CA . ARG A 1 355 ? 29.728 3.629 -54.878 1.00 68.44 355 ARG A CA 1
ATOM 2890 C C . ARG A 1 355 ? 29.502 3.053 -53.496 1.00 68.44 355 ARG A C 1
ATOM 2892 O O . ARG A 1 355 ? 28.371 2.747 -53.137 1.00 68.44 355 ARG A O 1
ATOM 2899 N N . SER A 1 356 ? 30.567 2.945 -52.715 1.00 58.91 356 SER A N 1
ATOM 2900 C CA . SER A 1 356 ? 30.461 2.698 -51.283 1.00 58.91 356 SER A CA 1
ATOM 2901 C C . SER A 1 356 ? 30.065 4.004 -50.600 1.00 58.91 356 SER A C 1
ATOM 2903 O O . SER A 1 356 ? 30.866 4.940 -50.542 1.00 58.91 356 SER A O 1
ATOM 2905 N N . ILE A 1 357 ? 28.844 4.091 -50.069 1.00 60.56 357 ILE A N 1
ATOM 2906 C CA . ILE A 1 357 ? 28.515 5.159 -49.120 1.00 60.56 357 ILE A CA 1
ATOM 2907 C C . ILE A 1 357 ? 29.399 4.918 -47.899 1.00 60.56 357 ILE A C 1
ATOM 2909 O O . ILE A 1 357 ? 29.271 3.906 -47.219 1.00 60.56 357 ILE A O 1
ATOM 2913 N N . ASN A 1 358 ? 30.359 5.813 -47.679 1.00 55.03 358 ASN A N 1
ATOM 2914 C CA . ASN A 1 358 ? 31.458 5.591 -46.748 1.00 55.03 358 ASN A CA 1
ATOM 2915 C C . ASN A 1 358 ? 30.948 5.582 -45.288 1.00 55.03 358 ASN A C 1
ATOM 2917 O O . ASN A 1 358 ? 30.913 6.616 -44.620 1.00 55.03 358 ASN A O 1
ATOM 2921 N N . SER A 1 359 ? 30.544 4.409 -44.788 1.00 50.19 359 SER A N 1
ATOM 2922 C CA . SER A 1 359 ? 30.065 4.172 -43.413 1.00 50.19 359 SER A CA 1
ATOM 2923 C C . SER A 1 359 ? 31.129 4.495 -42.353 1.00 50.19 359 SER A C 1
ATOM 2925 O O . SER A 1 359 ? 30.811 4.827 -41.209 1.00 50.19 359 SER A O 1
ATOM 2927 N N . SER A 1 360 ? 32.404 4.521 -42.758 1.00 47.72 360 SER A N 1
ATOM 2928 C CA . SER A 1 360 ? 33.540 4.989 -41.955 1.00 47.72 360 SER A CA 1
ATOM 2929 C C . SER A 1 360 ? 33.389 6.441 -41.459 1.00 47.72 360 SER A C 1
ATOM 2931 O O . SER A 1 360 ? 33.857 6.757 -40.361 1.00 47.72 360 SER A O 1
ATOM 2933 N N . LYS A 1 361 ? 32.675 7.307 -42.203 1.00 53.84 361 LYS A N 1
ATOM 2934 C CA . LYS A 1 361 ? 32.366 8.696 -41.808 1.00 53.84 361 LYS A CA 1
ATOM 2935 C C . LYS A 1 361 ? 31.393 8.761 -40.626 1.00 53.84 361 LYS A C 1
ATOM 2937 O O . LYS A 1 361 ? 31.562 9.608 -39.750 1.00 53.84 361 LYS A O 1
ATOM 2942 N N . LEU A 1 362 ? 30.421 7.844 -40.564 1.00 51.22 362 LEU A N 1
ATOM 2943 C CA . LEU A 1 362 ? 29.480 7.722 -39.440 1.00 51.22 362 LEU A CA 1
ATOM 2944 C C . LEU A 1 362 ? 30.194 7.237 -38.167 1.00 51.22 362 LEU A C 1
ATOM 2946 O O . LEU A 1 362 ? 29.976 7.774 -37.081 1.00 51.22 362 LEU A O 1
ATOM 2950 N N . ARG A 1 363 ? 31.109 6.269 -38.315 1.00 48.59 363 ARG A N 1
ATOM 2951 C CA . ARG A 1 363 ? 31.874 5.673 -37.205 1.00 48.59 363 ARG A CA 1
ATOM 2952 C C . ARG A 1 363 ? 32.743 6.696 -36.456 1.00 48.59 363 ARG A C 1
ATOM 2954 O O . ARG A 1 363 ? 32.845 6.654 -35.231 1.00 48.59 363 ARG A O 1
ATOM 2961 N N . ARG A 1 364 ? 33.360 7.638 -37.182 1.00 48.34 364 ARG A N 1
ATOM 2962 C CA . ARG A 1 364 ? 34.279 8.652 -36.621 1.00 48.34 364 ARG A CA 1
ATOM 2963 C C . ARG A 1 364 ? 33.585 9.865 -35.997 1.00 48.34 364 ARG A C 1
ATOM 2965 O O . ARG A 1 364 ? 34.126 10.471 -35.073 1.00 48.34 364 ARG A O 1
ATOM 2972 N N . THR A 1 365 ? 32.385 10.226 -36.455 1.00 48.25 365 THR A N 1
ATOM 2973 C CA . THR A 1 365 ? 31.628 11.334 -35.843 1.00 48.25 365 THR A CA 1
ATOM 2974 C C . THR A 1 365 ? 31.028 10.954 -34.489 1.00 48.25 365 THR A C 1
ATOM 2976 O O . THR A 1 365 ? 30.894 11.827 -33.628 1.00 48.25 365 THR A O 1
ATOM 2979 N N . SER A 1 366 ? 30.714 9.670 -34.275 1.00 47.22 366 SER A N 1
ATOM 2980 C CA . SER A 1 366 ? 30.181 9.168 -33.000 1.00 47.22 366 SER A CA 1
ATOM 2981 C C . SER A 1 366 ? 31.218 9.250 -31.867 1.00 47.22 366 SER A C 1
ATOM 2983 O O . SER A 1 366 ? 30.967 9.857 -30.824 1.00 47.22 366 SER A O 1
ATOM 2985 N N . THR A 1 367 ? 32.445 8.782 -32.117 1.00 46.97 367 THR A N 1
ATOM 2986 C CA . THR A 1 367 ? 33.544 8.751 -31.130 1.00 46.97 367 THR A CA 1
ATOM 2987 C C . THR A 1 367 ? 33.970 10.143 -30.635 1.00 46.97 367 THR A C 1
ATOM 2989 O O . THR A 1 367 ? 34.292 10.309 -29.460 1.00 46.97 367 THR A O 1
ATOM 2992 N N . ARG A 1 368 ? 33.903 11.183 -31.481 1.00 44.75 368 ARG A N 1
ATOM 2993 C CA . ARG A 1 368 ? 34.258 12.575 -31.113 1.00 44.75 368 ARG A CA 1
ATOM 2994 C C . ARG A 1 368 ? 33.208 13.311 -30.268 1.00 44.75 368 ARG A C 1
ATOM 2996 O O . ARG A 1 368 ? 33.549 14.267 -29.572 1.00 44.75 368 ARG A O 1
ATOM 3003 N N . ARG A 1 369 ? 31.926 12.932 -30.340 1.00 44.28 369 ARG A N 1
ATOM 3004 C CA . ARG A 1 369 ? 30.853 13.595 -29.564 1.00 44.28 369 ARG A CA 1
ATOM 3005 C C . ARG A 1 369 ? 30.692 13.023 -28.158 1.00 44.28 369 ARG A C 1
ATOM 3007 O O . ARG A 1 369 ? 30.232 13.737 -27.272 1.00 44.28 369 ARG A O 1
ATOM 3014 N N . ILE A 1 370 ? 31.067 11.764 -27.952 1.00 48.66 370 ILE A N 1
ATOM 3015 C CA . ILE A 1 370 ? 30.943 11.087 -26.655 1.00 48.66 370 ILE A CA 1
ATOM 3016 C C . ILE A 1 370 ? 32.054 11.550 -25.700 1.00 48.66 370 ILE A C 1
ATOM 3018 O O . ILE A 1 370 ? 31.772 11.860 -24.541 1.00 48.66 370 ILE A O 1
ATOM 3022 N N . SER A 1 371 ? 33.284 11.737 -26.199 1.00 44.34 371 SER A N 1
ATOM 3023 C CA . SER A 1 371 ? 34.423 12.199 -25.389 1.00 44.34 371 SER A CA 1
ATOM 3024 C C . SER A 1 371 ? 34.250 13.610 -24.809 1.00 44.34 371 SER A C 1
ATOM 3026 O O . SER A 1 371 ? 34.883 13.941 -23.814 1.00 44.34 371 SER A O 1
ATOM 3028 N N . SER A 1 372 ? 33.395 14.450 -25.404 1.00 41.81 372 SER A N 1
ATOM 3029 C CA . SER A 1 372 ? 33.114 15.810 -24.918 1.00 41.81 372 SER A CA 1
ATOM 3030 C C . SER A 1 372 ? 31.909 15.901 -23.974 1.00 41.81 372 SER A C 1
ATOM 3032 O O . SER A 1 372 ? 31.711 16.943 -23.353 1.00 41.81 372 SER A O 1
ATOM 3034 N N . ARG A 1 373 ? 31.109 14.832 -23.831 1.00 43.25 373 ARG A N 1
ATOM 3035 C CA . ARG A 1 373 ? 29.885 14.823 -23.006 1.00 43.25 373 ARG A CA 1
ATOM 3036 C C . ARG A 1 373 ? 29.931 13.891 -21.793 1.00 43.25 373 ARG A C 1
ATOM 3038 O O . ARG A 1 373 ? 29.139 14.099 -20.878 1.00 43.25 373 ARG A O 1
ATOM 3045 N N . SER A 1 374 ? 30.841 12.914 -21.727 1.00 40.81 374 SER A N 1
ATOM 3046 C CA . SER A 1 374 ? 30.879 11.957 -20.602 1.00 40.81 374 SER A CA 1
ATOM 3047 C C . SER A 1 374 ? 31.468 12.512 -19.293 1.00 40.81 374 SER A C 1
ATOM 3049 O O . SER A 1 374 ? 31.362 11.863 -18.258 1.00 40.81 374 SER A O 1
ATOM 3051 N N . SER A 1 375 ? 32.015 13.734 -19.285 1.00 38.81 375 SER A N 1
ATOM 3052 C CA . SER A 1 375 ? 32.599 14.362 -18.084 1.00 38.81 375 SER A CA 1
ATOM 3053 C C . SER A 1 375 ? 31.568 14.850 -17.041 1.00 38.81 375 SER A C 1
ATOM 3055 O O . SER A 1 375 ? 31.969 15.423 -16.029 1.00 38.81 375 SER A O 1
ATOM 3057 N N . GLY A 1 376 ? 30.259 14.695 -17.274 1.00 35.59 376 GLY A N 1
ATOM 3058 C CA . GLY A 1 376 ? 29.225 15.415 -16.512 1.00 35.59 376 GLY A CA 1
ATOM 3059 C C . GLY A 1 376 ? 28.393 14.623 -15.500 1.00 35.59 376 GLY A C 1
ATOM 3060 O O . GLY A 1 376 ? 27.689 15.249 -14.714 1.00 35.59 376 GLY A O 1
ATOM 3061 N N . TYR A 1 377 ? 28.437 13.289 -15.485 1.00 43.22 377 TYR A N 1
ATOM 3062 C CA . TYR A 1 377 ? 27.511 12.494 -14.664 1.00 43.22 377 TYR A CA 1
ATOM 3063 C C . TYR A 1 377 ? 28.251 11.547 -13.721 1.00 43.22 377 TYR A C 1
ATOM 3065 O O . TYR A 1 377 ? 28.167 10.328 -13.828 1.00 43.22 377 TYR A O 1
ATOM 3073 N N . SER A 1 378 ? 28.977 12.133 -12.770 1.00 33.62 378 SER A N 1
ATOM 3074 C CA . SER A 1 378 ? 29.432 11.422 -11.577 1.00 33.62 378 SER A CA 1
ATOM 3075 C C . SER A 1 378 ? 28.360 11.545 -10.494 1.00 33.62 378 SER A C 1
ATOM 3077 O O . SER A 1 378 ? 28.053 12.644 -10.034 1.00 33.62 378 SER A O 1
ATOM 3079 N N . ASN A 1 379 ? 27.789 10.404 -10.108 1.00 33.62 379 ASN A N 1
ATOM 3080 C CA . ASN A 1 379 ? 26.810 10.242 -9.034 1.00 33.62 379 ASN A CA 1
ATOM 3081 C C . ASN A 1 379 ? 27.246 10.939 -7.734 1.00 33.62 379 ASN A C 1
ATOM 3083 O O . ASN A 1 379 ? 28.138 10.461 -7.036 1.00 33.62 379 ASN A O 1
ATOM 3087 N N . SER A 1 380 ? 26.553 12.012 -7.349 1.00 34.22 380 SER A N 1
ATOM 3088 C CA . SER A 1 380 ? 26.541 12.496 -5.968 1.00 34.22 380 SER A CA 1
ATOM 3089 C C . SER A 1 380 ? 25.281 11.983 -5.275 1.00 34.22 380 SER A C 1
ATOM 3091 O O . SER A 1 380 ? 24.207 12.568 -5.410 1.00 34.22 380 SER A O 1
ATOM 3093 N N . SER A 1 381 ? 25.382 10.880 -4.539 1.00 36.75 381 SER A N 1
ATOM 3094 C CA . SER A 1 381 ? 24.325 10.438 -3.621 1.00 36.75 381 SER A CA 1
ATOM 3095 C C . SER A 1 381 ? 24.913 9.625 -2.474 1.00 36.75 381 SER A C 1
ATOM 3097 O O . SER A 1 381 ? 24.679 8.431 -2.350 1.00 36.75 381 SER A O 1
ATOM 3099 N N . THR A 1 382 ? 25.641 10.315 -1.597 1.00 33.91 382 THR A N 1
ATOM 3100 C CA . THR A 1 382 ? 25.811 9.875 -0.208 1.00 33.91 382 THR A CA 1
ATOM 3101 C C . THR A 1 382 ? 25.676 11.100 0.689 1.00 33.91 382 THR A C 1
ATOM 3103 O O . THR A 1 382 ? 26.657 11.721 1.089 1.00 33.91 382 THR A O 1
ATOM 3106 N N . ARG A 1 383 ? 24.432 11.510 0.969 1.00 30.58 383 ARG A N 1
ATOM 3107 C CA . ARG A 1 383 ? 24.156 12.401 2.102 1.00 30.58 383 ARG A CA 1
ATOM 3108 C C . ARG A 1 383 ? 24.067 11.529 3.348 1.00 30.58 383 ARG A C 1
ATOM 3110 O O . ARG A 1 383 ? 23.034 10.924 3.616 1.00 30.58 383 ARG A O 1
ATOM 3117 N N . ASN A 1 384 ? 25.171 11.468 4.085 1.00 29.69 384 ASN A N 1
ATOM 3118 C CA . ASN A 1 384 ? 25.165 11.051 5.478 1.00 29.69 384 ASN A CA 1
ATOM 3119 C C . ASN A 1 384 ? 24.341 12.074 6.268 1.00 29.69 384 ASN A C 1
ATOM 3121 O O . ASN A 1 384 ? 24.752 13.224 6.405 1.00 29.69 384 ASN A O 1
ATOM 3125 N N . TYR A 1 385 ? 23.184 11.662 6.781 1.00 29.91 385 TYR A N 1
ATOM 3126 C CA . TYR A 1 385 ? 22.549 12.357 7.895 1.00 29.91 385 TYR A CA 1
ATOM 3127 C C . TYR A 1 385 ? 23.312 11.971 9.163 1.00 29.91 385 TYR A C 1
ATOM 3129 O O . TYR A 1 385 ? 23.027 10.954 9.790 1.00 29.91 385 TYR A O 1
ATOM 3137 N N . ALA A 1 386 ? 24.318 12.769 9.514 1.00 29.73 386 ALA A N 1
ATOM 3138 C CA . ALA A 1 386 ? 24.769 12.847 10.892 1.00 29.73 386 ALA A CA 1
ATOM 3139 C C . ALA A 1 386 ? 23.680 13.604 11.667 1.00 29.73 386 ALA A C 1
ATOM 3141 O O . ALA A 1 386 ? 23.415 14.770 11.384 1.00 29.73 386 ALA A O 1
ATOM 3142 N N . MET A 1 387 ? 22.994 12.915 12.580 1.00 30.94 387 MET A N 1
ATOM 3143 C CA . MET A 1 387 ? 22.186 13.570 13.605 1.00 30.94 387 MET A CA 1
ATOM 3144 C C . MET A 1 387 ? 23.147 14.258 14.574 1.00 30.94 387 MET A C 1
ATOM 3146 O O . MET A 1 387 ? 23.785 13.597 15.391 1.00 30.94 387 MET A O 1
ATOM 3150 N N . GLU A 1 388 ? 23.264 15.575 14.451 1.00 30.55 388 GLU A N 1
ATOM 3151 C CA . GLU A 1 388 ? 23.773 16.432 15.516 1.00 30.55 388 GLU A CA 1
ATOM 3152 C C . GLU A 1 388 ? 22.707 16.479 16.617 1.00 30.55 388 GLU A C 1
ATOM 3154 O O . GLU A 1 388 ? 21.545 16.822 16.388 1.00 30.55 388 GLU A O 1
ATOM 3159 N N . SER A 1 389 ? 23.093 16.017 17.800 1.00 32.75 389 SER A N 1
ATOM 3160 C CA . SER A 1 389 ? 22.304 16.071 19.019 1.00 32.75 389 SER A CA 1
ATOM 3161 C C . SER A 1 389 ? 22.353 17.487 19.586 1.00 32.75 389 SER A C 1
ATOM 3163 O O . SER A 1 389 ? 23.304 17.824 20.289 1.00 32.75 389 SER A O 1
ATOM 3165 N N . ASP A 1 390 ? 21.331 18.291 19.310 1.00 33.41 390 ASP A N 1
ATOM 3166 C CA . ASP A 1 390 ? 21.088 19.512 20.075 1.00 33.41 390 ASP A CA 1
ATOM 3167 C C . ASP A 1 390 ? 20.302 19.165 21.347 1.00 33.41 390 ASP A C 1
ATOM 3169 O O . ASP A 1 390 ? 19.146 18.730 21.312 1.00 33.41 390 ASP A O 1
ATOM 3173 N N . GLU A 1 391 ? 20.975 19.336 22.486 1.00 33.28 391 GLU A N 1
ATOM 3174 C CA . GLU A 1 391 ? 20.394 19.358 23.825 1.00 33.28 391 GLU A CA 1
ATOM 3175 C C . GLU A 1 391 ? 19.295 20.430 23.901 1.00 33.28 391 GLU A C 1
ATOM 3177 O O . GLU A 1 391 ? 19.557 21.629 23.977 1.00 33.28 391 GLU A O 1
ATOM 3182 N N . MET A 1 392 ? 18.037 19.991 23.914 1.00 32.66 392 MET A N 1
ATOM 3183 C CA . MET A 1 392 ? 16.909 20.820 24.334 1.00 32.66 392 MET A CA 1
ATOM 3184 C C . MET A 1 392 ? 16.812 20.789 25.859 1.00 32.66 392 MET A C 1
ATOM 3186 O O . MET A 1 392 ? 16.351 19.818 26.463 1.00 32.66 392 MET A O 1
ATOM 3190 N N . ASP A 1 393 ? 17.270 21.881 26.459 1.00 33.91 393 ASP A N 1
ATOM 3191 C CA . ASP A 1 393 ? 17.220 22.182 27.884 1.00 33.91 393 ASP A CA 1
ATOM 3192 C C . ASP A 1 393 ? 15.752 22.256 28.365 1.00 33.91 393 ASP A C 1
ATOM 3194 O O . ASP A 1 393 ? 14.978 23.132 27.965 1.00 33.91 393 ASP A O 1
ATOM 3198 N N . PHE A 1 394 ? 15.327 21.296 29.195 1.00 31.89 394 PHE A N 1
ATOM 3199 C CA . PHE A 1 394 ? 13.984 21.268 29.782 1.00 31.89 394 PHE A CA 1
ATOM 3200 C C . PHE A 1 394 ? 13.951 22.101 31.075 1.00 31.89 394 PHE A C 1
ATOM 3202 O O . PHE A 1 394 ? 14.610 21.736 32.054 1.00 31.89 394 PHE A O 1
ATOM 3209 N N . PRO A 1 395 ? 13.115 23.153 31.181 1.00 35.44 395 PRO A N 1
ATOM 3210 C CA . PRO A 1 395 ? 12.915 23.834 32.449 1.00 35.44 395 PRO A CA 1
ATOM 3211 C C . PRO A 1 395 ? 12.159 22.930 33.430 1.00 35.44 395 PRO A C 1
ATOM 3213 O O . PRO A 1 395 ? 10.976 22.614 33.289 1.00 35.44 395 PRO A O 1
ATOM 3216 N N . SER A 1 396 ? 12.866 22.548 34.486 1.00 35.84 396 SER A N 1
ATOM 3217 C CA . SER A 1 396 ? 12.368 21.827 35.649 1.00 35.84 396 SER A CA 1
ATOM 3218 C C . SER A 1 396 ? 11.550 22.762 36.551 1.00 35.84 396 SER A C 1
ATOM 3220 O O . SER A 1 396 ? 12.075 23.335 37.505 1.00 35.84 396 SER A O 1
ATOM 3222 N N . LYS A 1 397 ? 10.249 22.932 36.255 1.00 40.47 397 LYS A N 1
ATOM 3223 C CA . LYS A 1 397 ? 9.188 23.298 37.227 1.00 40.47 397 LYS A CA 1
ATOM 3224 C C . LYS A 1 397 ? 7.781 23.247 36.601 1.00 40.47 397 LYS A C 1
ATOM 3226 O O . LYS A 1 397 ? 7.597 23.734 35.490 1.00 40.47 397 LYS A O 1
ATOM 3231 N N . PRO A 1 398 ? 6.764 22.726 37.317 1.00 37.06 398 PRO A N 1
ATOM 3232 C CA . PRO A 1 398 ? 5.399 22.645 36.805 1.00 37.06 398 PRO A CA 1
ATOM 3233 C C . PRO A 1 398 ? 4.678 24.008 36.864 1.00 37.06 398 PRO A C 1
ATOM 3235 O O . PRO A 1 398 ? 4.865 24.759 37.830 1.00 37.06 398 PRO A O 1
ATOM 3238 N N . PRO A 1 399 ? 3.807 24.328 35.887 1.00 34.91 399 PRO A N 1
ATOM 3239 C CA . PRO A 1 399 ? 2.949 25.503 35.956 1.00 34.91 399 PRO A CA 1
ATOM 3240 C C . PRO A 1 399 ? 1.878 25.324 37.041 1.00 34.91 399 PRO A C 1
ATOM 3242 O O . PRO A 1 399 ? 1.213 24.294 37.152 1.00 34.91 399 PRO A O 1
ATOM 3245 N N . ARG A 1 400 ? 1.737 26.355 37.878 1.00 35.47 400 ARG A N 1
ATOM 3246 C CA . ARG A 1 400 ? 0.760 26.428 38.966 1.00 35.47 400 ARG A CA 1
ATOM 3247 C C . ARG A 1 400 ? -0.654 26.596 38.408 1.00 35.47 400 ARG A C 1
ATOM 3249 O O . ARG A 1 400 ? -0.908 27.544 37.677 1.00 35.47 400 ARG A O 1
ATOM 3256 N N . GLY A 1 401 ? -1.575 25.773 38.909 1.00 35.69 401 GLY A N 1
ATOM 3257 C CA . GLY A 1 401 ? -2.979 26.149 39.075 1.00 35.69 401 GLY A CA 1
ATOM 3258 C C . GLY A 1 401 ? -3.956 25.556 38.068 1.00 35.69 401 GLY A C 1
ATOM 3259 O O . GLY A 1 401 ? -4.306 26.219 37.107 1.00 35.69 401 GLY A O 1
ATOM 3260 N N . LEU A 1 402 ? -4.514 24.386 38.389 1.00 33.78 402 LEU A N 1
ATOM 3261 C CA . LEU A 1 402 ? -5.920 24.087 38.113 1.00 33.78 402 LEU A CA 1
ATOM 3262 C C . LEU A 1 402 ? -6.513 23.350 39.317 1.00 33.78 402 LEU A C 1
ATOM 3264 O O . LEU A 1 402 ? -6.171 22.218 39.649 1.00 33.78 402 LEU A O 1
ATOM 3268 N N . THR A 1 403 ? -7.355 24.088 40.025 1.00 37.78 403 THR A N 1
ATOM 3269 C CA . THR A 1 403 ? -8.185 23.668 41.144 1.00 37.78 403 THR A CA 1
ATOM 3270 C C . THR A 1 403 ? -9.260 22.675 40.711 1.00 37.78 403 THR A C 1
ATOM 3272 O O . THR A 1 403 ? -9.878 22.842 39.664 1.00 37.78 403 THR A O 1
ATOM 3275 N N . LYS A 1 404 ? -9.500 21.702 41.596 1.00 42.41 404 LYS A N 1
ATOM 3276 C CA . LYS A 1 404 ? -10.648 20.788 41.692 1.00 42.41 404 LYS A CA 1
ATOM 3277 C C . LYS A 1 404 ? -11.936 21.269 41.003 1.00 42.41 404 LYS A C 1
ATOM 3279 O O . LYS A 1 404 ? -12.425 22.354 41.324 1.00 42.41 404 LYS A O 1
ATOM 3284 N N . ARG A 1 405 ? -12.564 20.363 40.252 1.00 43.00 405 ARG A N 1
ATOM 3285 C CA . ARG A 1 405 ? -13.991 20.042 40.375 1.00 43.00 405 ARG A CA 1
ATOM 3286 C C . ARG A 1 405 ? -14.193 18.549 40.206 1.00 43.00 405 ARG A C 1
ATOM 3288 O O . ARG A 1 405 ? -13.522 17.989 39.316 1.00 43.00 405 ARG A O 1
#

pLDDT: mean 84.2, std 19.1, range [29.69, 98.38]

Radius of gyration: 61.52 Å; chains: 1; bounding box: 121×38×184 Å

Sequence (405 aa):
MRGKFLQIFIFISFSCINTAWACAAEEMKATAEVHKKLGTAIQQDAIKPTNQILEEHDKRRKKLDNEVDKMANAVLNNWKQQIKIKKKLMDHTKKHEVLFHHVENENTKQPLSEKDRQKLLNKLKKSTEVLTKTDDDYYQENINGQSVRMKWESVLESCYQSIQDLEKERIQVLSHILTLYNQHVSSYGQTLSACQNQIDQAIKNIDVENDIQAFMEETTIFTEDSKSEFLLLDYYEEDGSASMDHERRIASIRGKLERLQTDIDKADKDRDGLEKMMRAYKENPAFSDLKNEEETAILLEETSLKINLLEANYFKLSLTLAELQQQSPPTHLCSERMVKWKEKGCQHCSVQVSRSINSSKLRRTSTRRISSRSSGYSNSSTRNYAMESDEMDFPSKPPRGLTKR

Organism: Pyxicephalus adspersus (NCBI:txid30357)

Secondary structure (DSSP, 8-state):
-HHHHHHHHHHHTTSHHHHHHHHHHHHHHHHHHHHHHHHHHHIIIIIHHHHHHHHHHHHHHHHHHHHHHHHHHHHHHHHHHHHHHHHHHHHHHHHHHHHHHHHHHHHHH----HHHHHHHHHHHHHHHHHHHHHHHHHHHHHHHHHHHHHHHHHHHHHHHHHHHHHHHHHHHHHHHHHHHHHHHHHHHHHHHHHHHHHHHHHHHT--HHHHHHHHHHHHHHTTTT-EEEEEPP--GGG-TTS---HHHHHHHHHHHHHHHHHHHHHHHHHHHHHHHHHHHHHH-TTS--HHHHHHHHHHHHHHHHHHHHHHHHHHHHHHHHHHHTTPPPP--TTGGGEEEEEETTEEEEEEEEE----THHHHHHHHHHHTTTGGG---------------------PPP-----